Protein AF-A0A9D2ABG2-F1 (afdb_monomer_lite)

Foldseek 3Di:
DDQPFDKDKAKEADDDDADADADFAFAADVLDLQRFTQTQAAAFAWKWKWKDFPNDIAIWIWGWDARHRHRMTMTIGTDDRDPDPDGDDIKMKMKPRPVQADRDPVRRLQSQAFADAEAEAFSGPRSCSVRWMWMFPIDRDRPDHTYIATQKAKEKEWDFDPPDDQWAWFKKKKFWADPVRHGFLADQQFQHNNGDRDRMHMYGYDNHDTGDRIGIDMGITQGWAAFQTKMKIWIATPVQWIKIDIDTRNHTPHRSSVDRDPHSNYDYHYHYDIDTFAEAEQDPPQAADDADFDQDSRTAGEAAYNNNVVNCLVPQQVNQAGEYEYRGAYEYEPPGAQRARAKPVGARQHEYEDSQHEHEEEHEHDPDDDQEWFDENHGEHENYYYGNYHYHYYYDDDSYQYDHHYRYYYD

Secondary structure (DSSP, 8-state):
-----PEEEEEEE--------SS-EEEEGGG-GGG-EEEEPPTT-EEEEEEEETTEEEEEEEEEEE-TTSSEEEEEEEPPP---TT-TT-EEEEEE-GGGS-SSHHHHHHH----SEEEESSS--GGGGGT--EEPPPBS-SSSPEEPEESSEEEEEEEEPPSSS---EEEEEEEEE-TTS-B--SS-SEE-TTS-EESEEEEEEES--S--SEEEEEEEE---B-TT-EEEEEEEETTS-EEEEEEE-SS-B--TTTS---TT-EEEEEE---EEPPEEEE-TTPPP-PPBS-SSSSS-EEE-SHHHHHHHHHSGGGSTT-EEEE-SEEEE-TT-B---BS-SSS-B-SEEE-TT-EEEEEEBPPTT--TT-EESSEEEEES-EEES-EEEEEEPS-SSEE-SSEEEEE-

pLDDT: mean 80.79, std 15.9, range [31.8, 98.19]

Radius of gyration: 24.2 Å; chains: 1; bounding box: 60×40×77 Å

Organism: NCBI:txid2838706

Sequence (411 aa):
MNTNCESIQITARYAMSHQPASKTLIAPVNNNPQYGLSVLWAKNDLICLVQSANGTEQARELLLTEGAGQTTATFTGKGFETSEEGAENLTYQAFYPATKGGGTAEEWKKNATYGGQIQQGYDNALHLANYDYLSTPEVKTLSEDLQFSHIGMIFCFDITMPESTPAIPLSLTLTTLDENRSPIATGGLYQDCNNTPTSSLTLHFAQCTEAVPQFKAYLISNCNIPAGQQLRLTLALEDGNSYSHEMTAARAIPDAATEEYSAGTSYVVPVSEWTKESNSVYNKTTSAKEPTGNGSAEDPYIIENAEHLKYITGNPSSMLDKHFLLAADITIADGVEWKPIGTSTEAFTGSFNGNGHVIKGVLTPPTNSSTNSYFGFFGNTKGATISNLTIQADIAESHYITGSIVGSAYN

Structure (mmCIF, N/CA/C/O backbone):
data_AF-A0A9D2ABG2-F1
#
_entry.id   AF-A0A9D2ABG2-F1
#
loop_
_atom_site.group_PDB
_atom_site.id
_atom_site.type_symbol
_atom_site.label_atom_id
_atom_site.label_alt_id
_atom_site.label_comp_id
_atom_site.label_asym_id
_atom_site.label_entity_id
_atom_site.label_seq_id
_atom_site.pdbx_PDB_ins_code
_atom_site.Cartn_x
_atom_site.Cartn_y
_atom_site.Cartn_z
_atom_site.occupancy
_atom_site.B_iso_or_equiv
_atom_site.auth_seq_id
_atom_site.auth_comp_id
_atom_site.auth_asym_id
_atom_site.auth_atom_id
_atom_site.pdbx_PDB_model_num
ATOM 1 N N . MET A 1 1 ? -6.501 -8.143 53.918 1.00 31.80 1 MET A N 1
ATOM 2 C CA . MET A 1 1 ? -6.275 -8.578 52.525 1.00 31.80 1 MET A CA 1
ATOM 3 C C . MET A 1 1 ? -7.637 -8.896 51.945 1.00 31.80 1 MET A C 1
ATOM 5 O O . MET A 1 1 ? -8.152 -9.969 52.212 1.00 31.80 1 MET A O 1
ATOM 9 N N . ASN A 1 2 ? -8.270 -7.926 51.293 1.00 32.91 2 ASN A N 1
ATOM 10 C CA . ASN A 1 2 ? -9.562 -8.117 50.641 1.00 32.91 2 ASN A CA 1
ATOM 11 C C . ASN A 1 2 ? -9.479 -7.392 49.298 1.00 32.91 2 ASN A C 1
ATOM 13 O O . ASN A 1 2 ? -9.841 -6.230 49.182 1.00 32.91 2 ASN A O 1
ATOM 17 N N . THR A 1 3 ? -8.878 -8.046 48.313 1.00 36.31 3 THR A N 1
ATOM 18 C CA . THR A 1 3 ? -8.955 -7.623 46.915 1.00 36.31 3 THR A CA 1
ATOM 19 C C . THR A 1 3 ? -10.096 -8.418 46.303 1.00 36.31 3 THR A C 1
ATOM 21 O O . THR A 1 3 ? -9.875 -9.472 45.704 1.00 36.31 3 THR A O 1
ATOM 24 N N . ASN A 1 4 ? -11.328 -7.960 46.532 1.00 42.09 4 ASN A N 1
ATOM 25 C CA . ASN A 1 4 ? -12.457 -8.414 45.733 1.00 42.09 4 ASN A CA 1
ATOM 26 C C . ASN A 1 4 ? -12.204 -7.913 44.317 1.00 42.09 4 ASN A C 1
ATOM 28 O O . ASN A 1 4 ? -12.320 -6.728 44.024 1.00 42.09 4 ASN A O 1
ATOM 32 N N . CYS A 1 5 ? -11.760 -8.823 43.462 1.00 42.62 5 CYS A N 1
ATOM 33 C CA . CYS A 1 5 ? -11.614 -8.557 42.051 1.00 42.62 5 CYS A CA 1
ATOM 34 C C . CYS A 1 5 ? -13.003 -8.673 41.426 1.00 42.62 5 CYS A C 1
ATOM 36 O O . CYS A 1 5 ? -13.404 -9.747 40.984 1.00 42.62 5 CYS A O 1
ATOM 38 N N . GLU A 1 6 ? -13.781 -7.597 41.512 1.00 63.25 6 GLU A N 1
ATOM 39 C CA . GLU A 1 6 ? -15.114 -7.548 40.921 1.00 63.25 6 GLU A CA 1
ATOM 40 C C . GLU A 1 6 ? -14.987 -7.598 39.393 1.00 63.25 6 GLU A C 1
ATOM 42 O O . GLU A 1 6 ? -14.109 -6.970 38.795 1.00 63.25 6 GLU A O 1
ATOM 47 N N . SER A 1 7 ? -15.809 -8.427 38.754 1.00 69.50 7 SER A N 1
ATOM 48 C CA . SER A 1 7 ? -15.874 -8.506 37.297 1.00 69.50 7 SER A CA 1
ATOM 49 C C . SER A 1 7 ? -16.583 -7.272 36.747 1.00 69.50 7 SER A C 1
ATOM 51 O O . SER A 1 7 ? -17.663 -6.935 37.229 1.00 69.50 7 SER A O 1
ATOM 53 N N . ILE A 1 8 ? -16.030 -6.644 35.711 1.00 79.12 8 ILE A N 1
ATOM 54 C CA . ILE A 1 8 ? -16.720 -5.582 34.967 1.00 79.12 8 ILE A CA 1
ATOM 55 C C . ILE A 1 8 ? -17.554 -6.232 33.870 1.00 79.12 8 ILE A C 1
ATOM 57 O O . ILE A 1 8 ? -17.042 -7.080 33.139 1.00 79.12 8 ILE A O 1
ATOM 61 N N . GLN A 1 9 ? -18.817 -5.819 33.753 1.00 81.62 9 GLN A N 1
ATOM 62 C CA . GLN A 1 9 ? -19.694 -6.150 32.634 1.00 81.62 9 GLN A CA 1
ATOM 63 C C . GLN A 1 9 ? -20.075 -4.866 31.908 1.00 81.62 9 GLN A C 1
ATOM 65 O O . GLN A 1 9 ? -20.538 -3.924 32.546 1.00 81.62 9 GLN A O 1
ATOM 70 N N . ILE A 1 10 ? -19.890 -4.835 30.591 1.00 82.56 10 ILE A N 1
ATOM 71 C CA . ILE A 1 10 ? -20.325 -3.714 29.754 1.00 82.56 10 ILE A CA 1
ATOM 72 C C . ILE A 1 10 ? -21.073 -4.224 28.534 1.00 82.56 10 ILE A C 1
ATOM 74 O O . ILE A 1 10 ? -20.721 -5.261 27.972 1.00 82.56 10 ILE A O 1
ATOM 78 N N . THR A 1 11 ? -22.091 -3.480 28.119 1.00 81.56 11 THR A N 1
ATOM 79 C CA . THR A 1 11 ? -22.840 -3.758 26.896 1.00 81.56 11 THR A CA 1
ATOM 80 C C . THR A 1 11 ? -22.399 -2.775 25.822 1.00 81.56 11 THR A C 1
ATOM 82 O O . THR A 1 11 ? -22.456 -1.563 26.016 1.00 81.56 11 THR A O 1
ATOM 85 N N . ALA A 1 12 ? -21.950 -3.297 24.689 1.00 74.75 12 ALA A N 1
ATOM 86 C CA . ALA A 1 12 ? -21.613 -2.523 23.506 1.00 74.75 12 ALA A CA 1
ATOM 87 C C . ALA A 1 12 ? -22.784 -2.570 22.522 1.00 74.75 12 ALA A C 1
ATOM 89 O O . ALA A 1 12 ? -23.301 -3.661 22.268 1.00 74.75 12 ALA A O 1
ATOM 90 N N . ARG A 1 13 ? -23.188 -1.436 21.937 1.00 66.44 13 ARG A N 1
ATOM 91 C CA . ARG A 1 13 ? -24.211 -1.402 20.872 1.00 66.44 13 ARG A CA 1
ATOM 92 C C . ARG A 1 13 ? -23.677 -0.819 19.566 1.00 66.44 13 ARG A C 1
ATOM 94 O O . ARG A 1 13 ? -22.856 0.093 19.568 1.00 66.44 13 ARG A O 1
ATOM 101 N N . TYR A 1 14 ? -24.227 -1.338 18.470 1.00 56.59 14 TYR A N 1
ATOM 102 C CA . TYR A 1 14 ? -24.094 -0.849 17.100 1.00 56.59 14 TYR A CA 1
ATOM 103 C C . TYR A 1 14 ? -25.446 -0.952 16.356 1.00 56.59 14 TYR A C 1
ATOM 105 O O . TYR A 1 14 ? -26.240 -1.866 16.617 1.00 56.59 14 TYR A O 1
ATOM 113 N N . ALA A 1 15 ? -25.736 -0.038 15.423 1.00 44.34 15 ALA A N 1
ATOM 114 C CA . ALA A 1 15 ? -27.026 0.046 14.723 1.00 44.34 15 ALA A CA 1
ATOM 115 C C . ALA A 1 15 ? -27.079 -0.741 13.380 1.00 44.34 15 ALA A C 1
ATOM 117 O O . ALA A 1 15 ? -26.440 -0.335 12.423 1.00 44.34 15 ALA A O 1
ATOM 118 N N . MET A 1 16 ? -27.906 -1.813 13.346 1.00 41.91 16 MET A N 1
ATOM 119 C CA . MET A 1 16 ? -28.522 -2.623 12.239 1.00 41.91 16 MET A CA 1
ATOM 120 C C . MET A 1 16 ? -27.646 -3.092 11.039 1.00 41.91 16 MET A C 1
ATOM 122 O O . MET A 1 16 ? -27.058 -2.265 10.374 1.00 41.91 16 MET A O 1
ATOM 126 N N . SER A 1 17 ? -27.612 -4.362 10.574 1.00 40.03 17 SER A N 1
ATOM 127 C CA . SER A 1 17 ? -28.647 -5.424 10.473 1.00 40.03 17 SER A CA 1
ATOM 128 C C . SER A 1 17 ? -28.076 -6.878 10.372 1.00 40.03 17 SER A C 1
ATOM 130 O O . SER A 1 17 ? -26.870 -7.081 10.346 1.00 40.03 17 SER A O 1
ATOM 132 N N . HIS A 1 18 ? -28.968 -7.884 10.361 1.00 38.88 18 HIS A N 1
ATOM 133 C CA . HIS A 1 18 ? -28.826 -9.309 10.745 1.00 38.88 18 HIS A CA 1
ATOM 134 C C . HIS A 1 18 ? -28.024 -10.260 9.813 1.00 38.88 18 HIS A C 1
ATOM 136 O O . HIS A 1 18 ? -28.240 -10.208 8.607 1.00 38.88 18 HIS A O 1
ATOM 142 N N . GLN A 1 19 ? -27.269 -11.229 10.389 1.00 41.66 19 GLN A N 1
ATOM 143 C CA . GLN A 1 19 ? -27.149 -12.686 10.047 1.00 41.66 19 GLN A CA 1
ATOM 144 C C . GLN A 1 19 ? -25.972 -13.352 10.824 1.00 41.66 19 GLN A C 1
ATOM 146 O O . GLN A 1 19 ? -24.907 -12.755 10.906 1.00 41.66 19 GLN A O 1
ATOM 151 N N . PRO A 1 20 ? -26.077 -14.578 11.380 1.00 37.75 20 PRO A N 1
ATOM 152 C CA . PRO A 1 20 ? -25.019 -15.151 12.223 1.00 37.75 20 PRO A CA 1
ATOM 153 C C . PRO A 1 20 ? -23.929 -15.886 11.416 1.00 37.75 20 PRO A C 1
ATOM 155 O O . PRO A 1 20 ? -24.238 -16.781 10.631 1.00 37.75 20 PRO A O 1
ATOM 158 N N . ALA A 1 21 ? -22.647 -15.591 11.672 1.00 41.94 21 ALA A N 1
ATOM 159 C CA . ALA A 1 21 ? -21.513 -16.385 11.185 1.00 41.94 21 ALA A CA 1
ATOM 160 C C . ALA A 1 21 ? -20.320 -16.360 12.161 1.00 41.94 21 ALA A C 1
ATOM 162 O O . ALA A 1 21 ? -20.158 -15.452 12.972 1.00 41.94 21 ALA A O 1
ATOM 163 N N . SER A 1 22 ? -19.489 -17.401 12.100 1.00 45.75 22 SER A N 1
ATOM 164 C CA . SER A 1 22 ? -18.227 -17.518 12.833 1.00 45.75 22 SER A CA 1
ATOM 165 C C . SER A 1 22 ? -17.139 -16.666 12.162 1.00 45.75 22 SER A C 1
ATOM 167 O O . SER A 1 22 ? -16.791 -16.960 11.017 1.00 45.75 22 SER A O 1
ATOM 169 N N . LYS A 1 23 ? -16.581 -15.703 12.917 1.00 53.28 23 LYS A N 1
ATOM 170 C CA . LYS A 1 23 ? -15.739 -14.533 12.552 1.00 53.28 23 LYS A CA 1
ATOM 171 C C . LYS A 1 23 ? -16.563 -13.244 12.459 1.00 53.28 23 LYS A C 1
ATOM 173 O O . LYS A 1 23 ? -17.643 -13.266 11.880 1.00 53.28 23 LYS A O 1
ATOM 178 N N . THR A 1 24 ? -16.052 -12.155 13.043 1.00 56.53 24 THR A N 1
ATOM 179 C CA . THR A 1 24 ? -16.703 -10.836 13.084 1.00 56.53 24 THR A CA 1
ATOM 180 C C . THR A 1 24 ? -16.956 -10.410 11.646 1.00 56.53 24 THR A C 1
ATOM 182 O O . THR A 1 24 ? -16.010 -10.167 10.895 1.00 56.53 24 THR A O 1
ATOM 185 N N . LEU A 1 25 ? -18.217 -10.437 11.211 1.00 56.50 25 LEU A N 1
ATOM 186 C CA . LEU A 1 25 ? -18.556 -10.070 9.842 1.00 56.50 25 LEU A CA 1
ATOM 187 C C . LEU A 1 25 ? -18.533 -8.546 9.776 1.00 56.50 25 LEU A C 1
ATOM 189 O O . LEU A 1 25 ? -19.377 -7.900 10.390 1.00 56.50 25 LEU A O 1
ATOM 193 N N . ILE A 1 26 ? -17.557 -8.000 9.058 1.00 61.38 26 ILE A N 1
ATOM 194 C CA . ILE A 1 26 ? -17.438 -6.575 8.747 1.00 61.38 26 ILE A CA 1
ATOM 195 C C . ILE A 1 26 ? -17.679 -6.481 7.246 1.00 61.38 26 ILE A C 1
ATOM 197 O O . ILE A 1 26 ? -16.774 -6.633 6.429 1.00 61.38 26 ILE A O 1
ATOM 201 N N . ALA A 1 27 ? -18.951 -6.380 6.879 1.00 55.56 27 ALA A N 1
ATOM 202 C CA . ALA A 1 27 ? -19.389 -6.263 5.497 1.00 55.56 27 ALA A CA 1
ATOM 203 C C . ALA A 1 27 ? -20.451 -5.164 5.399 1.00 55.56 27 ALA A C 1
ATOM 205 O O . ALA A 1 27 ? -21.165 -4.921 6.380 1.00 55.56 27 ALA A O 1
ATOM 206 N N . PRO A 1 28 ? -20.581 -4.502 4.237 1.00 54.94 28 PRO A N 1
ATOM 207 C CA . PRO A 1 28 ? -21.670 -3.582 4.006 1.00 54.94 28 PRO A CA 1
ATOM 208 C C . PRO A 1 28 ? -23.030 -4.226 4.239 1.00 54.94 28 PRO A C 1
ATOM 210 O O . PRO A 1 28 ? -23.253 -5.359 3.798 1.00 54.94 28 PRO A O 1
ATOM 213 N N . VAL A 1 29 ? -23.962 -3.500 4.863 1.00 49.66 29 VAL A N 1
ATOM 214 C CA . VAL A 1 29 ? -25.346 -3.976 4.997 1.00 49.66 29 VAL A CA 1
ATOM 215 C C . VAL A 1 29 ? -25.889 -4.320 3.602 1.00 49.66 29 VAL A C 1
ATOM 217 O O . VAL A 1 29 ? -25.983 -3.465 2.723 1.00 49.66 29 VAL A O 1
ATOM 220 N N . ASN A 1 30 ? -26.232 -5.595 3.383 1.00 52.06 30 ASN A N 1
ATOM 221 C CA . ASN A 1 30 ? -26.761 -6.135 2.121 1.00 52.06 30 ASN A CA 1
ATOM 222 C C . ASN A 1 30 ? -25.825 -6.044 0.892 1.00 52.06 30 ASN A C 1
ATOM 224 O O . ASN A 1 30 ? -26.322 -5.873 -0.221 1.00 52.06 30 ASN A O 1
ATOM 228 N N . ASN A 1 31 ? -24.494 -6.130 1.059 1.00 49.91 31 ASN A N 1
ATOM 229 C CA . ASN A 1 31 ? -23.506 -5.884 -0.015 1.00 49.91 31 ASN A CA 1
ATOM 230 C C . ASN A 1 31 ? -23.666 -4.508 -0.685 1.00 49.91 31 ASN A C 1
ATOM 232 O O . ASN A 1 31 ? -23.117 -4.262 -1.759 1.00 49.91 31 ASN A O 1
ATOM 236 N N . ASN A 1 32 ? -24.415 -3.598 -0.058 1.00 52.34 32 ASN A N 1
ATOM 237 C CA . ASN A 1 32 ? -24.592 -2.252 -0.550 1.00 52.34 32 ASN A CA 1
ATOM 238 C C . ASN A 1 32 ? -23.731 -1.316 0.307 1.00 52.34 32 ASN A C 1
ATOM 240 O O . ASN A 1 32 ? -24.111 -0.996 1.436 1.00 52.34 32 ASN A O 1
ATOM 244 N N . PRO A 1 33 ? -22.576 -0.866 -0.218 1.00 49.94 33 PRO A N 1
ATOM 245 C CA . PRO A 1 33 ? -21.683 0.028 0.497 1.00 49.94 33 PRO A CA 1
ATOM 246 C C . PRO A 1 33 ? -22.403 1.265 1.018 1.00 49.94 33 PRO A C 1
ATOM 248 O O . PRO A 1 33 ? -22.036 1.726 2.092 1.00 49.94 33 PRO A O 1
ATOM 251 N N . GLN A 1 34 ? -23.448 1.769 0.345 1.00 49.75 34 GLN A N 1
ATOM 252 C CA . GLN A 1 34 ? -24.168 2.988 0.751 1.00 49.75 34 GLN A CA 1
ATOM 253 C C . GLN A 1 34 ? -24.664 2.977 2.206 1.00 49.75 34 GLN A C 1
ATOM 255 O O . GLN A 1 34 ? -24.920 4.042 2.758 1.00 49.75 34 GLN A O 1
ATOM 260 N N . TYR A 1 35 ? -24.802 1.800 2.818 1.00 51.88 35 TYR A N 1
ATOM 261 C CA . TYR A 1 35 ? -25.272 1.638 4.193 1.00 51.88 35 TYR A CA 1
ATOM 262 C C . TYR A 1 35 ? -24.160 1.412 5.226 1.00 51.88 35 TYR A C 1
ATOM 264 O O . TYR A 1 35 ? -24.470 1.204 6.395 1.00 51.88 35 TYR A O 1
ATOM 272 N N . GLY A 1 36 ? -22.889 1.449 4.818 1.00 55.91 36 GLY A N 1
ATOM 273 C CA . GLY A 1 36 ? -21.758 1.348 5.734 1.00 55.91 36 GLY A CA 1
ATOM 274 C C . GLY A 1 36 ? -21.415 -0.045 6.209 1.00 55.91 36 GLY A C 1
ATOM 275 O O . GLY A 1 36 ? -22.085 -1.008 5.851 1.00 55.91 36 GLY A O 1
ATOM 276 N N . LEU A 1 37 ? -20.357 -0.150 7.017 1.00 63.03 37 LEU A N 1
ATOM 277 C CA . LEU A 1 37 ? -20.048 -1.382 7.738 1.00 63.03 37 LEU A CA 1
ATOM 278 C C . LEU A 1 37 ? -21.123 -1.674 8.769 1.00 63.03 37 LEU A C 1
ATOM 280 O O . LEU A 1 37 ? -21.675 -0.768 9.369 1.00 63.03 37 LEU A O 1
ATOM 284 N N . SER A 1 38 ? -21.372 -2.946 9.027 1.00 64.88 38 SER A N 1
ATOM 285 C CA . SER A 1 38 ? -21.980 -3.375 10.279 1.00 64.88 38 SER A CA 1
ATOM 286 C C . SER A 1 38 ? -21.025 -4.305 10.987 1.00 64.88 38 SER A C 1
ATOM 288 O O . SER A 1 38 ? -20.480 -5.205 10.353 1.00 64.88 38 SER A O 1
ATOM 290 N N . VAL A 1 39 ? -20.849 -4.105 12.291 1.00 71.44 39 VAL A N 1
ATOM 291 C CA . VAL A 1 39 ? -20.107 -5.047 13.128 1.00 71.44 39 VAL A CA 1
ATOM 292 C C . VAL A 1 39 ? -21.084 -6.048 13.723 1.00 71.44 39 VAL A C 1
ATOM 294 O O . VAL A 1 39 ? -21.988 -5.690 14.480 1.00 71.44 39 VAL A O 1
ATOM 297 N N . LEU A 1 40 ? -20.883 -7.319 13.387 1.00 74.88 40 LEU A N 1
ATOM 298 C CA . LEU A 1 40 ? -21.479 -8.436 14.110 1.00 74.88 40 LEU A CA 1
ATOM 299 C C . LEU A 1 40 ? -20.420 -9.046 15.011 1.00 74.88 40 LEU A C 1
ATOM 301 O O . LEU A 1 40 ? -19.460 -9.632 14.513 1.00 74.88 40 LEU A O 1
ATOM 305 N N . TRP A 1 41 ? -20.606 -8.926 16.322 1.00 81.00 41 TRP A N 1
ATOM 306 C CA . TRP A 1 41 ? -19.640 -9.419 17.293 1.00 81.00 41 TRP A CA 1
ATOM 307 C C . TRP A 1 41 ? -19.457 -10.929 17.174 1.00 81.00 41 TRP A C 1
ATOM 309 O O . TRP A 1 41 ? -20.433 -11.674 17.104 1.00 81.00 41 TRP A O 1
ATOM 319 N N . ALA A 1 42 ? -18.224 -11.417 17.174 1.00 82.69 42 ALA A N 1
ATOM 320 C CA . ALA A 1 42 ? -17.938 -12.838 17.118 1.00 82.69 42 ALA A CA 1
ATOM 321 C C . ALA A 1 42 ? -17.609 -13.424 18.484 1.00 82.69 42 ALA A C 1
ATOM 323 O O . ALA A 1 42 ? -17.163 -12.773 19.427 1.00 82.69 42 ALA A O 1
ATOM 324 N N . LYS A 1 43 ? -17.834 -14.735 18.583 1.00 82.69 43 LYS A N 1
ATOM 325 C CA . LYS A 1 43 ? -17.426 -15.497 19.754 1.00 82.69 43 LYS A CA 1
ATOM 326 C C . LYS A 1 43 ? -15.919 -15.329 19.967 1.00 82.69 43 LYS A C 1
ATOM 328 O O . LYS A 1 43 ? -15.143 -15.608 19.056 1.00 82.69 43 LYS A O 1
ATOM 333 N N . ASN A 1 44 ? -15.548 -15.004 21.202 1.00 86.06 44 ASN A N 1
ATOM 334 C CA . ASN A 1 44 ? -14.183 -14.728 21.652 1.00 86.06 44 ASN A CA 1
ATOM 335 C C . ASN A 1 44 ? -13.597 -13.380 21.208 1.00 86.06 44 ASN A C 1
ATOM 337 O O . ASN A 1 44 ? -12.391 -13.187 21.355 1.00 86.06 44 ASN A O 1
ATOM 341 N N . ASP A 1 45 ? -14.418 -12.454 20.710 1.00 88.00 45 ASP A N 1
ATOM 342 C CA . ASP A 1 45 ? -13.974 -11.076 20.522 1.00 88.00 45 ASP A CA 1
ATOM 343 C C . ASP A 1 45 ? -13.519 -10.477 21.859 1.00 88.00 45 ASP A C 1
ATOM 345 O O . ASP A 1 45 ? -14.116 -10.721 22.914 1.00 88.00 45 ASP A O 1
ATOM 349 N N . LEU A 1 46 ? -12.438 -9.701 21.795 1.00 91.06 46 LEU A N 1
ATOM 350 C CA . LEU A 1 46 ? -11.849 -8.995 22.926 1.00 91.06 46 LEU A CA 1
ATOM 351 C C . LEU A 1 46 ? -11.893 -7.495 22.658 1.00 91.06 46 LEU A C 1
ATOM 353 O O . LEU A 1 46 ? -11.454 -7.035 21.600 1.00 91.06 46 LEU A O 1
ATOM 357 N N . ILE A 1 47 ? -12.355 -6.738 23.646 1.00 92.25 47 ILE A N 1
ATOM 358 C CA . ILE A 1 47 ? -12.205 -5.280 23.685 1.00 92.25 47 ILE A CA 1
ATOM 359 C C . ILE A 1 47 ? -11.176 -4.897 24.745 1.00 92.25 47 ILE A C 1
ATOM 361 O O . ILE A 1 47 ? -11.025 -5.588 25.754 1.00 92.25 47 ILE A O 1
ATOM 365 N N . CYS A 1 48 ? -10.468 -3.798 24.513 1.00 92.62 48 CYS A N 1
ATOM 366 C CA . CYS A 1 48 ? -9.611 -3.170 25.506 1.00 92.62 48 CYS A CA 1
ATOM 367 C C . CYS A 1 48 ? -10.392 -2.027 26.153 1.00 92.62 48 CYS A C 1
ATOM 369 O O . CYS A 1 48 ? -10.800 -1.099 25.462 1.00 92.62 48 CYS A O 1
ATOM 371 N N . LEU A 1 49 ? -10.623 -2.100 27.460 1.00 92.81 49 LEU A N 1
ATOM 372 C CA . LEU A 1 49 ? -11.175 -1.009 28.250 1.00 92.81 49 LEU A CA 1
ATOM 373 C C . LEU A 1 49 ? -10.026 -0.288 28.956 1.00 92.81 49 LEU A C 1
ATOM 375 O O . LEU A 1 49 ? -9.316 -0.895 29.758 1.00 92.81 49 LEU A O 1
ATOM 379 N N . VAL A 1 50 ? -9.866 0.997 28.670 1.00 91.56 50 VAL A N 1
ATOM 380 C CA . VAL A 1 50 ? -8.891 1.884 29.303 1.00 91.56 50 VAL A CA 1
ATOM 381 C C . VAL A 1 50 ? -9.607 2.724 30.356 1.00 91.56 50 VAL A C 1
ATOM 383 O O . VAL A 1 50 ? -10.681 3.264 30.099 1.00 91.56 50 VAL A O 1
ATOM 386 N N . GLN A 1 51 ? -9.028 2.798 31.550 1.00 90.50 51 GLN A N 1
ATOM 387 C CA . GLN A 1 51 ? -9.412 3.710 32.621 1.00 90.50 51 GLN A CA 1
ATOM 388 C C . GLN A 1 51 ? -8.316 4.759 32.771 1.00 90.50 51 GLN A C 1
ATOM 390 O O . GLN A 1 51 ? -7.160 4.390 32.989 1.00 90.50 51 GLN A O 1
ATOM 395 N N . SER A 1 52 ? -8.689 6.034 32.733 1.00 89.00 52 SER A N 1
ATOM 396 C CA . SER A 1 52 ? -7.760 7.156 32.867 1.00 89.00 52 SER A CA 1
ATOM 397 C C . SER A 1 52 ? -8.106 7.980 34.110 1.00 89.00 52 SER A C 1
ATOM 399 O O . SER A 1 52 ? -9.264 8.324 34.348 1.00 89.00 52 SER A O 1
ATOM 401 N N . ALA A 1 53 ? -7.100 8.271 34.937 1.00 86.06 53 ALA A N 1
ATOM 402 C CA . ALA A 1 53 ? -7.226 9.078 36.150 1.00 86.06 53 ALA A CA 1
ATOM 403 C C . ALA A 1 53 ? -5.924 9.847 36.404 1.00 86.06 53 ALA A C 1
ATOM 405 O O . ALA A 1 53 ? -4.849 9.250 36.440 1.00 86.06 53 ALA A O 1
ATOM 406 N N . ASN A 1 54 ? -5.999 11.172 36.583 1.00 80.31 54 ASN A N 1
ATOM 407 C CA . ASN A 1 54 ? -4.842 12.016 36.927 1.00 80.31 54 ASN A CA 1
ATOM 408 C C . ASN A 1 54 ? -3.605 11.821 36.014 1.00 80.31 54 ASN A C 1
ATOM 410 O O . ASN A 1 54 ? -2.466 11.868 36.476 1.00 80.31 54 ASN A O 1
ATOM 414 N N . GLY A 1 55 ? -3.820 11.579 34.715 1.00 77.81 55 GLY A N 1
ATOM 415 C CA . GLY A 1 55 ? -2.745 11.334 33.740 1.00 77.81 55 GLY A CA 1
ATOM 416 C C . GLY A 1 55 ? -2.120 9.934 33.801 1.00 77.81 55 GLY A C 1
ATOM 417 O O . GLY A 1 55 ? -1.102 9.698 33.157 1.00 77.81 55 GLY A O 1
ATOM 418 N N . THR A 1 56 ? -2.707 9.011 34.567 1.00 83.69 56 THR A N 1
ATOM 419 C CA . THR A 1 56 ? -2.340 7.590 34.598 1.00 83.69 56 THR A CA 1
ATOM 420 C C . THR A 1 56 ? -3.424 6.768 33.913 1.00 83.69 56 THR A C 1
ATOM 422 O O . THR A 1 56 ? -4.608 6.984 34.170 1.00 83.69 56 THR A O 1
ATOM 425 N N . GLU A 1 57 ? -3.024 5.803 33.083 1.00 88.50 57 GLU A N 1
ATOM 426 C CA . GLU A 1 57 ? -3.948 4.907 32.383 1.00 88.50 57 GLU A CA 1
ATOM 427 C C . GLU A 1 57 ? -3.737 3.446 32.791 1.00 88.50 57 GLU A C 1
ATOM 429 O O . GLU A 1 57 ? -2.610 2.986 32.992 1.00 88.50 57 GLU A O 1
ATOM 434 N N . GLN A 1 58 ? -4.835 2.704 32.915 1.00 88.56 58 GLN A N 1
ATOM 435 C CA . GLN A 1 58 ? -4.836 1.254 33.079 1.00 88.56 58 GLN A CA 1
ATOM 436 C C . GLN A 1 58 ? -5.705 0.619 31.997 1.00 88.56 58 GLN A C 1
ATOM 438 O O . GLN A 1 58 ? -6.843 1.032 31.808 1.00 88.56 58 GLN A O 1
ATOM 443 N N . ALA A 1 59 ? -5.218 -0.445 31.359 1.00 90.38 59 ALA A N 1
ATOM 444 C CA . ALA A 1 59 ? -5.987 -1.236 30.400 1.00 90.38 59 ALA A CA 1
ATOM 445 C C . ALA A 1 59 ? -6.473 -2.568 30.996 1.00 90.38 59 ALA A C 1
ATOM 447 O O . ALA A 1 59 ? -5.808 -3.190 31.839 1.00 90.38 59 ALA A O 1
ATOM 448 N N . ARG A 1 60 ? -7.638 -3.030 30.538 1.00 90.69 60 ARG A N 1
ATOM 449 C CA . ARG A 1 60 ? -8.201 -4.358 30.812 1.00 90.69 60 ARG A CA 1
ATOM 450 C C . ARG A 1 60 ? -8.793 -4.944 29.541 1.00 90.69 60 ARG A C 1
ATOM 452 O O . ARG A 1 60 ? -9.604 -4.307 28.878 1.00 90.69 60 ARG A O 1
ATOM 459 N N . GLU A 1 61 ? -8.438 -6.186 29.242 1.00 93.12 61 GLU A N 1
ATOM 460 C CA . GLU A 1 61 ? -9.110 -6.953 28.198 1.00 93.12 61 GLU A CA 1
ATOM 461 C C . GLU A 1 61 ? -10.419 -7.534 28.738 1.00 93.12 61 GLU A C 1
ATOM 463 O O . GLU A 1 61 ? -10.449 -8.144 29.813 1.00 93.12 61 GLU A O 1
ATOM 468 N N . LEU A 1 62 ? -11.501 -7.353 27.985 1.00 93.31 62 LEU A N 1
ATOM 469 C CA . LEU A 1 62 ? -12.815 -7.902 28.297 1.00 93.31 62 LEU A CA 1
ATOM 470 C C . LEU A 1 62 ? -13.247 -8.831 27.164 1.00 93.31 62 LEU A C 1
ATOM 472 O O . LEU A 1 62 ? -13.202 -8.458 25.992 1.00 93.31 62 LEU A O 1
ATOM 476 N N . LEU A 1 63 ? -13.670 -10.039 27.527 1.00 93.00 63 LEU A N 1
ATOM 477 C CA . LEU A 1 63 ? -14.083 -11.087 26.599 1.00 93.00 63 LEU A CA 1
ATOM 478 C C . LEU A 1 63 ? -15.577 -10.994 26.331 1.00 93.00 63 LEU A C 1
ATOM 480 O O . LEU A 1 63 ? -16.361 -10.832 27.266 1.00 93.00 63 LEU A O 1
ATOM 484 N N . LEU A 1 64 ? -15.979 -11.174 25.077 1.00 91.50 64 LEU A N 1
ATOM 485 C CA . LEU A 1 64 ? -17.383 -11.334 24.733 1.00 91.50 64 LEU A CA 1
ATOM 486 C C . LEU A 1 64 ? -17.982 -12.557 25.440 1.00 91.50 64 LEU A C 1
ATOM 488 O O . LEU A 1 64 ? -17.520 -13.687 25.256 1.00 91.50 64 LEU A O 1
ATOM 492 N N . THR A 1 65 ? -19.051 -12.337 26.199 1.00 92.12 65 THR A N 1
ATOM 493 C CA . THR A 1 65 ? -19.788 -13.382 26.922 1.00 92.12 65 THR A CA 1
ATOM 494 C C . THR A 1 65 ? -21.200 -13.587 26.383 1.00 92.12 65 THR A C 1
ATOM 496 O O . THR A 1 65 ? -21.676 -14.722 26.372 1.00 92.12 65 THR A O 1
ATOM 499 N N . GLU A 1 66 ? -21.842 -12.539 25.857 1.00 90.38 66 GLU A N 1
ATOM 500 C CA . GLU A 1 66 ? -23.185 -12.600 25.264 1.00 90.38 66 GLU A CA 1
ATOM 501 C C . GLU A 1 66 ? -23.273 -11.759 23.982 1.00 90.38 66 GLU A C 1
ATOM 503 O O . GLU A 1 66 ? -22.514 -10.813 23.799 1.00 90.38 66 GLU A O 1
ATOM 508 N N . GLY A 1 67 ? -24.209 -12.094 23.086 1.00 85.44 67 GLY A N 1
ATOM 509 C CA . GLY A 1 67 ? -24.448 -11.323 21.855 1.00 85.44 67 GLY A CA 1
ATOM 510 C C . GLY A 1 67 ? -23.567 -11.685 20.653 1.00 85.44 67 GLY A C 1
ATOM 511 O O . GLY A 1 67 ? -23.456 -10.904 19.713 1.00 85.44 67 GLY A O 1
ATOM 512 N N . ALA A 1 68 ? -22.967 -12.879 20.624 1.00 85.12 68 ALA A N 1
ATOM 513 C CA . ALA A 1 68 ? -22.280 -13.361 19.422 1.00 85.12 68 ALA A CA 1
ATOM 514 C C . ALA A 1 68 ? -23.250 -13.460 18.220 1.00 85.12 68 ALA A C 1
ATOM 516 O O . ALA A 1 68 ? -24.359 -13.988 18.331 1.00 85.12 68 ALA A O 1
ATOM 517 N N . GLY A 1 69 ? -22.820 -12.967 17.061 1.00 76.31 69 GLY A N 1
ATOM 518 C CA . GLY A 1 69 ? -23.613 -12.813 15.842 1.00 76.31 69 GLY A CA 1
ATOM 519 C C . GLY A 1 69 ? -24.601 -11.644 15.880 1.00 76.31 69 GLY A C 1
ATOM 520 O O . GLY A 1 69 ? -25.423 -11.534 14.973 1.00 76.31 69 GLY A O 1
ATOM 521 N N . GLN A 1 70 ? -24.561 -10.807 16.920 1.00 77.69 70 GLN A N 1
ATOM 522 C CA . GLN A 1 70 ? -25.435 -9.647 17.087 1.00 77.69 70 GLN A CA 1
ATOM 523 C C . GLN A 1 70 ? -24.631 -8.349 16.972 1.00 77.69 70 GLN A C 1
ATOM 525 O O . GLN A 1 70 ? -23.414 -8.332 17.143 1.00 77.69 70 GLN A O 1
ATOM 530 N N . THR A 1 71 ? -25.327 -7.240 16.729 1.00 75.50 71 THR A N 1
ATOM 531 C CA . THR A 1 71 ? -24.742 -5.888 16.765 1.00 75.50 71 THR A CA 1
ATOM 532 C C . THR A 1 71 ? -24.662 -5.321 18.187 1.00 75.50 71 THR A C 1
ATOM 534 O O . THR A 1 71 ? -24.132 -4.237 18.408 1.00 75.50 71 THR A O 1
ATOM 537 N N . THR A 1 72 ? -25.226 -6.028 19.169 1.00 83.00 72 THR A N 1
ATOM 538 C CA . THR A 1 72 ? -25.148 -5.699 20.595 1.00 83.00 72 THR A CA 1
ATOM 539 C C . THR A 1 72 ? -24.575 -6.889 21.344 1.00 83.00 72 THR A C 1
ATOM 541 O O . THR A 1 72 ? -25.045 -8.007 21.143 1.00 83.00 72 THR A O 1
ATOM 544 N N . ALA A 1 73 ? -23.585 -6.655 22.197 1.00 89.31 73 ALA A N 1
ATOM 545 C CA . ALA A 1 73 ? -22.911 -7.712 22.941 1.00 89.31 73 ALA A CA 1
ATOM 546 C C . ALA A 1 73 ? -22.548 -7.270 24.352 1.00 89.31 73 ALA A C 1
ATOM 548 O O . ALA A 1 73 ? -22.365 -6.082 24.611 1.00 89.31 73 ALA A O 1
ATOM 549 N N . THR A 1 74 ? -22.409 -8.245 25.245 1.00 91.56 74 THR A N 1
ATOM 550 C CA . THR A 1 74 ? -21.898 -8.034 26.597 1.00 91.56 74 THR A CA 1
ATOM 551 C C . THR A 1 74 ? -20.487 -8.585 26.686 1.00 91.56 74 THR A C 1
ATOM 553 O O . THR A 1 74 ? -20.220 -9.721 26.287 1.00 91.56 74 THR A O 1
ATOM 556 N N . PHE A 1 75 ? -19.588 -7.769 27.226 1.00 93.12 75 PHE A N 1
ATOM 557 C CA . PHE A 1 75 ? -18.201 -8.117 27.483 1.00 93.12 75 PHE A CA 1
ATOM 558 C C . PHE A 1 75 ? -17.966 -8.197 28.982 1.00 93.12 75 PHE A C 1
ATOM 560 O O . PHE A 1 75 ? -18.511 -7.405 29.752 1.00 93.12 75 PHE A O 1
ATOM 567 N N . THR A 1 76 ? -17.173 -9.171 29.413 1.00 93.00 76 THR A N 1
ATOM 568 C CA . THR A 1 76 ? -16.866 -9.395 30.825 1.00 93.00 76 THR A CA 1
ATOM 569 C C . THR A 1 76 ? -15.377 -9.636 31.027 1.00 93.00 76 THR A C 1
ATOM 571 O O . THR A 1 76 ? -14.738 -10.349 30.254 1.00 93.00 76 THR A O 1
ATOM 574 N N . GLY A 1 77 ? -14.818 -9.070 32.093 1.00 90.31 77 GLY A N 1
ATOM 575 C CA . GLY A 1 77 ? -13.416 -9.277 32.447 1.00 90.31 77 GLY A CA 1
ATOM 576 C C . GLY A 1 77 ? -13.059 -8.749 33.831 1.00 90.31 77 GLY A C 1
ATOM 577 O O . GLY A 1 77 ? -13.933 -8.395 34.626 1.00 90.31 77 GLY A O 1
ATOM 578 N N . LYS A 1 78 ? -11.757 -8.743 34.136 1.00 88.88 78 LYS A N 1
ATOM 579 C CA . LYS A 1 78 ? -11.225 -8.313 35.437 1.00 88.88 78 LYS A CA 1
ATOM 580 C C . LYS A 1 78 ? -11.461 -6.812 35.632 1.00 88.88 78 LYS A C 1
ATOM 582 O O . LYS A 1 78 ? -11.123 -6.025 34.752 1.00 88.88 78 LYS A O 1
ATOM 587 N N . GLY A 1 79 ? -11.962 -6.422 36.802 1.00 83.12 79 GLY A N 1
ATOM 588 C CA . GLY A 1 79 ? -12.082 -5.019 37.174 1.00 83.12 79 GLY A CA 1
ATOM 589 C C . GLY A 1 79 ? -10.751 -4.279 37.323 1.00 83.12 79 GLY A C 1
ATOM 590 O O . GLY A 1 79 ? -9.659 -4.867 37.350 1.00 83.12 79 GLY A O 1
ATOM 591 N N . PHE A 1 80 ? -10.851 -2.956 37.426 1.00 83.19 80 PHE A N 1
ATOM 592 C CA . PHE A 1 80 ? -9.731 -2.107 37.814 1.00 83.19 80 PHE A CA 1
ATOM 593 C C . PHE A 1 80 ? -9.498 -2.235 39.318 1.00 83.19 80 PHE A C 1
ATOM 595 O O . PHE A 1 80 ? -10.443 -2.328 40.100 1.00 83.19 80 PHE A O 1
ATOM 602 N N . GLU A 1 81 ? -8.232 -2.298 39.724 1.00 71.12 81 GLU A N 1
ATOM 603 C CA . GLU A 1 81 ? -7.907 -2.290 41.149 1.00 71.12 81 GLU A CA 1
ATOM 604 C C . GLU A 1 81 ? -8.147 -0.862 41.640 1.00 71.12 81 GLU A C 1
ATOM 606 O O . GLU A 1 81 ? -7.675 0.087 41.021 1.00 71.12 81 GLU A O 1
ATOM 611 N N . THR A 1 82 ? -8.959 -0.700 42.686 1.00 58.06 82 THR A N 1
ATOM 612 C CA . THR A 1 82 ? -9.382 0.608 43.196 1.00 58.06 82 THR A CA 1
ATOM 613 C C . THR A 1 82 ? -8.178 1.453 43.612 1.00 58.06 82 THR A C 1
ATOM 615 O O . THR A 1 82 ? -7.652 1.314 44.715 1.00 58.06 82 THR A O 1
ATOM 618 N N . SER A 1 83 ? -7.776 2.360 42.738 1.00 50.38 83 SER A N 1
ATOM 619 C CA . SER A 1 83 ? -7.041 3.581 43.047 1.00 50.38 83 SER A CA 1
ATOM 620 C C . SER A 1 83 ? -7.705 4.643 42.172 1.00 50.38 83 SER A C 1
ATOM 622 O O . SER A 1 83 ? -7.401 4.744 40.995 1.00 50.38 83 SER A O 1
ATOM 624 N N . GLU A 1 84 ? -8.756 5.339 42.580 1.00 49.91 84 GLU A N 1
ATOM 625 C CA . GLU A 1 84 ? -8.879 6.168 43.770 1.00 49.91 84 GLU A CA 1
ATOM 626 C C . GLU A 1 84 ? -10.385 6.432 43.974 1.00 49.91 84 GLU A C 1
ATOM 628 O O . GLU A 1 84 ? -11.020 7.073 43.133 1.00 49.91 84 GLU A O 1
ATOM 633 N N . GLU A 1 85 ? -10.989 5.968 45.074 1.00 43.25 85 GLU A N 1
ATOM 634 C CA . GLU A 1 85 ? -12.237 6.589 45.543 1.00 43.25 85 GLU A CA 1
ATOM 635 C C . GLU A 1 85 ? -11.914 8.065 45.832 1.00 43.25 85 GLU A C 1
ATOM 637 O O . GLU A 1 85 ? -11.289 8.381 46.842 1.00 43.25 85 GLU A O 1
ATOM 642 N N . GLY A 1 86 ? -12.264 8.956 44.899 1.00 49.97 86 GLY A N 1
ATOM 643 C CA . GLY A 1 86 ? -11.951 10.387 44.973 1.00 49.97 86 GLY A CA 1
ATOM 644 C C . GLY A 1 86 ? -11.015 10.935 43.889 1.00 49.97 86 GLY A C 1
ATOM 645 O O . GLY A 1 86 ? -10.644 12.101 43.999 1.00 49.97 86 GLY A O 1
ATOM 646 N N . ALA A 1 87 ? -10.654 10.160 42.855 1.00 56.19 87 ALA A N 1
ATOM 647 C CA . ALA A 1 87 ? -9.945 10.701 41.689 1.00 56.19 87 ALA A CA 1
ATOM 648 C C . ALA A 1 87 ? -10.783 11.810 41.028 1.00 56.19 87 ALA A C 1
ATOM 650 O O . ALA A 1 87 ? -11.886 11.555 40.530 1.00 56.19 87 ALA A O 1
ATOM 651 N N . GLU A 1 88 ? -10.275 13.041 40.990 1.00 60.00 88 GLU A N 1
ATOM 652 C CA . GLU A 1 88 ? -10.833 14.056 40.100 1.00 60.00 88 GLU A CA 1
ATOM 653 C C . GLU A 1 88 ? -10.570 13.613 38.645 1.00 60.00 88 GLU A C 1
ATOM 655 O O . GLU A 1 88 ? -9.456 13.242 38.292 1.00 60.00 88 GLU A O 1
ATOM 660 N N . ASN A 1 89 ? -11.598 13.642 37.788 1.00 75.62 89 ASN A N 1
ATOM 661 C CA . ASN A 1 89 ? -11.513 13.330 36.348 1.00 75.62 89 ASN A CA 1
ATOM 662 C C . ASN A 1 89 ? -11.312 11.851 35.954 1.00 75.62 89 ASN A C 1
ATOM 664 O O . ASN A 1 89 ? -10.642 11.574 34.964 1.00 75.62 89 ASN A O 1
ATOM 668 N N . LEU A 1 90 ? -11.928 10.903 36.670 1.00 86.25 90 LEU A N 1
ATOM 669 C CA . LEU A 1 90 ? -11.996 9.508 36.218 1.00 86.25 90 LEU A CA 1
ATOM 670 C C . LEU A 1 90 ? -12.791 9.373 34.904 1.00 86.25 90 LEU A C 1
ATOM 672 O O . LEU A 1 90 ? -13.960 9.774 34.842 1.00 86.25 90 LEU A O 1
ATOM 676 N N . THR A 1 91 ? -12.178 8.772 33.885 1.00 90.69 91 THR A N 1
ATOM 677 C CA . THR A 1 91 ? -12.816 8.455 32.599 1.00 90.69 91 THR A CA 1
ATOM 678 C C . THR A 1 91 ? -12.512 7.029 32.146 1.00 90.69 91 THR A C 1
ATOM 680 O O . THR A 1 91 ? -11.590 6.369 32.632 1.00 90.69 91 THR A O 1
ATOM 683 N N . TYR A 1 92 ? -13.331 6.544 31.218 1.00 90.19 92 TYR A N 1
ATOM 684 C CA . TYR A 1 92 ? -13.215 5.245 30.581 1.00 90.19 92 TYR A CA 1
ATOM 685 C C . TYR A 1 92 ? -13.379 5.385 29.073 1.00 90.19 92 TYR A C 1
ATOM 687 O O . TYR A 1 92 ? -14.236 6.138 28.608 1.00 90.19 92 TYR A O 1
ATOM 695 N N . GLN A 1 93 ? -12.616 4.603 28.319 1.00 91.06 93 GLN A N 1
ATOM 696 C CA . GLN A 1 93 ? -12.739 4.495 26.871 1.00 91.06 93 GLN A CA 1
ATOM 697 C C . GLN A 1 93 ? -12.500 3.047 26.449 1.00 91.06 93 GLN A C 1
ATOM 699 O O . GLN A 1 93 ? -11.610 2.388 26.985 1.00 91.06 93 GLN A O 1
ATOM 704 N N . ALA A 1 94 ? -13.298 2.528 25.518 1.00 91.00 94 ALA A N 1
ATOM 705 C CA . ALA A 1 94 ? -13.133 1.170 25.017 1.00 91.00 94 ALA A CA 1
ATOM 706 C C . ALA A 1 94 ? -12.698 1.154 23.551 1.00 91.00 94 ALA A C 1
ATOM 708 O O . ALA A 1 94 ? -13.083 2.016 22.761 1.00 91.00 94 ALA A O 1
ATOM 709 N N . PHE A 1 95 ? -11.923 0.133 23.201 1.00 88.88 95 PHE A N 1
ATOM 710 C CA . PHE A 1 95 ? -11.316 -0.041 21.891 1.00 88.88 95 PHE A CA 1
ATOM 711 C C . PHE A 1 95 ? -11.432 -1.484 21.405 1.00 88.88 95 PHE A C 1
ATOM 713 O O . PHE A 1 95 ? -11.397 -2.431 22.196 1.00 88.88 95 PHE A O 1
ATOM 720 N N . TYR A 1 96 ? -11.532 -1.663 20.093 1.00 87.06 96 TYR A N 1
ATOM 721 C CA . TYR A 1 96 ? -11.595 -2.972 19.451 1.00 87.06 96 TYR A CA 1
ATOM 722 C C . TYR A 1 96 ? -10.799 -2.991 18.137 1.00 87.06 96 TYR A C 1
ATOM 724 O O . TYR A 1 96 ? -10.829 -2.001 17.407 1.00 87.06 96 TYR A O 1
ATOM 732 N N . PRO A 1 97 ? -10.145 -4.116 17.785 1.00 85.88 97 PRO A N 1
ATOM 733 C CA . PRO A 1 97 ? -9.980 -5.340 18.584 1.00 85.88 97 PRO A CA 1
ATOM 734 C C . PRO A 1 97 ? -8.807 -5.240 19.560 1.00 85.88 97 PRO A C 1
ATOM 736 O O . PRO A 1 97 ? -7.732 -4.799 19.160 1.00 85.88 97 PRO A O 1
ATOM 739 N N . ALA A 1 98 ? -8.980 -5.689 20.811 1.00 87.56 98 ALA A N 1
ATOM 740 C CA . ALA A 1 98 ? -7.994 -5.527 21.895 1.00 87.56 98 ALA A CA 1
ATOM 741 C C . ALA A 1 98 ? -6.545 -5.850 21.485 1.00 87.56 98 ALA A C 1
ATOM 743 O O . ALA A 1 98 ? -5.605 -5.191 21.909 1.00 87.56 98 ALA A O 1
ATOM 744 N N . THR A 1 99 ? -6.388 -6.836 20.601 1.00 79.94 99 THR A N 1
ATOM 745 C CA . THR A 1 99 ? -5.111 -7.363 20.118 1.00 79.94 99 THR A CA 1
ATOM 746 C C . THR A 1 99 ? -4.348 -6.455 19.152 1.00 79.94 99 THR A C 1
ATOM 748 O O . THR A 1 99 ? -3.220 -6.792 18.802 1.00 79.94 99 THR A O 1
ATOM 751 N N . LYS A 1 100 ? -4.954 -5.381 18.630 1.00 75.00 100 LYS A N 1
ATOM 752 C CA . LYS A 1 100 ? -4.331 -4.524 17.603 1.00 75.00 100 LYS A CA 1
ATOM 753 C C . LYS A 1 100 ? -3.890 -3.150 18.105 1.00 75.00 100 LYS A C 1
ATOM 755 O O . LYS A 1 100 ? -3.212 -2.447 17.362 1.00 75.00 100 LYS A O 1
ATOM 760 N N . GLY A 1 101 ? -4.281 -2.748 19.309 1.00 67.75 101 GLY A N 1
ATOM 761 C CA . GLY A 1 101 ? -3.904 -1.449 19.860 1.00 67.75 101 GLY A CA 1
ATOM 762 C C . GLY A 1 101 ? -2.865 -1.529 20.967 1.00 67.75 101 GLY A C 1
ATOM 763 O O . GLY A 1 101 ? -2.153 -2.521 21.101 1.00 67.75 101 GLY A O 1
ATOM 764 N N . GLY A 1 102 ? -2.752 -0.444 21.731 1.00 71.75 102 GLY A N 1
ATOM 765 C CA . GLY A 1 102 ? -1.885 -0.368 22.904 1.00 71.75 102 GLY A CA 1
ATOM 766 C C . GLY A 1 102 ? -2.640 -0.444 24.230 1.00 71.75 102 GLY A C 1
ATOM 767 O O . GLY A 1 102 ? -3.842 -0.720 24.282 1.00 71.75 102 GLY A O 1
ATOM 768 N N . GLY A 1 103 ? -1.913 -0.198 25.315 1.00 74.81 103 GLY A N 1
ATOM 769 C CA . GLY A 1 103 ? -2.454 -0.067 26.664 1.00 74.81 103 GLY A CA 1
ATOM 770 C C . GLY A 1 103 ? -3.015 1.324 26.971 1.00 74.81 103 GLY A C 1
ATOM 771 O O . GLY A 1 103 ? -3.642 1.483 28.016 1.00 74.81 103 GLY A O 1
ATOM 772 N N . THR A 1 104 ? -2.805 2.304 26.087 1.00 81.56 104 THR A N 1
ATOM 773 C CA . THR A 1 104 ? -3.287 3.685 26.244 1.00 81.56 104 THR A CA 1
ATOM 774 C C . THR A 1 104 ? -4.169 4.135 25.084 1.00 81.56 104 THR A C 1
ATOM 776 O O . THR A 1 104 ? -4.065 3.617 23.966 1.00 81.56 104 THR A O 1
ATOM 779 N N . ALA A 1 105 ? -5.021 5.135 25.320 1.00 73.56 105 ALA A N 1
ATOM 780 C CA . ALA A 1 105 ? -5.857 5.720 24.267 1.00 73.56 105 ALA A CA 1
ATOM 781 C C . ALA A 1 105 ? -5.019 6.332 23.126 1.00 73.56 105 ALA A C 1
ATOM 783 O O . ALA A 1 105 ? -5.375 6.239 21.949 1.00 73.56 105 ALA A O 1
ATOM 784 N N . GLU A 1 106 ? -3.872 6.925 23.464 1.00 76.38 106 GLU A N 1
ATOM 785 C CA . GLU A 1 106 ? -2.934 7.503 22.498 1.00 76.38 106 GLU A CA 1
ATOM 786 C C . GLU A 1 106 ? -2.244 6.427 21.645 1.00 76.38 106 GLU A C 1
ATOM 788 O O . GLU A 1 106 ? -2.153 6.565 20.422 1.00 76.38 106 GLU A O 1
ATOM 793 N N . GLU A 1 107 ? -1.814 5.318 22.255 1.00 78.56 107 GLU A N 1
ATOM 794 C CA . GLU A 1 107 ? -1.219 4.199 21.521 1.00 78.56 107 GLU A CA 1
ATOM 795 C C . GLU A 1 107 ? -2.212 3.580 20.536 1.00 78.56 107 GLU A C 1
ATOM 797 O O . GLU A 1 107 ? -1.826 3.203 19.433 1.00 78.56 107 GLU A O 1
ATOM 802 N N . TRP A 1 108 ? -3.498 3.515 20.884 1.00 73.81 108 TRP A N 1
ATOM 803 C CA . TRP A 1 108 ? -4.540 3.049 19.970 1.00 73.81 108 TRP A CA 1
ATOM 804 C C . TRP A 1 108 ? -4.658 3.893 18.704 1.00 73.81 108 TRP A C 1
ATOM 806 O O . TRP A 1 108 ? -4.753 3.338 17.609 1.00 73.81 108 TRP A O 1
ATOM 816 N N . LYS A 1 109 ? -4.598 5.221 18.838 1.00 68.00 109 LYS A N 1
ATOM 817 C CA . LYS A 1 109 ? -4.632 6.134 17.686 1.00 68.00 109 LYS A CA 1
ATOM 818 C C . LYS A 1 109 ? -3.406 5.963 16.788 1.00 68.00 109 LYS A C 1
ATOM 820 O O . LYS A 1 109 ? -3.534 6.048 15.573 1.00 68.00 109 LYS A O 1
ATOM 825 N N . LYS A 1 110 ? -2.241 5.687 17.379 1.00 70.44 110 LYS A N 1
ATOM 826 C CA . LYS A 1 110 ? -0.962 5.525 16.669 1.00 70.44 110 LYS A CA 1
ATOM 827 C C . LYS A 1 110 ? -0.764 4.140 16.040 1.00 70.44 110 LYS A C 1
ATOM 829 O O . LYS A 1 110 ? -0.085 4.011 15.029 1.00 70.44 110 LYS A O 1
ATOM 834 N N . ASN A 1 111 ? -1.321 3.095 16.649 1.00 73.81 111 ASN A N 1
ATOM 835 C CA . ASN A 1 111 ? -1.141 1.710 16.201 1.00 73.81 111 ASN A CA 1
ATOM 836 C C . ASN A 1 111 ? -2.173 1.282 15.146 1.00 73.81 111 ASN A C 1
ATOM 838 O O . ASN A 1 111 ? -2.091 0.167 14.623 1.00 73.81 111 ASN A O 1
ATOM 842 N N . ALA A 1 112 ? -3.161 2.127 14.839 1.00 72.69 112 ALA A N 1
ATOM 843 C CA . ALA A 1 112 ? -4.110 1.864 13.769 1.00 72.69 112 ALA A CA 1
ATOM 844 C C . ALA A 1 112 ? -3.390 1.886 12.412 1.00 72.69 112 ALA A C 1
ATOM 846 O O . ALA A 1 112 ? -2.971 2.937 11.938 1.00 72.69 112 ALA A O 1
ATOM 847 N N . THR A 1 113 ? -3.238 0.716 11.786 1.00 75.69 113 THR A N 1
ATOM 848 C CA . THR A 1 113 ? -2.522 0.580 10.511 1.00 75.69 113 THR A CA 1
ATOM 849 C C . THR A 1 113 ? -3.468 0.183 9.388 1.00 75.69 113 THR A C 1
ATOM 851 O O . THR A 1 113 ? -4.289 -0.723 9.529 1.00 75.69 113 THR A O 1
ATOM 854 N N . TYR A 1 114 ? -3.325 0.856 8.247 1.00 79.56 114 TYR A N 1
ATOM 855 C CA . TYR A 1 114 ? -4.184 0.656 7.075 1.00 79.56 114 TYR A CA 1
ATOM 856 C C . TYR A 1 114 ? -3.403 0.179 5.841 1.00 79.56 114 TYR A C 1
ATOM 858 O O . TYR A 1 114 ? -3.991 -0.039 4.788 1.00 79.56 114 TYR A O 1
ATOM 866 N N . GLY A 1 115 ? -2.084 -0.005 5.940 1.00 79.12 115 GLY A N 1
ATOM 867 C CA . GLY A 1 115 ? -1.248 -0.483 4.835 1.00 79.12 115 GLY A CA 1
ATOM 868 C C . GLY A 1 115 ? -1.425 -1.975 4.520 1.00 79.12 115 GLY A C 1
ATOM 869 O O . GLY A 1 115 ? -1.759 -2.776 5.389 1.00 79.12 115 GLY A O 1
ATOM 870 N N . GLY A 1 116 ? -1.145 -2.360 3.270 1.00 81.94 116 GLY A N 1
ATOM 871 C CA . GLY A 1 116 ? -1.083 -3.768 2.854 1.00 81.94 116 GLY A CA 1
ATOM 872 C C . GLY A 1 116 ? -2.441 -4.466 2.752 1.00 81.94 116 GLY A C 1
ATOM 873 O O . GLY A 1 116 ? -2.530 -5.656 3.050 1.00 81.94 116 GLY A O 1
ATOM 874 N N . GLN A 1 117 ? -3.496 -3.739 2.372 1.00 89.94 117 GLN A N 1
ATOM 875 C CA . GLN A 1 117 ? -4.848 -4.284 2.203 1.00 89.94 117 GLN A CA 1
ATOM 876 C C . GLN A 1 117 ? -4.919 -5.251 1.020 1.00 89.94 117 GLN A C 1
ATOM 878 O O . GLN A 1 117 ? -4.385 -4.967 -0.051 1.00 89.94 117 GLN A O 1
ATOM 883 N N . ILE A 1 118 ? -5.593 -6.390 1.210 1.00 93.31 118 ILE A N 1
ATOM 884 C CA . ILE A 1 118 ? -5.764 -7.418 0.174 1.00 93.31 118 ILE A CA 1
ATOM 885 C C . ILE A 1 118 ? -7.235 -7.813 0.077 1.00 93.31 118 ILE A C 1
ATOM 887 O O . ILE A 1 118 ? -7.757 -8.498 0.959 1.00 93.31 118 ILE A O 1
ATOM 891 N N . GLN A 1 119 ? -7.880 -7.452 -1.028 1.00 93.75 119 GLN A N 1
ATOM 892 C CA . GLN A 1 119 ? -9.217 -7.914 -1.368 1.00 93.75 119 GLN A CA 1
ATOM 893 C C . GLN A 1 119 ? -9.150 -9.254 -2.113 1.00 93.75 119 GLN A C 1
ATOM 895 O O . GLN A 1 119 ? -8.435 -9.400 -3.102 1.00 93.75 119 GLN A O 1
ATOM 900 N N . GLN A 1 120 ? -9.919 -10.237 -1.639 1.00 93.00 120 GLN A N 1
ATOM 901 C CA . GLN A 1 120 ? -10.042 -11.546 -2.286 1.00 93.00 120 GLN A CA 1
ATOM 902 C C . GLN A 1 120 ? -11.197 -11.519 -3.294 1.00 93.00 120 GLN A C 1
ATOM 904 O O . GLN A 1 120 ? -12.366 -11.517 -2.899 1.00 93.00 120 GLN A O 1
ATOM 909 N N . GLY A 1 121 ? -10.865 -11.515 -4.581 1.00 92.69 121 GLY A N 1
ATOM 910 C CA . GLY A 1 121 ? -11.806 -11.447 -5.690 1.00 92.69 121 GLY A CA 1
ATOM 911 C C . GLY A 1 121 ? -12.443 -10.067 -5.878 1.00 92.69 121 GLY A C 1
ATOM 912 O O . GLY A 1 121 ? -11.964 -9.038 -5.397 1.00 92.69 121 GLY A O 1
ATOM 913 N N . TYR A 1 122 ? -13.557 -10.054 -6.598 1.00 90.00 122 TYR A N 1
ATOM 914 C CA . TYR A 1 122 ? -14.349 -8.856 -6.869 1.00 90.00 122 TYR A CA 1
ATOM 915 C C . TYR A 1 122 ? -15.439 -8.668 -5.816 1.00 90.00 122 TYR A C 1
ATOM 917 O O . TYR A 1 122 ? -15.883 -9.639 -5.203 1.00 90.00 122 TYR A O 1
ATOM 925 N N . ASP A 1 123 ? -15.868 -7.421 -5.607 1.00 88.69 123 ASP A N 1
ATOM 926 C CA . ASP A 1 123 ? -17.043 -7.091 -4.791 1.00 88.69 123 ASP A CA 1
ATOM 927 C C . ASP A 1 123 ? -16.997 -7.628 -3.344 1.00 88.69 123 ASP A C 1
ATOM 929 O O . ASP A 1 123 ? -18.032 -7.851 -2.715 1.00 88.69 123 ASP A O 1
ATOM 933 N N . ASN A 1 124 ? -15.794 -7.826 -2.786 1.00 85.50 124 ASN A N 1
ATOM 934 C CA . ASN A 1 124 ? -15.604 -8.508 -1.507 1.00 85.50 124 ASN A CA 1
ATOM 935 C C . ASN A 1 124 ? -14.973 -7.611 -0.431 1.00 85.50 124 ASN A C 1
ATOM 937 O O . ASN A 1 124 ? -13.764 -7.385 -0.384 1.00 85.50 124 ASN A O 1
ATOM 941 N N . ALA A 1 125 ? -15.796 -7.176 0.516 1.00 82.56 125 ALA A N 1
ATOM 942 C CA . ALA A 1 125 ? -15.378 -6.308 1.611 1.00 82.56 125 ALA A CA 1
ATOM 943 C C . ALA A 1 125 ? -14.825 -7.048 2.849 1.00 82.56 125 ALA A C 1
ATOM 945 O O . ALA A 1 125 ? -14.431 -6.398 3.810 1.00 82.56 125 ALA A O 1
ATOM 946 N N . LEU A 1 126 ? -14.765 -8.388 2.868 1.00 80.88 126 LEU A N 1
ATOM 947 C CA . LEU A 1 126 ? -14.426 -9.144 4.089 1.00 80.88 126 LEU A CA 1
ATOM 948 C C . LEU A 1 126 ? -13.038 -8.820 4.655 1.00 80.88 126 LEU A C 1
ATOM 950 O O . LEU A 1 126 ? -12.810 -8.956 5.856 1.00 80.88 126 LEU A O 1
ATOM 954 N N . HIS A 1 127 ? -12.104 -8.405 3.800 1.00 85.12 127 HIS A N 1
ATOM 955 C CA . HIS A 1 127 ? -10.748 -8.062 4.216 1.00 85.12 127 HIS A CA 1
ATOM 956 C C . HIS A 1 127 ? -10.691 -6.819 5.114 1.00 85.12 127 HIS A C 1
ATOM 958 O O . HIS A 1 127 ? -9.760 -6.705 5.909 1.00 85.12 127 HIS A O 1
ATOM 964 N N . LEU A 1 128 ? -11.690 -5.928 5.039 1.00 82.31 128 LEU A N 1
ATOM 965 C CA . LEU A 1 128 ? -11.760 -4.709 5.848 1.00 82.31 128 LEU A CA 1
ATOM 966 C C . LEU A 1 128 ? -11.740 -5.026 7.349 1.00 82.31 128 LEU A C 1
ATOM 968 O O . LEU A 1 128 ? -11.175 -4.260 8.120 1.00 82.31 128 LEU A O 1
ATOM 972 N N . ALA A 1 129 ? -12.235 -6.201 7.762 1.00 78.69 129 ALA A N 1
ATOM 973 C CA . ALA A 1 129 ? -12.166 -6.674 9.147 1.00 78.69 129 ALA A CA 1
ATOM 974 C C . ALA A 1 129 ? -10.739 -6.700 9.731 1.00 78.69 129 ALA A C 1
ATOM 976 O O . ALA A 1 129 ? -10.523 -6.536 10.936 1.00 78.69 129 ALA A O 1
ATOM 977 N N . ASN A 1 130 ? -9.732 -6.896 8.877 1.00 81.00 130 ASN A N 1
ATOM 978 C CA . ASN A 1 130 ? -8.334 -6.917 9.294 1.00 81.00 130 ASN A CA 1
ATOM 979 C C . ASN A 1 130 ? -7.784 -5.517 9.593 1.00 81.00 130 ASN A C 1
ATOM 981 O O . ASN A 1 130 ? -6.776 -5.417 10.287 1.00 81.00 130 ASN A O 1
ATOM 985 N N . TYR A 1 131 ? -8.481 -4.461 9.182 1.00 81.44 131 TYR A N 1
ATOM 986 C CA . TYR A 1 131 ? -8.048 -3.066 9.294 1.00 81.44 131 TYR A CA 1
ATOM 987 C C . TYR A 1 131 ? -9.102 -2.182 9.973 1.00 81.44 131 TYR A C 1
ATOM 989 O O . TYR A 1 131 ? -8.925 -0.975 10.060 1.00 81.44 131 TYR A O 1
ATOM 997 N N . ASP A 1 132 ? -10.204 -2.769 10.440 1.00 80.19 132 ASP A N 1
ATOM 998 C CA . ASP A 1 132 ? -11.252 -2.048 11.148 1.00 80.19 132 ASP A CA 1
ATOM 999 C C . ASP A 1 132 ? -10.900 -1.931 12.633 1.00 80.19 132 ASP A C 1
ATOM 1001 O O . ASP A 1 132 ? -10.759 -2.935 13.345 1.00 80.19 132 ASP A O 1
ATOM 1005 N N . TYR A 1 133 ? -10.725 -0.691 13.072 1.00 81.69 133 TYR A N 1
ATOM 1006 C CA . TYR A 1 133 ? -10.494 -0.316 14.457 1.00 81.69 133 TYR A CA 1
ATOM 1007 C C . TYR A 1 133 ? -11.721 0.450 14.932 1.00 81.69 133 TYR A C 1
ATOM 1009 O O . TYR A 1 133 ? -12.213 1.320 14.215 1.00 81.69 133 TYR A O 1
ATOM 1017 N N . LEU A 1 134 ? -12.206 0.152 16.134 1.00 82.38 134 LEU A N 1
ATOM 1018 C CA . LEU A 1 134 ? -13.327 0.859 16.738 1.00 82.38 134 LEU A CA 1
ATOM 1019 C C . LEU A 1 134 ? -12.933 1.460 18.081 1.00 82.38 134 LEU A C 1
ATOM 1021 O O . LEU A 1 134 ? -12.150 0.868 18.826 1.00 82.38 134 LEU A O 1
ATOM 1025 N N . SER A 1 135 ? -13.534 2.597 18.410 1.00 84.75 135 SER A N 1
ATOM 1026 C CA . SER A 1 135 ? -13.419 3.239 19.717 1.00 84.75 135 SER A CA 1
ATOM 1027 C C . SER A 1 135 ? -14.762 3.761 20.201 1.00 84.75 135 SER A C 1
ATOM 1029 O O . SER A 1 135 ? -15.672 4.009 19.411 1.00 84.75 135 SER A O 1
ATOM 1031 N N . THR A 1 136 ? -14.872 3.973 21.504 1.00 86.25 136 THR A N 1
ATOM 1032 C CA . THR A 1 136 ? -15.988 4.700 22.114 1.00 86.25 136 THR A CA 1
ATOM 1033 C C . THR A 1 136 ? -15.576 6.146 22.404 1.00 86.25 136 THR A C 1
ATOM 1035 O O . THR A 1 136 ? -14.375 6.419 22.518 1.00 86.25 136 THR A O 1
ATOM 1038 N N . PRO A 1 137 ? -16.531 7.068 22.605 1.00 85.00 137 PRO A N 1
ATOM 1039 C CA . PRO A 1 137 ? -16.252 8.315 23.310 1.00 85.00 137 PRO A CA 1
ATOM 1040 C C . PRO A 1 137 ? -15.712 8.036 24.723 1.00 85.00 137 PRO A C 1
ATOM 1042 O O . PRO A 1 137 ? -15.920 6.948 25.277 1.00 85.00 137 PRO A O 1
ATOM 1045 N N . GLU A 1 138 ? -15.062 9.029 25.330 1.00 88.56 138 GLU A N 1
ATOM 1046 C CA . GLU A 1 138 ? -14.734 8.987 26.757 1.00 88.56 138 GLU A CA 1
ATOM 1047 C C . GLU A 1 138 ? -16.007 9.126 27.606 1.00 88.56 138 GLU A C 1
ATOM 1049 O O . GLU A 1 138 ? -16.806 10.048 27.419 1.00 88.56 138 GLU A O 1
ATOM 1054 N N . VAL A 1 139 ? -16.185 8.236 28.583 1.00 87.88 139 VAL A N 1
ATOM 1055 C CA . VAL A 1 139 ? -17.318 8.258 29.519 1.00 87.88 139 VAL A CA 1
ATOM 1056 C C . VAL A 1 139 ? -16.840 8.314 30.965 1.00 87.88 139 VAL A C 1
ATOM 1058 O O . VAL A 1 139 ? -15.797 7.775 31.312 1.00 87.88 139 VAL A O 1
ATOM 1061 N N . LYS A 1 140 ? -17.616 8.945 31.852 1.00 88.31 140 LYS A N 1
ATOM 1062 C CA . LYS A 1 140 ? -17.271 9.038 33.286 1.00 88.31 140 LYS A CA 1
ATOM 1063 C C . LYS A 1 140 ? -17.678 7.805 34.096 1.00 88.31 140 LYS A C 1
ATOM 1065 O O . LYS A 1 140 ? -17.188 7.600 35.201 1.00 88.31 140 LYS A O 1
ATOM 1070 N N . THR A 1 141 ? -18.605 7.006 33.574 1.00 83.75 141 THR A N 1
ATOM 1071 C CA . THR A 1 141 ? -19.200 5.854 34.263 1.00 83.75 141 THR A CA 1
ATOM 1072 C C . THR A 1 141 ? -19.501 4.736 33.274 1.00 83.75 141 THR A C 1
ATOM 1074 O O . THR A 1 141 ? -19.827 5.007 32.124 1.00 83.75 141 THR A O 1
ATOM 1077 N N . LEU A 1 142 ? -19.486 3.488 33.744 1.00 85.25 142 LEU A N 1
ATOM 1078 C CA . LEU A 1 142 ? -19.836 2.293 32.958 1.00 85.25 142 LEU A CA 1
ATOM 1079 C C . LEU A 1 142 ? -21.277 1.808 33.215 1.00 85.25 142 LEU A C 1
ATOM 1081 O O . LEU A 1 142 ? -21.579 0.631 33.058 1.00 85.25 142 LEU A O 1
ATOM 1085 N N . SER A 1 143 ? -22.161 2.698 33.676 1.00 77.50 143 SER A N 1
ATOM 1086 C CA . SER A 1 143 ? -23.570 2.384 33.961 1.00 77.50 143 SER A CA 1
ATOM 1087 C C . SER A 1 143 ? -24.467 2.378 32.722 1.00 77.50 143 SER A C 1
ATOM 1089 O O . SER A 1 143 ? -25.633 2.004 32.821 1.00 77.50 143 SER A O 1
ATOM 1091 N N . GLU A 1 144 ? -23.947 2.833 31.584 1.00 80.25 144 GLU A N 1
ATOM 1092 C CA . GLU A 1 144 ? -24.653 2.918 30.309 1.00 80.25 144 GLU A CA 1
ATOM 1093 C C . GLU A 1 144 ? -23.913 2.129 29.230 1.00 80.25 144 GLU A C 1
ATOM 1095 O O . GLU A 1 144 ? -22.726 1.815 29.356 1.00 80.25 144 GLU A O 1
ATOM 1100 N N . ASP A 1 145 ? -24.635 1.818 28.157 1.00 85.81 145 ASP A N 1
ATOM 1101 C CA . ASP A 1 145 ? -24.106 1.038 27.050 1.00 85.81 145 ASP A CA 1
ATOM 1102 C C . ASP A 1 145 ? -23.136 1.875 26.218 1.00 85.81 145 ASP A C 1
ATOM 1104 O O . ASP A 1 145 ? -23.461 2.976 25.762 1.00 85.81 145 ASP A O 1
ATOM 1108 N N . LEU A 1 146 ? -21.959 1.316 25.956 1.00 87.94 146 LEU A N 1
ATOM 1109 C CA . LEU A 1 146 ? -20.947 1.982 25.154 1.00 87.94 146 LEU A CA 1
ATOM 1110 C C . LEU A 1 146 ? -21.301 1.888 23.666 1.00 87.94 146 LEU A C 1
ATOM 1112 O O . LEU A 1 146 ? -21.602 0.809 23.146 1.00 87.94 146 LEU A O 1
ATOM 1116 N N . GLN A 1 147 ? -21.245 3.024 22.975 1.00 84.00 147 GLN A N 1
ATOM 1117 C CA . GLN A 1 147 ? -21.411 3.086 21.524 1.00 84.00 147 GLN A CA 1
ATOM 1118 C C . GLN A 1 147 ? -20.034 3.073 20.870 1.00 84.00 147 GLN A C 1
ATOM 1120 O O . GLN A 1 147 ? -19.222 3.962 21.125 1.00 84.00 147 GLN A O 1
ATOM 1125 N N . PHE A 1 148 ? -19.773 2.057 20.052 1.00 82.56 148 PHE A N 1
ATOM 1126 C CA . PHE A 1 148 ? -18.544 1.978 19.270 1.00 82.56 148 PHE A CA 1
ATOM 1127 C C . PHE A 1 148 ? -18.732 2.654 17.913 1.00 82.56 148 PHE A C 1
ATOM 1129 O O . PHE A 1 148 ? -19.720 2.410 17.217 1.00 82.56 148 PHE A O 1
ATOM 1136 N N . SER A 1 149 ? -17.728 3.427 17.523 1.00 77.25 149 SER A N 1
ATOM 1137 C CA . SER A 1 149 ? -17.602 4.056 16.212 1.00 77.25 149 SER A CA 1
ATOM 1138 C C . SER A 1 149 ? -16.339 3.554 15.524 1.00 77.25 149 SER A C 1
ATOM 1140 O O . SER A 1 149 ? -15.333 3.285 16.181 1.00 77.25 149 SER A O 1
ATOM 1142 N N . HIS A 1 150 ? -16.385 3.425 14.199 1.00 78.00 150 HIS A N 1
ATOM 1143 C CA . HIS A 1 150 ? -15.203 3.094 13.406 1.00 78.00 150 HIS A CA 1
ATOM 1144 C C . HIS A 1 150 ? -14.205 4.256 13.432 1.00 78.00 150 HIS A C 1
ATOM 1146 O O . HIS A 1 150 ? -14.589 5.410 13.248 1.00 78.00 150 HIS A O 1
ATOM 1152 N N . ILE A 1 151 ? -12.929 3.927 13.610 1.00 76.31 151 ILE A N 1
ATOM 1153 C CA . ILE A 1 151 ? -11.789 4.835 13.440 1.00 76.31 151 ILE A CA 1
ATOM 1154 C C . ILE A 1 151 ? -11.371 4.874 11.961 1.00 76.31 151 ILE A C 1
ATOM 1156 O O . ILE A 1 151 ? -10.752 5.820 11.505 1.00 76.31 151 ILE A O 1
ATOM 1160 N N . GLY A 1 152 ? -11.679 3.851 11.168 1.00 74.25 152 GLY A N 1
ATOM 1161 C CA . GLY A 1 152 ? -11.418 3.879 9.730 1.00 74.25 152 GLY A CA 1
ATOM 1162 C C . GLY A 1 152 ? -12.625 4.382 8.941 1.00 74.25 152 GLY A C 1
ATOM 1163 O O . GLY A 1 152 ? -13.771 4.063 9.258 1.00 74.25 152 GLY A O 1
ATOM 1164 N N . MET A 1 153 ? -12.372 5.108 7.857 1.00 75.38 153 MET A N 1
ATOM 1165 C CA . MET A 1 153 ? -13.355 5.420 6.824 1.00 75.38 153 MET A CA 1
ATOM 1166 C C . MET A 1 153 ? -13.179 4.493 5.621 1.00 75.38 153 MET A C 1
ATOM 1168 O O . MET A 1 153 ? -12.056 4.171 5.242 1.00 75.38 153 MET A O 1
ATOM 1172 N N . ILE A 1 154 ? -14.286 4.097 4.986 1.00 79.19 154 ILE A N 1
ATOM 1173 C CA . ILE A 1 154 ? -14.265 3.217 3.814 1.00 79.19 154 ILE A CA 1
ATOM 1174 C C . ILE A 1 154 ? -14.581 3.950 2.524 1.00 79.19 154 ILE A C 1
ATOM 1176 O O . ILE A 1 154 ? -15.609 4.614 2.370 1.00 79.19 154 ILE A O 1
ATOM 1180 N N . PHE A 1 155 ? -13.729 3.698 1.547 1.00 82.25 155 PHE A N 1
ATOM 1181 C CA . PHE A 1 155 ? -13.953 3.986 0.151 1.00 82.25 155 PHE A CA 1
ATOM 1182 C C . PHE A 1 155 ? -14.465 2.727 -0.545 1.00 82.25 155 PHE A C 1
ATOM 1184 O O . PHE A 1 155 ? -13.891 1.646 -0.416 1.00 82.25 155 PHE A O 1
ATOM 1191 N N . CYS A 1 156 ? -15.552 2.877 -1.294 1.00 87.00 156 CYS A N 1
ATOM 1192 C CA . CYS A 1 156 ? -16.018 1.893 -2.255 1.00 87.00 156 CYS A CA 1
ATOM 1193 C C . CYS A 1 156 ? -15.861 2.493 -3.649 1.00 87.00 156 CYS A C 1
ATOM 1195 O O . CYS A 1 156 ? -16.656 3.338 -4.061 1.00 87.00 156 CYS A O 1
ATOM 1197 N N . PHE A 1 157 ? -14.879 2.028 -4.405 1.00 89.94 157 PHE A N 1
ATOM 1198 C CA . PHE A 1 157 ? -14.726 2.426 -5.797 1.00 89.94 157 PHE A CA 1
ATOM 1199 C C . PHE A 1 157 ? -15.572 1.504 -6.668 1.00 89.94 157 PHE A C 1
ATOM 1201 O O . PHE A 1 157 ? -15.344 0.297 -6.683 1.00 89.94 157 PHE A O 1
ATOM 1208 N N . ASP A 1 158 ? -16.567 2.068 -7.349 1.00 90.44 158 ASP A N 1
ATOM 1209 C CA . ASP A 1 158 ? -17.390 1.366 -8.335 1.00 90.44 158 ASP A CA 1
ATOM 1210 C C . ASP A 1 158 ? -16.703 1.501 -9.696 1.00 90.44 158 ASP A C 1
ATOM 1212 O O . ASP A 1 158 ? -16.881 2.493 -10.410 1.00 90.44 158 ASP A O 1
ATOM 1216 N N . ILE A 1 159 ? -15.807 0.559 -9.983 1.00 92.94 159 ILE A N 1
ATOM 1217 C CA . ILE A 1 159 ? -14.862 0.638 -11.092 1.00 92.94 159 ILE A CA 1
ATOM 1218 C C . ILE A 1 159 ? -15.507 0.053 -12.337 1.00 92.94 159 ILE A C 1
ATOM 1220 O O . ILE A 1 159 ? -15.924 -1.099 -12.349 1.00 92.94 159 ILE A O 1
ATOM 1224 N N . THR A 1 160 ? -15.517 0.835 -13.410 1.00 93.56 160 THR A N 1
ATOM 1225 C CA . THR A 1 160 ? -15.633 0.349 -14.784 1.00 93.56 160 THR A CA 1
ATOM 1226 C C . THR A 1 160 ? -14.237 0.248 -15.370 1.00 93.56 160 THR A C 1
ATOM 1228 O O . THR A 1 160 ? -13.485 1.221 -15.331 1.00 93.56 160 THR A O 1
ATOM 1231 N N . MET A 1 161 ? -13.872 -0.930 -15.871 1.00 92.56 161 MET A N 1
ATOM 1232 C CA . MET A 1 161 ? -12.537 -1.188 -16.407 1.00 92.56 161 MET A CA 1
ATOM 1233 C C . MET A 1 161 ? -12.246 -0.328 -17.649 1.00 92.56 161 MET A C 1
ATOM 1235 O O . MET A 1 161 ? -13.154 -0.114 -18.457 1.00 92.56 161 MET A O 1
ATOM 1239 N N . PRO A 1 162 ? -10.996 0.145 -17.838 1.00 90.19 162 PRO A N 1
ATOM 1240 C CA . PRO A 1 162 ? -10.598 0.850 -19.055 1.00 90.19 162 PRO A CA 1
ATOM 1241 C C . PRO A 1 162 ? -10.812 -0.030 -20.297 1.00 90.19 162 PRO A C 1
ATOM 1243 O O . PRO A 1 162 ? -10.585 -1.240 -20.254 1.00 90.19 162 PRO A O 1
ATOM 1246 N N . GLU A 1 163 ? -11.232 0.575 -21.415 1.00 72.56 163 GLU A N 1
ATOM 1247 C CA . GLU A 1 163 ? -11.481 -0.118 -22.687 1.00 72.56 163 GLU A CA 1
ATOM 1248 C C . GLU A 1 163 ? -10.177 -0.654 -23.310 1.00 72.56 163 GLU A C 1
ATOM 1250 O O . GLU A 1 163 ? -9.583 -0.067 -24.210 1.00 72.56 163 GLU A O 1
ATOM 1255 N N . SER A 1 164 ? -9.710 -1.802 -22.834 1.00 60.47 164 SER A N 1
ATOM 1256 C CA . SER A 1 164 ? -8.727 -2.646 -23.510 1.00 60.47 164 SER A CA 1
ATOM 1257 C C . SER A 1 164 ? -8.804 -4.050 -22.919 1.00 60.47 164 SER A C 1
ATOM 1259 O O . SER A 1 164 ? -9.016 -4.168 -21.721 1.00 60.47 164 SER A O 1
ATOM 1261 N N . THR A 1 165 ? -8.689 -5.067 -23.784 1.00 59.19 165 THR A N 1
ATOM 1262 C CA . THR A 1 165 ? -8.492 -6.519 -23.549 1.00 59.19 165 THR A CA 1
ATOM 1263 C C . THR A 1 165 ? -8.673 -7.029 -22.109 1.00 59.19 165 THR A C 1
ATOM 1265 O O . THR A 1 165 ? -7.964 -6.550 -21.236 1.00 59.19 165 THR A O 1
ATOM 1268 N N . PRO A 1 166 ? -9.520 -8.051 -21.857 1.00 71.62 166 PRO A N 1
ATOM 1269 C CA . PRO A 1 166 ? -9.855 -8.535 -20.513 1.00 71.62 166 PRO A CA 1
ATOM 1270 C C . PRO A 1 166 ? -8.601 -8.750 -19.658 1.00 71.62 166 PRO A C 1
ATOM 1272 O O . PRO A 1 166 ? -7.896 -9.742 -19.827 1.00 71.62 166 PRO A O 1
ATOM 1275 N N . ALA A 1 167 ? -8.331 -7.807 -18.760 1.00 86.44 167 ALA A N 1
ATOM 1276 C CA . ALA A 1 167 ? -7.174 -7.822 -17.886 1.00 86.44 167 ALA A CA 1
ATOM 1277 C C . ALA A 1 167 ? -7.641 -7.881 -16.435 1.00 86.44 167 ALA A C 1
ATOM 1279 O O . ALA A 1 167 ? -8.640 -7.271 -16.050 1.00 86.44 167 ALA A O 1
ATOM 1280 N N . ILE A 1 168 ? -6.919 -8.658 -15.641 1.00 93.12 168 ILE A N 1
ATOM 1281 C CA . ILE A 1 168 ? -7.198 -8.840 -14.224 1.00 93.12 168 ILE A CA 1
ATOM 1282 C C . ILE A 1 168 ? -6.507 -7.701 -13.460 1.00 93.12 168 ILE A C 1
ATOM 1284 O O . ILE A 1 168 ? -5.339 -7.411 -13.736 1.00 93.12 168 ILE A O 1
ATOM 1288 N N . PRO A 1 169 ? -7.199 -7.011 -12.538 1.00 94.31 169 PRO A N 1
ATOM 1289 C CA . PRO A 1 169 ? -6.569 -5.984 -11.726 1.00 94.31 169 PRO A CA 1
ATOM 1290 C C . PRO A 1 169 ? -5.613 -6.611 -10.710 1.00 94.31 169 PRO A C 1
ATOM 1292 O O . PRO A 1 169 ? -5.922 -7.631 -10.101 1.00 94.31 169 PRO A O 1
ATOM 1295 N N . LEU A 1 170 ? -4.466 -5.966 -10.508 1.00 94.31 170 LEU A N 1
ATOM 1296 C CA . LEU A 1 170 ? -3.464 -6.333 -9.507 1.00 94.31 170 LEU A CA 1
ATOM 1297 C C . LEU A 1 170 ? -3.546 -5.444 -8.274 1.00 94.31 170 LEU A C 1
ATOM 1299 O O . LEU A 1 170 ? -3.471 -5.924 -7.141 1.00 94.31 170 LEU A O 1
ATOM 1303 N N . SER A 1 171 ? -3.709 -4.142 -8.488 1.00 95.12 171 SER A N 1
ATOM 1304 C CA . SER A 1 171 ? -3.811 -3.185 -7.397 1.00 95.12 171 SER A CA 1
ATOM 1305 C C . SER A 1 171 ? -4.557 -1.922 -7.791 1.00 95.12 171 SER A C 1
ATOM 1307 O O . SER A 1 171 ? -4.559 -1.520 -8.953 1.00 95.12 171 SER A O 1
ATOM 1309 N N . LEU A 1 172 ? -5.146 -1.280 -6.788 1.00 95.38 172 LEU A N 1
ATOM 1310 C CA . LEU A 1 172 ? -5.707 0.058 -6.858 1.00 95.38 172 LEU A CA 1
ATOM 1311 C C . LEU A 1 172 ? -5.024 0.922 -5.799 1.00 95.38 172 LEU A C 1
ATOM 1313 O O . LEU A 1 172 ? -5.110 0.627 -4.607 1.00 95.38 172 LEU A O 1
ATOM 1317 N N . THR A 1 173 ? -4.365 1.989 -6.224 1.00 92.81 173 THR A N 1
ATOM 1318 C CA . THR A 1 173 ? -3.648 2.907 -5.339 1.00 92.81 173 THR A CA 1
ATOM 1319 C C . THR A 1 173 ? -4.344 4.256 -5.322 1.00 92.81 173 THR A C 1
ATOM 1321 O O . THR A 1 173 ? -4.545 4.853 -6.373 1.00 92.81 173 THR A O 1
ATOM 1324 N N . LEU A 1 174 ? -4.715 4.733 -4.137 1.00 89.88 174 LEU A N 1
ATOM 1325 C CA . LEU A 1 174 ? -5.210 6.086 -3.912 1.00 89.88 174 LEU A CA 1
ATOM 1326 C C . LEU A 1 174 ? -4.044 6.981 -3.492 1.00 89.88 174 LEU A C 1
ATOM 1328 O O . LEU A 1 174 ? -3.362 6.668 -2.521 1.00 89.88 174 LEU A O 1
ATOM 1332 N N . THR A 1 175 ? -3.860 8.102 -4.180 1.00 87.25 175 THR A N 1
ATOM 1333 C CA . THR A 1 175 ? -2.745 9.035 -3.984 1.00 87.25 175 THR A CA 1
ATOM 1334 C C . THR A 1 175 ? -3.254 10.466 -3.870 1.00 87.25 175 THR A C 1
ATOM 1336 O O . THR A 1 175 ? -4.157 10.866 -4.602 1.00 87.25 175 THR A O 1
ATOM 1339 N N . THR A 1 176 ? -2.666 11.272 -2.987 1.00 84.12 176 THR A N 1
ATOM 1340 C CA . THR A 1 176 ? -2.920 12.722 -2.911 1.00 84.12 176 THR A CA 1
ATOM 1341 C C . THR A 1 176 ? -1.949 13.507 -3.786 1.00 84.12 176 THR A C 1
ATOM 1343 O O . THR A 1 176 ? -0.748 13.232 -3.780 1.00 84.12 176 THR A O 1
ATOM 1346 N N . LEU A 1 177 ? -2.461 14.503 -4.509 1.00 84.62 177 LEU A N 1
ATOM 1347 C CA . LEU A 1 177 ? -1.692 15.321 -5.448 1.00 84.62 177 LEU A CA 1
ATOM 1348 C C . LEU A 1 177 ? -1.575 16.785 -5.007 1.00 84.62 177 LEU A C 1
ATOM 1350 O O . LEU A 1 177 ? -2.485 17.324 -4.378 1.00 84.62 177 LEU A O 1
ATOM 1354 N N . ASP A 1 178 ? -0.474 17.435 -5.372 1.00 81.19 178 ASP A N 1
ATOM 1355 C CA . ASP A 1 178 ? -0.228 18.850 -5.118 1.00 81.19 178 ASP A CA 1
ATOM 1356 C C . ASP A 1 178 ? -0.959 19.725 -6.147 1.00 81.19 178 ASP A C 1
ATOM 1358 O O . ASP A 1 178 ? -1.681 19.246 -7.027 1.00 81.19 178 ASP A O 1
ATOM 1362 N N . GLU A 1 179 ? -0.768 21.039 -6.048 1.00 80.25 179 GLU A N 1
ATOM 1363 C CA . GLU A 1 179 ? -1.333 22.005 -6.996 1.00 80.25 179 GLU A CA 1
ATOM 1364 C C . GLU A 1 179 ? -0.849 21.812 -8.447 1.00 80.25 179 GLU A C 1
ATOM 1366 O O . GLU A 1 179 ? -1.539 22.215 -9.385 1.00 80.25 179 GLU A O 1
ATOM 1371 N N . ASN A 1 180 ? 0.292 21.146 -8.642 1.00 79.56 180 ASN A N 1
ATOM 1372 C CA . ASN A 1 180 ? 0.877 20.825 -9.943 1.00 79.56 180 ASN A CA 1
ATOM 1373 C C . ASN A 1 180 ? 0.498 19.417 -10.437 1.00 79.56 180 ASN A C 1
ATOM 1375 O O . ASN A 1 180 ? 0.971 18.997 -11.493 1.00 79.56 180 ASN A O 1
ATOM 1379 N N . ARG A 1 181 ? -0.380 18.705 -9.717 1.00 79.12 181 ARG A N 1
ATOM 1380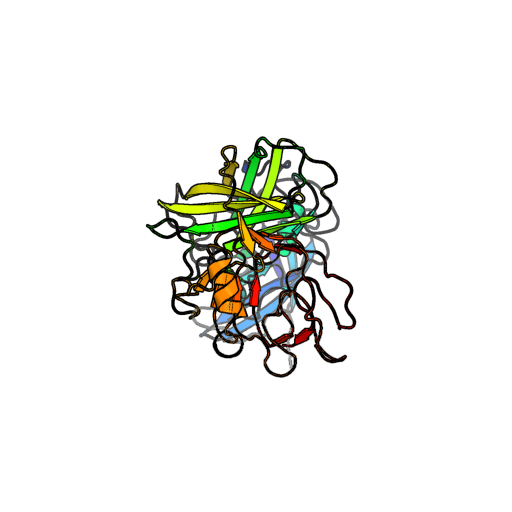 C CA . ARG A 1 181 ? -0.771 17.304 -9.962 1.00 79.12 181 ARG A CA 1
ATOM 1381 C C . ARG A 1 181 ? 0.358 16.282 -9.793 1.00 79.12 181 ARG A C 1
ATOM 1383 O O . ARG A 1 181 ? 0.265 15.157 -10.296 1.00 79.12 181 ARG A O 1
ATOM 1390 N N . SER A 1 182 ? 1.405 16.649 -9.068 1.00 76.00 182 SER A N 1
ATOM 1391 C CA . SER A 1 182 ? 2.457 15.734 -8.641 1.00 76.00 182 SER A CA 1
ATOM 1392 C C . SER A 1 182 ? 2.041 15.057 -7.337 1.00 76.00 182 SER A C 1
ATOM 1394 O O . SER A 1 182 ? 1.389 15.690 -6.506 1.00 76.00 182 SER A O 1
ATOM 1396 N N . PRO A 1 183 ? 2.386 13.783 -7.104 1.00 75.56 183 PRO A N 1
ATOM 1397 C CA . PRO A 1 183 ? 2.096 13.156 -5.821 1.00 75.56 183 PRO A CA 1
ATOM 1398 C C . PRO A 1 183 ? 2.795 13.908 -4.675 1.00 75.56 183 PRO A C 1
ATOM 1400 O O . PRO A 1 183 ? 3.997 14.165 -4.740 1.00 75.56 183 PRO A O 1
ATOM 1403 N N . ILE A 1 184 ? 2.051 14.260 -3.623 1.00 68.56 184 ILE A N 1
ATOM 1404 C CA . ILE A 1 184 ? 2.593 15.010 -2.479 1.00 68.56 184 ILE A CA 1
ATOM 1405 C C . ILE A 1 184 ? 3.352 14.058 -1.566 1.00 68.56 184 ILE A C 1
ATOM 1407 O O . ILE A 1 184 ? 2.724 13.264 -0.877 1.00 68.56 184 ILE A O 1
ATOM 1411 N N . ALA A 1 185 ? 4.674 14.173 -1.475 1.00 52.84 185 ALA A N 1
ATOM 1412 C CA . ALA A 1 185 ? 5.446 13.465 -0.449 1.00 52.84 185 ALA A CA 1
ATOM 1413 C C . ALA A 1 185 ? 5.281 14.064 0.962 1.00 52.84 185 ALA A C 1
ATOM 1415 O O . ALA A 1 185 ? 5.495 13.400 1.973 1.00 52.84 185 ALA A O 1
ATOM 1416 N N . THR A 1 186 ? 4.891 15.333 1.036 1.00 39.78 186 THR A N 1
ATOM 1417 C CA . THR A 1 186 ? 4.926 16.152 2.245 1.00 39.78 186 THR A CA 1
ATOM 1418 C C . THR A 1 186 ? 3.576 16.170 2.975 1.00 39.78 186 THR A C 1
ATOM 1420 O O . THR A 1 186 ? 2.605 16.732 2.482 1.00 39.78 186 THR A O 1
ATOM 1423 N N . GLY A 1 187 ? 3.508 15.629 4.197 1.00 44.00 187 GLY A N 1
ATOM 1424 C CA . GLY A 1 187 ? 2.417 15.967 5.131 1.00 44.00 187 GLY A CA 1
ATOM 1425 C C . GLY A 1 187 ? 1.452 14.858 5.556 1.00 44.00 187 GLY A C 1
ATOM 1426 O O . GLY A 1 187 ? 0.393 15.174 6.083 1.00 44.00 187 GLY A O 1
ATOM 1427 N N . GLY A 1 188 ? 1.812 13.582 5.400 1.00 45.59 188 GLY A N 1
ATOM 1428 C CA . GLY A 1 188 ? 1.308 12.506 6.271 1.00 45.59 188 GLY A CA 1
ATOM 1429 C C . GLY A 1 188 ? -0.197 12.340 6.386 1.00 45.59 188 GLY A C 1
ATOM 1430 O O . GLY A 1 188 ? -0.688 12.012 7.462 1.00 45.59 188 GLY A O 1
ATOM 1431 N N . LEU A 1 189 ? -0.921 12.530 5.285 1.00 46.88 189 LEU A N 1
ATOM 1432 C CA . LEU A 1 189 ? -2.363 12.289 5.272 1.00 46.88 189 LEU A CA 1
ATOM 1433 C C . LEU A 1 189 ? -2.687 10.800 5.446 1.00 46.88 189 LEU A C 1
ATOM 1435 O O . LEU A 1 189 ? -3.733 10.467 5.994 1.00 46.88 189 LEU A O 1
ATOM 1439 N N . TYR A 1 190 ? -1.776 9.916 5.031 1.00 56.41 190 TYR A N 1
ATOM 1440 C CA . TYR A 1 190 ? -1.842 8.480 5.272 1.00 56.41 190 TYR A CA 1
ATOM 1441 C C . TYR A 1 190 ? -0.685 8.063 6.182 1.00 56.41 190 TYR A C 1
ATOM 1443 O O . TYR A 1 190 ? 0.455 8.484 5.977 1.00 56.41 190 TYR A O 1
ATOM 1451 N N . GLN A 1 191 ? -0.964 7.208 7.159 1.00 54.84 191 GLN A N 1
ATOM 1452 C CA . GLN A 1 191 ? 0.058 6.507 7.929 1.00 54.84 191 GLN A CA 1
ATOM 1453 C C . GLN A 1 191 ? 0.213 5.100 7.348 1.00 54.84 191 GLN A C 1
ATOM 1455 O O . GLN A 1 191 ? -0.759 4.345 7.251 1.00 54.84 191 GLN A O 1
ATOM 1460 N N . ASP A 1 192 ? 1.425 4.756 6.907 1.00 50.25 192 ASP A N 1
ATOM 1461 C CA . ASP A 1 192 ? 1.741 3.378 6.531 1.00 50.25 192 ASP A CA 1
ATOM 1462 C C . ASP A 1 192 ? 1.740 2.448 7.764 1.00 50.25 192 ASP A C 1
ATOM 1464 O O . ASP A 1 192 ? 1.471 2.865 8.892 1.00 50.25 192 ASP A O 1
ATOM 1468 N N . CYS A 1 193 ? 2.039 1.158 7.580 1.00 44.66 193 CYS A N 1
ATOM 1469 C CA . CYS A 1 193 ? 2.085 0.198 8.690 1.00 44.66 193 CYS A CA 1
ATOM 1470 C C . CYS A 1 193 ? 3.141 0.514 9.768 1.00 44.66 193 CYS A C 1
ATOM 1472 O O . CYS A 1 193 ? 3.118 -0.106 10.829 1.00 44.66 193 CYS A O 1
ATOM 1474 N N . ASN A 1 194 ? 4.028 1.481 9.520 1.00 47.88 194 ASN A N 1
ATOM 1475 C CA . ASN A 1 194 ? 5.056 1.948 10.441 1.00 47.88 194 ASN A CA 1
ATOM 1476 C C . ASN A 1 194 ? 4.759 3.356 10.980 1.00 47.88 194 ASN A C 1
ATOM 1478 O O . ASN A 1 194 ? 5.649 3.988 11.552 1.00 47.88 194 ASN A O 1
ATOM 1482 N N . ASN A 1 195 ? 3.531 3.860 10.804 1.00 51.97 195 ASN A N 1
ATOM 1483 C CA . ASN A 1 195 ? 3.126 5.201 11.224 1.00 51.97 195 ASN A CA 1
ATOM 1484 C C . ASN A 1 195 ? 3.945 6.317 10.535 1.00 51.97 195 ASN A C 1
ATOM 1486 O O . ASN A 1 195 ? 4.112 7.410 11.081 1.00 51.97 195 ASN A O 1
ATOM 1490 N N . THR A 1 196 ? 4.476 6.033 9.339 1.00 54.88 196 THR A N 1
ATOM 1491 C CA . THR A 1 196 ? 5.213 6.994 8.515 1.00 54.88 196 THR A CA 1
ATOM 1492 C C . THR A 1 196 ? 4.242 7.681 7.555 1.00 54.88 196 THR A C 1
ATOM 1494 O O . THR A 1 196 ? 3.458 6.994 6.892 1.00 54.88 196 THR A O 1
ATOM 1497 N N . PRO A 1 197 ? 4.289 9.020 7.450 1.00 59.91 197 PRO A N 1
ATOM 1498 C CA . PRO A 1 197 ? 3.645 9.772 6.384 1.00 59.91 197 PRO A CA 1
ATOM 1499 C C . PRO A 1 197 ? 3.844 9.140 5.002 1.00 59.91 197 PRO A C 1
ATOM 1501 O O . PRO A 1 197 ? 4.969 9.037 4.522 1.00 59.91 197 PRO A O 1
ATOM 1504 N N . THR A 1 198 ? 2.757 8.749 4.343 1.00 65.44 198 THR A N 1
ATOM 1505 C CA . THR A 1 198 ? 2.763 8.334 2.936 1.00 65.44 198 THR A CA 1
ATOM 1506 C C . THR A 1 198 ? 1.800 9.188 2.122 1.00 65.44 198 THR A C 1
ATOM 1508 O O . THR A 1 198 ? 0.816 9.722 2.634 1.00 65.44 198 THR A O 1
ATOM 1511 N N . SER A 1 199 ? 2.119 9.337 0.840 1.00 69.50 199 SER A N 1
ATOM 1512 C CA . SER A 1 199 ? 1.323 10.039 -0.166 1.00 69.50 199 SER A CA 1
ATOM 1513 C C . SER A 1 199 ? 0.232 9.163 -0.778 1.00 69.50 199 SER A C 1
ATOM 1515 O O . SER A 1 199 ? -0.656 9.668 -1.467 1.00 69.50 199 SER A O 1
ATOM 1517 N N . SER A 1 200 ? 0.325 7.848 -0.557 1.00 80.88 200 SER A N 1
ATOM 1518 C CA . SER A 1 200 ? -0.480 6.857 -1.252 1.00 80.88 200 SER A CA 1
ATOM 1519 C C . SER A 1 200 ? -0.788 5.620 -0.412 1.00 80.88 200 SER A C 1
ATOM 1521 O O . SER A 1 200 ? 0.040 5.166 0.387 1.00 80.88 200 SER A O 1
ATOM 1523 N N . LEU A 1 201 ? -1.959 5.039 -0.664 1.00 84.88 201 LEU A N 1
ATOM 1524 C CA . LEU A 1 201 ? -2.480 3.832 -0.035 1.00 84.88 201 LEU A CA 1
ATOM 1525 C C . LEU A 1 201 ? -2.941 2.836 -1.106 1.00 84.88 201 LEU A C 1
ATOM 1527 O O . LEU A 1 201 ? -3.743 3.183 -1.969 1.00 84.88 201 LEU A O 1
ATOM 1531 N N . THR A 1 202 ? -2.457 1.594 -1.037 1.00 88.94 202 THR A N 1
ATOM 1532 C CA . THR A 1 202 ? -2.744 0.559 -2.044 1.00 88.94 202 THR A CA 1
ATOM 1533 C C . THR A 1 202 ? -3.622 -0.562 -1.502 1.00 88.94 202 THR A C 1
ATOM 1535 O O . THR A 1 202 ? -3.330 -1.144 -0.456 1.00 88.94 202 THR A O 1
ATOM 1538 N N . LEU A 1 203 ? -4.654 -0.898 -2.275 1.00 93.56 203 LEU A N 1
ATOM 1539 C CA . LEU A 1 203 ? -5.386 -2.155 -2.216 1.00 93.56 203 LEU A CA 1
ATOM 1540 C C . LEU A 1 203 ? -4.803 -3.124 -3.246 1.00 93.56 203 LEU A C 1
ATOM 1542 O O . LEU A 1 203 ? -4.746 -2.798 -4.429 1.00 93.56 203 LEU A O 1
ATOM 1546 N N . HIS A 1 204 ? -4.433 -4.327 -2.824 1.00 94.50 204 HIS A N 1
ATOM 1547 C CA . HIS A 1 204 ? -4.101 -5.424 -3.729 1.00 94.50 204 HIS A CA 1
ATOM 1548 C C . HIS A 1 204 ? -5.316 -6.315 -3.976 1.00 94.50 204 HIS A C 1
ATOM 1550 O O . HIS A 1 204 ? -6.108 -6.573 -3.067 1.00 94.50 204 HIS A O 1
ATOM 1556 N N . PHE A 1 205 ? -5.426 -6.837 -5.192 1.00 95.38 205 PHE A N 1
ATOM 1557 C CA . PHE A 1 205 ? -6.406 -7.857 -5.540 1.00 95.38 205 PHE A CA 1
ATOM 1558 C C . PHE A 1 205 ? -5.726 -9.222 -5.583 1.00 95.38 205 PHE A C 1
ATOM 1560 O O . PHE A 1 205 ? -4.645 -9.386 -6.145 1.00 95.38 205 PHE A O 1
ATOM 1567 N N . ALA A 1 206 ? -6.361 -10.215 -4.974 1.00 94.69 206 ALA A N 1
ATOM 1568 C CA . ALA A 1 206 ? -5.928 -11.604 -5.012 1.00 94.69 206 ALA A CA 1
ATOM 1569 C C . ALA A 1 206 ? -7.096 -12.489 -5.450 1.00 94.69 206 ALA A C 1
ATOM 1571 O O . ALA A 1 206 ? -8.251 -12.155 -5.208 1.00 94.69 206 ALA A O 1
ATOM 1572 N N . GLN A 1 207 ? -6.807 -13.634 -6.073 1.00 94.12 207 GLN A N 1
ATOM 1573 C CA . GLN A 1 207 ? -7.826 -14.611 -6.495 1.00 94.12 207 GLN A CA 1
ATOM 1574 C C . GLN A 1 207 ? -8.873 -14.074 -7.492 1.00 94.12 207 GLN A C 1
ATOM 1576 O O . GLN A 1 207 ? -9.952 -14.648 -7.641 1.00 94.12 207 GLN A O 1
ATOM 1581 N N . CYS A 1 208 ? -8.558 -13.004 -8.216 1.00 92.50 208 CYS A N 1
ATOM 1582 C CA . CYS A 1 208 ? -9.295 -12.613 -9.409 1.00 92.50 208 CYS A CA 1
ATOM 1583 C C . CYS A 1 208 ? -8.925 -13.581 -10.545 1.00 92.50 208 CYS A C 1
ATOM 1585 O O . CYS A 1 208 ? -7.751 -13.722 -10.864 1.00 92.50 208 CYS A O 1
ATOM 1587 N N . THR A 1 209 ? -9.898 -14.313 -11.097 1.00 87.38 209 THR A N 1
ATOM 1588 C CA . THR A 1 209 ? -9.636 -15.427 -12.041 1.00 87.38 209 THR A CA 1
ATOM 1589 C C . THR A 1 209 ? -10.098 -15.158 -13.468 1.00 87.38 209 THR A C 1
ATOM 1591 O O . THR A 1 209 ? -9.679 -15.852 -14.392 1.00 87.38 209 THR A O 1
ATOM 1594 N N . GLU A 1 210 ? -10.935 -14.146 -13.665 1.00 90.38 210 GLU A N 1
ATOM 1595 C CA . GLU A 1 210 ? -11.447 -13.731 -14.964 1.00 90.38 210 GLU A CA 1
ATOM 1596 C C . GLU A 1 210 ? -11.617 -12.219 -14.976 1.00 90.38 210 GLU A C 1
ATOM 1598 O O . GLU A 1 210 ? -11.939 -11.626 -13.951 1.00 90.38 210 GLU A O 1
ATOM 1603 N N . ALA A 1 211 ? -11.409 -11.582 -16.123 1.00 91.38 211 ALA A N 1
ATOM 1604 C CA . ALA A 1 211 ? -11.651 -10.154 -16.225 1.00 91.38 211 ALA A CA 1
ATOM 1605 C C . ALA A 1 211 ? -13.153 -9.858 -16.198 1.00 91.38 211 ALA A C 1
ATOM 1607 O O . ALA A 1 211 ? -13.940 -10.487 -16.910 1.00 91.38 211 ALA A O 1
ATOM 1608 N N . VAL A 1 212 ? -13.527 -8.837 -15.436 1.00 91.94 212 VAL A N 1
ATOM 1609 C CA . VAL A 1 212 ? -14.902 -8.350 -15.322 1.00 91.94 212 VAL A CA 1
ATOM 1610 C C . VAL A 1 212 ? -14.974 -6.904 -15.809 1.00 91.94 212 VAL A C 1
ATOM 1612 O O . VAL A 1 212 ? -14.038 -6.142 -15.579 1.00 91.94 212 VAL A O 1
ATOM 1615 N N . PRO A 1 213 ? -16.054 -6.488 -16.492 1.00 91.25 213 PRO A N 1
ATOM 1616 C CA . PRO A 1 213 ? -16.163 -5.125 -17.017 1.00 91.25 213 PRO A CA 1
ATOM 1617 C C . PRO A 1 213 ? -16.339 -4.086 -15.906 1.00 91.25 213 PRO A C 1
ATOM 1619 O O . PRO A 1 213 ? -15.982 -2.922 -16.082 1.00 91.25 213 PRO A O 1
ATOM 1622 N N . GLN A 1 214 ? -16.909 -4.506 -14.776 1.00 92.00 214 GLN A N 1
ATOM 1623 C CA . GLN A 1 214 ? -17.159 -3.682 -13.606 1.00 92.00 214 GLN A CA 1
ATOM 1624 C C . GLN A 1 214 ? -16.973 -4.498 -12.333 1.00 92.00 214 GLN A C 1
ATOM 1626 O O . GLN A 1 214 ? -17.279 -5.691 -12.323 1.00 92.00 214 GLN A O 1
ATOM 1631 N N . PHE A 1 215 ? -16.494 -3.849 -11.277 1.00 92.25 215 PHE A N 1
ATOM 1632 C CA . PHE A 1 215 ? -16.401 -4.423 -9.938 1.00 92.25 215 PHE A CA 1
ATOM 1633 C C . PHE A 1 215 ? -16.245 -3.329 -8.881 1.00 92.25 215 PHE A C 1
ATOM 1635 O O . PHE A 1 215 ? -15.884 -2.189 -9.175 1.00 92.25 215 PHE A O 1
ATOM 1642 N N . LYS A 1 216 ? -16.457 -3.703 -7.624 1.00 90.88 216 LYS A N 1
ATOM 1643 C CA . LYS A 1 216 ? -16.233 -2.868 -6.451 1.00 90.88 216 LYS A CA 1
ATOM 1644 C C . LYS A 1 216 ? -14.911 -3.210 -5.786 1.00 90.88 216 LYS A C 1
ATOM 1646 O O . LYS A 1 216 ? -14.612 -4.373 -5.494 1.00 90.88 216 LYS A O 1
ATOM 1651 N N . ALA A 1 217 ? -14.144 -2.165 -5.513 1.00 92.56 217 ALA A N 1
ATOM 1652 C CA . ALA A 1 217 ? -12.938 -2.212 -4.705 1.00 92.56 217 ALA A CA 1
ATOM 1653 C C . ALA A 1 217 ? -13.190 -1.496 -3.380 1.00 92.56 217 ALA A C 1
ATOM 1655 O O . ALA A 1 217 ? -13.650 -0.351 -3.371 1.00 92.56 217 ALA A O 1
ATOM 1656 N N . TYR A 1 218 ? -12.887 -2.165 -2.271 1.00 89.44 218 TYR A N 1
ATOM 1657 C CA . TYR A 1 218 ? -13.060 -1.607 -0.936 1.00 89.44 218 TYR A CA 1
ATOM 1658 C C . TYR A 1 218 ? -11.707 -1.284 -0.314 1.00 89.44 218 TYR A C 1
ATOM 1660 O O . TYR A 1 218 ? -10.829 -2.136 -0.285 1.00 89.44 218 TYR A O 1
ATOM 1668 N N . LEU A 1 219 ? -11.554 -0.067 0.196 1.00 87.81 219 LEU A N 1
ATOM 1669 C CA . LEU A 1 219 ? -10.338 0.400 0.857 1.00 87.81 219 LEU A CA 1
ATOM 1670 C C . LEU A 1 219 ? -10.730 1.126 2.145 1.00 87.81 219 LEU A C 1
ATOM 1672 O O . LEU A 1 219 ? -11.641 1.950 2.115 1.00 87.81 219 LEU A O 1
ATOM 1676 N N . ILE A 1 220 ? -10.057 0.853 3.261 1.00 82.44 220 ILE A N 1
ATOM 1677 C CA . ILE A 1 220 ? -10.269 1.558 4.535 1.00 82.44 220 ILE A CA 1
ATOM 1678 C C . ILE A 1 220 ? -9.048 2.394 4.918 1.00 82.44 220 ILE A C 1
ATOM 1680 O O . ILE A 1 220 ? -7.914 1.971 4.720 1.00 82.44 220 ILE A O 1
ATOM 1684 N N . SER A 1 221 ? -9.259 3.597 5.442 1.00 79.00 221 SER A N 1
ATOM 1685 C CA . SER A 1 221 ? -8.188 4.490 5.890 1.00 79.00 221 SER A CA 1
ATOM 1686 C C . SER A 1 221 ? -8.675 5.437 6.982 1.00 79.00 221 SER A C 1
ATOM 1688 O O . SER A 1 221 ? -9.841 5.816 6.985 1.00 79.00 221 SER A O 1
ATOM 1690 N N . ASN A 1 222 ? -7.787 5.864 7.876 1.00 72.25 222 ASN A N 1
ATOM 1691 C CA . ASN A 1 222 ? -8.022 6.948 8.838 1.00 72.25 222 ASN A CA 1
ATOM 1692 C C . ASN A 1 222 ? -7.573 8.328 8.315 1.00 72.25 222 ASN A C 1
ATOM 1694 O O . ASN A 1 222 ? -7.358 9.241 9.106 1.00 72.25 222 ASN A O 1
ATOM 1698 N N . CYS A 1 223 ? -7.376 8.480 7.004 1.00 67.88 223 CYS A N 1
ATOM 1699 C CA . CYS A 1 223 ? -6.793 9.687 6.431 1.00 67.88 223 CYS A CA 1
ATOM 1700 C C . CYS A 1 223 ? -7.691 10.921 6.563 1.00 67.88 223 CYS A C 1
ATOM 1702 O O . CYS A 1 223 ? -8.899 10.843 6.343 1.00 67.88 223 CYS A O 1
ATOM 1704 N N . ASN A 1 224 ? -7.069 12.080 6.787 1.00 70.50 224 ASN A N 1
ATOM 1705 C CA . ASN A 1 224 ? -7.720 13.370 6.590 1.00 70.50 224 ASN A CA 1
ATOM 1706 C C . ASN A 1 224 ? -7.540 13.807 5.130 1.00 70.50 224 ASN A C 1
ATOM 1708 O O . ASN A 1 224 ? -6.416 14.031 4.692 1.00 70.50 224 ASN A O 1
ATOM 1712 N N . ILE A 1 225 ? -8.615 13.935 4.360 1.00 75.69 225 ILE A N 1
ATOM 1713 C CA . ILE A 1 225 ? -8.571 14.470 2.995 1.00 75.69 225 ILE A CA 1
ATOM 1714 C C . ILE A 1 225 ? -9.421 15.745 2.961 1.00 75.69 225 ILE A C 1
ATOM 1716 O O . ILE A 1 225 ? -10.651 15.662 2.949 1.00 75.69 225 ILE A O 1
ATOM 1720 N N . PRO A 1 226 ? -8.808 16.940 2.934 1.00 76.19 226 PRO A N 1
ATOM 1721 C CA . PRO A 1 226 ? -9.550 18.193 2.896 1.00 76.19 226 PRO A CA 1
ATOM 1722 C C . PRO A 1 226 ? -10.467 18.303 1.675 1.00 76.19 226 PRO A C 1
ATOM 1724 O O . PRO A 1 226 ? -10.167 17.790 0.595 1.00 76.19 226 PRO A O 1
ATOM 1727 N N . ALA A 1 227 ? -11.566 19.049 1.815 1.00 81.94 227 ALA A N 1
ATOM 1728 C CA . ALA A 1 227 ? -12.381 19.420 0.663 1.00 81.94 227 ALA A CA 1
ATOM 1729 C C . ALA A 1 227 ? -11.513 20.163 -0.366 1.00 81.94 227 ALA A C 1
ATOM 1731 O O . ALA A 1 227 ? -10.763 21.070 -0.010 1.00 81.94 227 ALA A O 1
ATOM 1732 N N . GLY A 1 228 ? -11.627 19.797 -1.639 1.00 83.25 228 GLY A N 1
ATOM 1733 C CA . GLY A 1 228 ? -10.829 20.373 -2.720 1.00 83.25 228 GLY A CA 1
ATOM 1734 C C . GLY A 1 228 ? -9.473 19.699 -2.951 1.00 83.25 228 GLY A C 1
ATOM 1735 O O . GLY A 1 228 ? -8.832 20.004 -3.957 1.00 83.25 228 GLY A O 1
ATOM 1736 N N . GLN A 1 229 ? -9.048 18.769 -2.088 1.00 86.06 229 GLN A N 1
ATOM 1737 C CA . GLN A 1 229 ? -7.815 18.007 -2.286 1.00 86.06 229 GLN A CA 1
ATOM 1738 C C . GLN A 1 229 ? -7.886 17.208 -3.594 1.00 86.06 229 GLN A C 1
ATOM 1740 O O . GLN A 1 229 ? -8.854 16.480 -3.837 1.00 86.06 229 GLN A O 1
ATOM 1745 N N . GLN A 1 230 ? -6.859 17.343 -4.435 1.00 88.69 230 GLN A N 1
ATOM 1746 C CA . GLN A 1 230 ? -6.716 16.537 -5.645 1.00 88.69 230 GLN A CA 1
ATOM 1747 C C . GLN A 1 230 ? -6.244 15.132 -5.275 1.00 88.69 230 GLN A C 1
ATOM 1749 O O . GL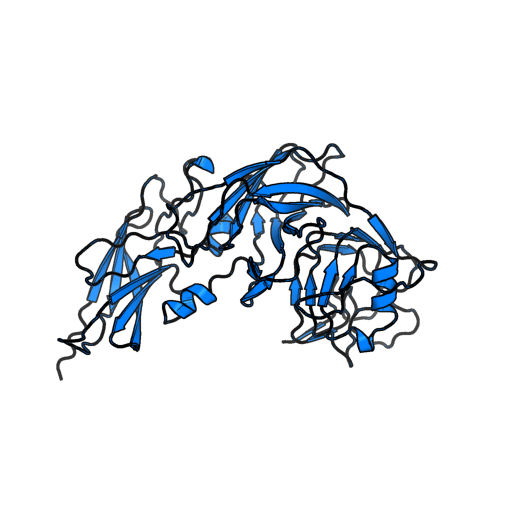N A 1 230 ? -5.336 14.960 -4.455 1.00 88.69 230 GLN A O 1
ATOM 1754 N N . LEU A 1 231 ? -6.875 14.136 -5.882 1.00 88.44 231 LEU A N 1
ATOM 1755 C CA . LEU A 1 231 ? -6.626 12.720 -5.673 1.00 88.44 231 LEU A CA 1
ATOM 1756 C C . LEU A 1 231 ? -6.387 12.043 -7.020 1.00 88.44 231 LEU A C 1
ATOM 1758 O O . LEU A 1 231 ? -7.000 12.410 -8.021 1.00 88.44 231 LEU A O 1
ATOM 1762 N N . ARG A 1 232 ? -5.553 11.008 -7.026 1.00 91.38 232 ARG A N 1
ATOM 1763 C CA . ARG A 1 232 ? -5.374 10.086 -8.145 1.00 91.38 232 ARG A CA 1
ATOM 1764 C C . ARG A 1 232 ? -5.680 8.674 -7.681 1.00 91.38 232 ARG A C 1
ATOM 1766 O O . ARG A 1 232 ? -5.202 8.255 -6.632 1.00 91.38 232 ARG A O 1
ATOM 1773 N N . LEU A 1 233 ? -6.452 7.946 -8.472 1.00 94.12 233 LEU A N 1
ATOM 1774 C CA . LEU A 1 233 ? -6.491 6.493 -8.426 1.00 94.12 233 LEU A CA 1
ATOM 1775 C C . LEU A 1 233 ? -5.595 5.953 -9.523 1.00 94.12 233 LEU A C 1
ATOM 1777 O O . LEU A 1 233 ? -5.775 6.354 -10.667 1.00 94.12 233 LEU A O 1
ATOM 1781 N N . THR A 1 234 ? -4.701 5.032 -9.191 1.00 94.81 234 THR A N 1
ATOM 1782 C CA . THR A 1 234 ? -3.880 4.289 -10.151 1.00 94.81 234 THR A CA 1
ATOM 1783 C C . THR A 1 234 ? -4.269 2.815 -10.092 1.00 94.81 234 THR A C 1
ATOM 1785 O O . THR A 1 234 ? -4.180 2.184 -9.040 1.00 94.81 234 THR A O 1
ATOM 1788 N N . LEU A 1 235 ? -4.729 2.267 -11.212 1.00 95.38 235 LEU A N 1
ATOM 1789 C CA . LEU A 1 235 ? -5.117 0.874 -11.397 1.00 95.38 235 LEU A CA 1
ATOM 1790 C C . LEU A 1 235 ? -4.023 0.152 -12.186 1.00 95.38 235 LEU A C 1
ATOM 1792 O O . LEU A 1 235 ? -3.838 0.439 -13.366 1.00 95.38 235 LEU A O 1
ATOM 1796 N N . ALA A 1 236 ? -3.328 -0.792 -11.553 1.00 94.56 236 ALA A N 1
ATOM 1797 C CA . ALA A 1 236 ? -2.350 -1.659 -12.211 1.00 94.56 236 ALA A CA 1
ATOM 1798 C C . ALA A 1 236 ? -2.987 -3.001 -12.587 1.00 94.56 236 ALA A C 1
ATOM 1800 O O . ALA A 1 236 ? -3.746 -3.571 -11.797 1.00 94.56 236 ALA A O 1
ATOM 1801 N N . LEU A 1 237 ? -2.665 -3.515 -13.773 1.00 93.50 237 LEU A N 1
ATOM 1802 C CA . LEU A 1 237 ? -3.264 -4.720 -14.347 1.00 93.50 237 LEU A CA 1
ATOM 1803 C C . LEU A 1 237 ? -2.221 -5.814 -14.627 1.00 93.50 237 LEU A C 1
ATOM 1805 O O . LEU A 1 237 ? -1.036 -5.543 -14.818 1.00 93.50 237 LEU A O 1
ATOM 1809 N N . GLU A 1 238 ? -2.670 -7.068 -14.710 1.00 91.69 238 GLU A N 1
ATOM 1810 C CA . GLU A 1 238 ? -1.810 -8.226 -14.999 1.00 91.69 238 GLU A CA 1
ATOM 1811 C C . GLU A 1 238 ? -1.120 -8.166 -16.369 1.00 91.69 238 GLU A C 1
ATOM 1813 O O . GLU A 1 238 ? -0.058 -8.757 -16.545 1.00 91.69 238 GLU A O 1
ATOM 1818 N N . ASP A 1 239 ? -1.663 -7.407 -17.322 1.00 89.25 239 ASP A N 1
ATOM 1819 C CA . ASP A 1 239 ? -1.046 -7.183 -18.636 1.00 89.25 239 ASP A CA 1
ATOM 1820 C C . ASP A 1 239 ? 0.158 -6.213 -18.595 1.00 89.25 239 ASP A C 1
ATOM 1822 O O . ASP A 1 239 ? 0.788 -5.926 -19.620 1.00 89.25 239 ASP A O 1
ATOM 1826 N N . GLY A 1 240 ? 0.480 -5.698 -17.406 1.00 88.31 240 GLY A N 1
ATOM 1827 C CA . GLY A 1 240 ? 1.580 -4.783 -17.153 1.00 88.31 240 GLY A CA 1
ATOM 1828 C C . GLY A 1 240 ? 1.294 -3.334 -17.504 1.00 88.31 240 GLY A C 1
ATOM 1829 O O . GLY A 1 240 ? 2.232 -2.540 -17.549 1.00 88.31 240 GLY A O 1
ATOM 1830 N N . ASN A 1 241 ? 0.054 -2.969 -17.813 1.00 89.44 241 ASN A N 1
ATOM 1831 C CA . ASN A 1 241 ? -0.338 -1.573 -17.951 1.00 89.44 241 ASN A CA 1
ATOM 1832 C C . ASN A 1 241 ? -0.900 -1.047 -16.629 1.00 89.44 241 ASN A C 1
ATOM 1834 O O . ASN A 1 241 ? -1.606 -1.762 -15.914 1.00 89.44 241 ASN A O 1
ATOM 1838 N N . SER A 1 242 ? -0.657 0.232 -16.357 1.00 93.69 242 SER A N 1
ATOM 1839 C CA . SER A 1 242 ? -1.439 0.986 -15.388 1.00 93.69 242 SER A CA 1
ATOM 1840 C C . SER A 1 242 ? -2.269 2.096 -16.041 1.00 93.69 242 SER A C 1
ATOM 1842 O O . SER A 1 242 ? -2.028 2.535 -17.173 1.00 93.69 242 SER A O 1
ATOM 1844 N N . TYR A 1 243 ? -3.320 2.498 -15.336 1.00 94.69 243 TYR A N 1
ATOM 1845 C CA . TYR A 1 243 ? -4.260 3.539 -15.730 1.00 94.69 243 TYR A CA 1
ATOM 1846 C C . TYR A 1 243 ? -4.550 4.425 -14.529 1.00 94.69 243 TYR A C 1
ATOM 1848 O O . TYR A 1 243 ? -4.664 3.911 -13.420 1.00 94.69 243 TYR A O 1
ATOM 1856 N N . SER A 1 244 ? -4.753 5.721 -14.739 1.00 94.88 244 SER A N 1
ATOM 1857 C CA . SER A 1 244 ? -5.178 6.628 -13.682 1.00 94.88 244 SER A CA 1
ATOM 1858 C C . SER A 1 244 ? -6.487 7.343 -13.933 1.00 94.88 244 SER A C 1
ATOM 1860 O O . SER A 1 244 ? -6.916 7.573 -15.063 1.00 94.88 244 SER A O 1
ATOM 1862 N N . HIS A 1 245 ? -7.113 7.715 -12.826 1.00 94.69 245 HIS A N 1
ATOM 1863 C CA . HIS A 1 245 ? -8.256 8.601 -12.780 1.00 94.69 245 HIS A CA 1
ATOM 1864 C C . HIS A 1 245 ? -8.007 9.658 -11.706 1.00 94.69 245 HIS A C 1
ATOM 1866 O O . HIS A 1 245 ? -7.787 9.327 -10.540 1.00 94.69 245 HIS A O 1
ATOM 1872 N N . GLU A 1 246 ? -8.022 10.931 -12.093 1.00 93.31 246 GLU A N 1
ATOM 1873 C CA . GLU A 1 246 ? -7.909 12.041 -11.150 1.00 93.31 246 GLU A CA 1
ATOM 1874 C C . GLU A 1 246 ? -9.293 12.529 -10.730 1.00 93.31 246 GLU A C 1
ATOM 1876 O O . GLU A 1 246 ? -10.204 12.649 -11.547 1.00 93.31 246 GLU A O 1
ATOM 1881 N N . MET A 1 247 ? -9.441 12.845 -9.448 1.00 90.38 247 MET A N 1
ATOM 1882 C CA . MET A 1 247 ? -10.671 13.381 -8.878 1.00 90.38 247 MET A CA 1
ATOM 1883 C C . MET A 1 247 ? -10.370 14.428 -7.812 1.00 90.38 247 MET A C 1
ATOM 1885 O O . MET A 1 247 ? -9.262 14.528 -7.294 1.00 90.38 247 MET A O 1
ATOM 1889 N N . THR A 1 248 ? -11.390 15.191 -7.438 1.00 88.50 248 THR A N 1
ATOM 1890 C CA . THR A 1 248 ? -11.309 16.150 -6.336 1.00 88.50 248 THR A CA 1
ATOM 1891 C C . THR A 1 248 ? -12.181 15.681 -5.181 1.00 88.50 248 THR A C 1
ATOM 1893 O O . THR A 1 248 ? -13.348 15.335 -5.381 1.00 88.50 248 THR A O 1
ATOM 1896 N N . ALA A 1 249 ? -11.646 15.710 -3.962 1.00 82.62 249 ALA A N 1
ATOM 1897 C CA . ALA A 1 249 ? -12.421 15.441 -2.759 1.00 82.62 249 ALA A CA 1
ATOM 1898 C C . ALA A 1 249 ? -13.545 16.484 -2.610 1.00 82.62 249 ALA A C 1
ATOM 1900 O O . ALA A 1 249 ? -13.303 17.647 -2.294 1.00 82.62 249 ALA A O 1
ATOM 1901 N N . ALA A 1 250 ? -14.793 16.084 -2.863 1.00 75.88 250 ALA A N 1
ATOM 1902 C CA . ALA A 1 250 ? -15.937 17.004 -2.871 1.00 75.88 250 ALA A CA 1
ATOM 1903 C C . ALA A 1 250 ? -16.300 17.553 -1.479 1.00 75.88 250 ALA A C 1
ATOM 1905 O O . ALA A 1 250 ? -16.930 18.603 -1.360 1.00 75.88 250 ALA A O 1
ATOM 1906 N N . ARG A 1 251 ? -15.919 16.835 -0.422 1.00 71.31 251 ARG A N 1
ATOM 1907 C CA . ARG A 1 251 ? -16.104 17.217 0.978 1.00 71.31 251 ARG A CA 1
ATOM 1908 C C . ARG A 1 251 ? -14.856 16.863 1.762 1.00 71.31 251 ARG A C 1
ATOM 1910 O O . ARG A 1 251 ? -14.110 15.980 1.346 1.00 71.31 251 ARG A O 1
ATOM 1917 N N . ALA A 1 252 ? -14.667 17.551 2.883 1.00 67.12 252 ALA A N 1
ATOM 1918 C CA . ALA A 1 252 ? -13.638 17.174 3.826 1.00 67.12 252 ALA A CA 1
ATOM 1919 C C . ALA A 1 252 ? -13.963 15.774 4.347 1.00 67.12 252 ALA A C 1
ATOM 1921 O O . ALA A 1 252 ? -15.098 15.481 4.726 1.00 67.12 252 ALA A O 1
ATOM 1922 N N . ILE A 1 253 ? -12.956 14.926 4.302 1.00 66.12 253 ILE A N 1
ATOM 1923 C CA . ILE A 1 253 ? -12.885 13.624 4.931 1.00 66.12 253 ILE A CA 1
ATOM 1924 C C . ILE A 1 253 ? -12.031 13.888 6.172 1.00 66.12 253 ILE A C 1
ATOM 1926 O O . ILE A 1 253 ? -10.815 13.946 6.041 1.00 66.12 253 ILE A O 1
ATOM 1930 N N . PRO A 1 254 ? -12.625 14.217 7.329 1.00 57.88 254 PRO A N 1
ATOM 1931 C CA . PRO A 1 254 ? -11.867 14.548 8.533 1.00 57.88 254 PRO A CA 1
ATOM 1932 C C . PRO A 1 254 ? -11.050 13.356 9.047 1.00 57.88 254 PRO A C 1
ATOM 1934 O O . PRO A 1 254 ? -11.355 12.201 8.745 1.00 57.88 254 PRO A O 1
ATOM 1937 N N . ASP A 1 255 ? -10.030 13.651 9.855 1.00 57.59 255 ASP A N 1
ATOM 1938 C CA . ASP A 1 255 ? -9.291 12.644 10.618 1.00 57.59 255 ASP A CA 1
ATOM 1939 C C . ASP A 1 255 ? -10.222 11.988 11.646 1.00 57.59 255 ASP A C 1
ATOM 1941 O O . ASP A 1 255 ? -10.756 12.653 12.545 1.00 57.59 255 ASP A O 1
ATOM 1945 N N . ALA A 1 256 ? -10.372 10.673 11.547 1.00 52.66 256 ALA A N 1
ATOM 1946 C CA . ALA A 1 256 ? -11.185 9.891 12.464 1.00 52.66 256 ALA A CA 1
ATOM 1947 C C . ALA A 1 256 ? -10.650 9.861 13.909 1.00 52.66 256 ALA A C 1
ATOM 1949 O O . ALA A 1 256 ? -11.372 9.473 14.824 1.00 52.66 256 ALA A O 1
ATOM 1950 N N . ALA A 1 257 ? -9.408 10.299 14.149 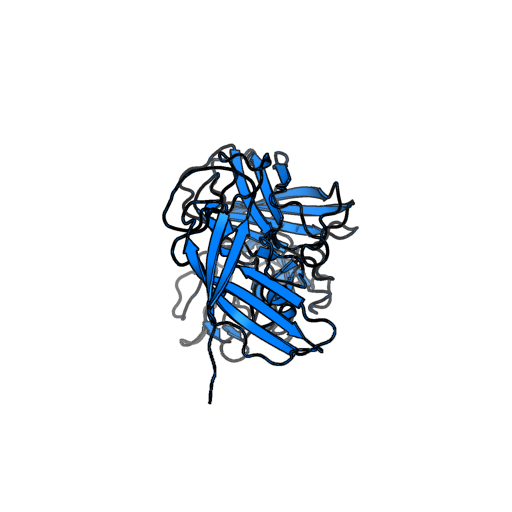1.00 47.50 257 ALA A N 1
ATOM 1951 C CA . ALA A 1 257 ? -8.863 10.499 15.489 1.00 47.50 257 ALA A CA 1
ATOM 1952 C C . ALA A 1 257 ? -9.402 11.761 16.197 1.00 47.50 257 ALA A C 1
ATOM 1954 O O . ALA A 1 257 ? -9.211 11.891 17.417 1.00 47.50 257 ALA A O 1
ATOM 1955 N N . THR A 1 258 ? -10.031 12.684 15.449 1.00 46.25 258 THR A N 1
ATOM 1956 C CA . THR A 1 258 ? -10.471 14.012 15.926 1.00 46.25 258 THR A CA 1
ATOM 1957 C C . THR A 1 258 ? -11.970 14.274 15.792 1.00 46.25 258 THR A C 1
ATOM 1959 O O . THR A 1 258 ? -12.511 15.035 16.592 1.00 46.25 258 THR A O 1
ATOM 1962 N N . GLU A 1 259 ? -12.654 13.625 14.847 1.00 47.44 259 GLU A N 1
ATOM 1963 C CA . GLU A 1 259 ? -14.109 13.704 14.697 1.00 47.44 259 GLU A CA 1
ATOM 1964 C C . GLU A 1 259 ? -14.709 12.294 14.647 1.00 47.44 259 GLU A C 1
ATOM 1966 O O . GLU A 1 259 ? -14.300 11.451 13.847 1.00 47.44 259 GLU A O 1
ATOM 1971 N N . GLU A 1 260 ? -15.687 12.029 15.518 1.00 44.28 260 GLU A N 1
ATOM 1972 C CA . GLU A 1 260 ? -16.443 10.777 15.508 1.00 44.28 260 GLU A CA 1
ATOM 1973 C C . GLU A 1 260 ? -17.271 10.706 14.222 1.00 44.28 260 GLU A C 1
ATOM 1975 O O . GLU A 1 260 ? -18.278 11.400 14.059 1.00 44.28 260 GLU A O 1
ATOM 1980 N N . TYR A 1 261 ? -16.848 9.860 13.283 1.00 45.44 261 TYR A N 1
ATOM 1981 C CA . TYR A 1 261 ? -17.656 9.562 12.111 1.00 45.44 261 TYR A CA 1
ATOM 1982 C C . TYR A 1 261 ? -18.994 8.967 12.543 1.00 45.44 261 TYR A C 1
ATOM 1984 O O . TYR A 1 261 ? -19.070 8.120 13.436 1.00 45.44 261 TYR A O 1
ATOM 1992 N N . SER A 1 262 ? -20.058 9.326 11.822 1.00 44.19 262 SER A N 1
ATOM 1993 C CA . SER A 1 262 ? -21.246 8.478 11.787 1.00 44.19 262 SER A CA 1
ATOM 1994 C C . SER A 1 262 ? -20.799 7.137 11.215 1.00 44.19 262 SER A C 1
ATOM 1996 O O . SER A 1 262 ? -20.481 7.043 10.023 1.00 44.19 262 SER A O 1
ATOM 1998 N N . ALA A 1 263 ? -20.680 6.142 12.090 1.00 41.28 263 ALA A N 1
ATOM 1999 C CA . ALA A 1 263 ? -20.261 4.799 11.754 1.00 41.28 263 ALA A CA 1
ATOM 2000 C C . ALA A 1 263 ? -20.912 4.339 10.437 1.00 41.28 263 ALA A C 1
ATOM 2002 O O . ALA A 1 263 ? -22.128 4.431 10.278 1.00 41.28 263 ALA A O 1
ATOM 2003 N N . GLY A 1 264 ? -20.097 3.900 9.474 1.00 46.22 264 GLY A N 1
ATOM 2004 C CA . GLY A 1 264 ? -20.612 3.384 8.207 1.00 46.22 264 GLY A CA 1
ATOM 2005 C C . GLY A 1 264 ? -20.819 4.402 7.075 1.00 46.22 264 GLY A C 1
ATOM 2006 O O . GLY A 1 264 ? -21.510 4.101 6.106 1.00 46.22 264 GLY A O 1
ATOM 2007 N N . THR A 1 265 ? -20.208 5.588 7.095 1.00 51.06 265 THR A N 1
ATOM 2008 C CA . THR A 1 265 ? -20.215 6.409 5.868 1.00 51.06 265 THR A CA 1
ATOM 2009 C C . THR A 1 265 ? -19.240 5.818 4.852 1.00 51.06 265 THR A C 1
ATOM 2011 O O . THR A 1 265 ? -18.034 6.030 4.946 1.00 51.06 265 THR A O 1
ATOM 2014 N N . SER A 1 266 ? -19.753 5.062 3.879 1.00 60.66 266 SER A N 1
ATOM 2015 C CA . SER A 1 266 ? -18.964 4.706 2.704 1.00 60.66 266 SER A CA 1
ATOM 2016 C C . SER A 1 266 ? -19.059 5.801 1.649 1.00 60.66 266 SER A C 1
ATOM 2018 O O . SER A 1 266 ? -20.105 6.425 1.434 1.00 60.66 266 SER A O 1
ATOM 2020 N N . TYR A 1 267 ? -17.952 6.014 0.957 1.00 70.38 267 TYR A N 1
ATOM 2021 C CA . TYR A 1 267 ? -17.918 6.857 -0.221 1.00 70.38 267 TYR A CA 1
ATOM 2022 C C . TYR A 1 267 ? -17.977 5.948 -1.430 1.00 70.38 267 TYR A C 1
ATOM 2024 O O . TYR A 1 267 ? -16.988 5.301 -1.766 1.00 70.38 267 TYR A O 1
ATOM 2032 N N . VAL A 1 268 ? -19.149 5.876 -2.059 1.00 73.88 268 VAL A N 1
ATOM 2033 C CA . VAL A 1 268 ? -19.270 5.224 -3.361 1.00 73.88 268 VAL A CA 1
ATOM 2034 C C . VAL A 1 268 ? -18.763 6.198 -4.413 1.00 73.88 268 VAL A C 1
ATOM 2036 O O . VAL A 1 268 ? -19.399 7.218 -4.679 1.00 73.88 268 VAL A O 1
ATOM 2039 N N . VAL A 1 269 ? -17.604 5.888 -4.980 1.00 84.31 269 VAL A N 1
ATOM 2040 C CA . VAL A 1 269 ? -16.952 6.693 -6.010 1.00 84.31 269 VAL A CA 1
ATOM 2041 C C . VAL A 1 269 ? -17.054 5.932 -7.329 1.00 84.31 269 VAL A C 1
ATOM 2043 O O . VAL A 1 269 ? -16.356 4.930 -7.494 1.00 84.31 269 VAL A O 1
ATOM 2046 N N . PRO A 1 270 ? -17.934 6.342 -8.259 1.00 88.50 270 PRO A N 1
ATOM 2047 C CA . PRO A 1 270 ? -17.955 5.757 -9.590 1.00 88.50 270 PRO A CA 1
ATOM 2048 C C . PRO A 1 270 ? -16.702 6.182 -10.356 1.00 88.50 270 PRO A C 1
ATOM 2050 O O . PRO A 1 270 ? -16.388 7.368 -10.422 1.00 88.50 270 PRO A O 1
ATOM 2053 N N . VAL A 1 271 ? -16.005 5.219 -10.953 1.00 92.31 271 VAL A N 1
ATOM 2054 C CA . VAL A 1 271 ? -14.792 5.460 -11.741 1.00 92.31 271 VAL A CA 1
ATOM 2055 C C . VAL A 1 271 ? -14.955 4.781 -13.089 1.00 92.31 271 VAL A C 1
ATOM 2057 O O . VAL A 1 271 ? -15.059 3.561 -13.162 1.00 92.31 271 VAL A O 1
ATOM 2060 N N . SER A 1 272 ? -15.017 5.565 -14.161 1.00 91.81 272 SER A N 1
ATOM 2061 C CA . SER A 1 272 ? -15.216 5.037 -15.521 1.00 91.81 272 SER A CA 1
ATOM 2062 C C . SER A 1 272 ? -14.339 5.689 -16.584 1.00 91.81 272 SER A C 1
ATOM 2064 O O . SER A 1 272 ? -14.175 5.126 -17.663 1.00 91.81 272 SER A O 1
ATOM 2066 N N . GLU A 1 273 ? -13.731 6.834 -16.277 1.00 94.12 273 GLU A N 1
ATOM 2067 C CA . GLU A 1 273 ? -12.816 7.530 -17.176 1.00 94.12 273 GLU A CA 1
ATOM 2068 C C . GLU A 1 273 ? -11.378 7.250 -16.752 1.00 94.12 273 GLU A C 1
ATOM 2070 O O . GLU A 1 273 ? -10.992 7.559 -15.629 1.00 94.12 273 GLU A O 1
ATOM 2075 N N . TRP A 1 274 ? -10.573 6.695 -17.650 1.00 94.19 274 TRP A N 1
ATOM 2076 C CA . TRP A 1 274 ? -9.196 6.313 -17.355 1.00 94.19 274 TRP A CA 1
ATOM 2077 C C . TRP A 1 274 ? -8.228 6.944 -18.349 1.00 94.19 274 TRP A C 1
ATOM 2079 O O . TRP A 1 274 ? -8.458 6.932 -19.558 1.00 94.19 274 TRP A O 1
ATOM 2089 N N . THR A 1 275 ? -7.106 7.436 -17.836 1.00 94.25 275 THR A N 1
ATOM 2090 C CA . THR A 1 275 ? -5.943 7.848 -18.619 1.00 94.25 275 THR A CA 1
ATOM 2091 C C . THR A 1 275 ? -4.899 6.749 -18.524 1.00 94.25 275 THR A C 1
ATOM 2093 O O . THR A 1 275 ? -4.513 6.358 -17.429 1.00 94.25 275 THR A O 1
ATOM 2096 N N . LYS A 1 276 ? -4.445 6.210 -19.657 1.00 93.00 276 LYS A N 1
ATOM 2097 C CA . LYS A 1 276 ? -3.359 5.225 -19.644 1.00 93.00 276 LYS A CA 1
ATOM 2098 C C . LYS A 1 276 ? -2.071 5.880 -19.149 1.00 93.00 276 LYS A C 1
ATOM 2100 O O . LYS A 1 276 ? -1.707 6.944 -19.649 1.00 93.00 276 LYS A O 1
ATOM 2105 N N . GLU A 1 277 ? -1.386 5.229 -18.216 1.00 92.38 277 GLU A N 1
ATOM 2106 C CA . GLU A 1 277 ? -0.148 5.759 -17.660 1.00 92.38 277 GLU A CA 1
ATOM 2107 C C . GLU A 1 277 ? 0.990 5.774 -18.677 1.00 92.38 277 GLU A C 1
ATOM 2109 O O . GLU A 1 277 ? 1.075 4.956 -19.603 1.00 92.38 277 GLU A O 1
ATOM 2114 N N . SER A 1 278 ? 1.884 6.746 -18.496 1.00 89.69 278 SER A N 1
ATOM 2115 C CA . SER A 1 278 ? 3.090 6.843 -19.311 1.00 89.69 278 SER A CA 1
ATOM 2116 C C . SER A 1 278 ? 3.993 5.645 -19.035 1.00 89.69 278 SER A C 1
ATOM 2118 O O . SER A 1 278 ? 4.200 5.273 -17.885 1.00 89.69 278 SER A O 1
ATOM 2120 N N . ASN A 1 279 ? 4.566 5.063 -20.091 1.00 92.94 279 ASN A N 1
ATOM 2121 C CA . ASN A 1 279 ? 5.518 3.960 -19.979 1.00 92.94 279 ASN A CA 1
ATOM 2122 C C . ASN A 1 279 ? 6.846 4.339 -20.636 1.00 92.94 279 ASN A C 1
ATOM 2124 O O . ASN A 1 279 ? 6.898 4.619 -21.837 1.00 92.94 279 ASN A O 1
ATOM 2128 N N . SER A 1 280 ? 7.924 4.316 -19.857 1.00 96.44 280 SER A N 1
ATOM 2129 C CA . SER A 1 280 ? 9.283 4.600 -20.322 1.00 96.44 280 SER A CA 1
ATOM 2130 C C . SER A 1 280 ? 10.114 3.320 -20.422 1.00 96.44 280 SER A C 1
ATOM 2132 O O . SER A 1 280 ? 9.915 2.384 -19.653 1.00 96.44 280 SER A O 1
ATOM 2134 N N . VAL A 1 281 ? 11.061 3.251 -21.362 1.00 97.50 281 VAL A N 1
ATOM 2135 C CA . VAL A 1 281 ? 11.866 2.039 -21.594 1.00 97.50 281 VAL A CA 1
ATOM 2136 C C . VAL A 1 281 ? 13.302 2.237 -21.112 1.00 97.50 281 VAL A C 1
ATOM 2138 O O . VAL A 1 281 ? 14.042 3.064 -21.646 1.00 97.50 281 VAL A O 1
ATOM 2141 N N . TYR A 1 282 ? 13.717 1.429 -20.137 1.00 97.00 282 TYR A N 1
ATOM 2142 C CA . TYR A 1 282 ? 15.098 1.308 -19.680 1.00 97.00 282 TYR A CA 1
ATOM 2143 C C . TYR A 1 282 ? 15.837 0.303 -20.564 1.00 97.00 282 TYR A C 1
ATOM 2145 O O . TYR A 1 282 ? 15.538 -0.890 -20.555 1.00 97.00 282 TYR A O 1
ATOM 2153 N N . ASN A 1 283 ? 16.809 0.773 -21.345 1.00 96.50 283 ASN A N 1
ATOM 2154 C CA . ASN A 1 283 ? 17.600 -0.050 -22.251 1.00 96.50 283 ASN A CA 1
ATOM 2155 C C . ASN A 1 283 ? 19.083 0.374 -22.304 1.00 96.50 283 ASN A C 1
ATOM 2157 O O . ASN A 1 283 ? 19.542 1.221 -21.538 1.00 96.50 283 ASN A O 1
ATOM 2161 N N . LYS A 1 284 ? 19.864 -0.230 -23.214 1.00 93.56 284 LYS A N 1
ATOM 2162 C CA . LYS A 1 284 ? 21.312 0.029 -23.357 1.00 93.56 284 LYS A CA 1
ATOM 2163 C C . LYS A 1 284 ? 21.649 1.471 -23.748 1.00 93.56 284 LYS A C 1
ATOM 2165 O O . LYS A 1 284 ? 22.762 1.914 -23.490 1.00 93.56 284 LYS A O 1
ATOM 2170 N N . THR A 1 285 ? 20.717 2.171 -24.389 1.00 95.06 285 THR A N 1
ATOM 2171 C CA . THR A 1 285 ? 20.887 3.543 -24.890 1.00 95.06 285 THR A CA 1
ATOM 2172 C C . THR A 1 285 ? 20.268 4.604 -23.984 1.00 95.06 285 THR A C 1
ATOM 2174 O O . THR A 1 285 ? 20.454 5.788 -24.244 1.00 95.06 285 THR A O 1
ATOM 2177 N N . THR A 1 286 ? 19.563 4.208 -22.919 1.00 96.19 286 THR A N 1
ATOM 2178 C CA . THR A 1 286 ? 18.991 5.145 -21.945 1.00 96.19 286 THR A CA 1
ATOM 2179 C C . THR A 1 286 ? 20.104 5.959 -21.282 1.00 96.19 286 THR A C 1
ATOM 2181 O O . THR A 1 286 ? 20.992 5.399 -20.632 1.00 96.19 286 THR A O 1
ATOM 2184 N N . SER A 1 287 ? 20.051 7.281 -21.438 1.00 96.25 287 SER A N 1
ATOM 2185 C CA . SER A 1 287 ? 20.933 8.225 -20.750 1.00 96.25 287 SER A CA 1
ATOM 2186 C C . SER A 1 287 ? 20.493 8.436 -19.305 1.00 96.25 287 SER A C 1
ATOM 2188 O O . SER A 1 287 ? 19.306 8.416 -19.005 1.00 96.25 287 SER A O 1
ATOM 2190 N N . ALA A 1 288 ? 21.449 8.645 -18.401 1.00 97.06 288 ALA A N 1
ATOM 2191 C CA . ALA A 1 288 ? 21.154 9.028 -17.025 1.00 97.06 288 ALA A CA 1
ATOM 2192 C C . ALA A 1 288 ? 20.822 10.524 -16.950 1.00 97.06 288 ALA A C 1
ATOM 2194 O O . ALA A 1 288 ? 21.602 11.349 -17.430 1.00 97.06 288 ALA A O 1
ATOM 2195 N N . LYS A 1 289 ? 19.704 10.861 -16.305 1.00 97.88 289 LYS A N 1
ATOM 2196 C CA . LYS A 1 289 ? 19.301 12.238 -16.009 1.00 97.88 289 LYS A CA 1
ATOM 2197 C C . LYS A 1 289 ? 18.844 12.334 -14.559 1.00 97.88 289 LYS A C 1
ATOM 2199 O O . LYS A 1 289 ? 18.058 11.505 -14.116 1.00 97.88 289 LYS A O 1
ATOM 2204 N N . GLU A 1 290 ? 19.349 13.326 -13.836 1.00 96.88 290 GLU A N 1
ATOM 2205 C CA . GLU A 1 290 ? 18.973 13.541 -12.438 1.00 96.88 290 GLU A CA 1
ATOM 2206 C C . GLU A 1 290 ? 17.468 13.850 -12.321 1.00 96.88 290 GLU A C 1
ATOM 2208 O O . GLU A 1 290 ? 16.983 14.722 -13.053 1.00 96.88 290 GLU A O 1
ATOM 2213 N N . PRO A 1 291 ? 16.726 13.128 -11.459 1.00 95.25 291 PRO A N 1
ATOM 2214 C CA . PRO A 1 291 ? 15.326 13.428 -11.175 1.00 95.25 291 PRO A CA 1
ATOM 2215 C C . PRO A 1 291 ? 15.165 14.736 -10.391 1.00 95.25 291 PRO A C 1
ATOM 2217 O O . PRO A 1 291 ? 16.100 15.229 -9.766 1.00 95.25 291 PRO A O 1
ATOM 2220 N N . THR A 1 292 ? 13.950 15.282 -10.391 1.00 92.44 292 THR A N 1
ATOM 2221 C CA . THR A 1 292 ? 13.568 16.365 -9.473 1.00 92.44 292 THR A CA 1
ATOM 2222 C C . THR A 1 292 ? 13.428 15.852 -8.039 1.00 92.44 292 THR A C 1
ATOM 2224 O O . THR A 1 292 ? 13.275 14.649 -7.824 1.00 92.44 292 THR A O 1
ATOM 2227 N N . GLY A 1 293 ? 13.425 16.777 -7.078 1.00 90.31 293 GLY A N 1
ATOM 2228 C CA . GLY A 1 293 ? 13.480 16.486 -5.644 1.00 90.31 293 GLY A CA 1
ATOM 2229 C C . GLY A 1 293 ? 14.919 16.435 -5.128 1.00 90.31 293 GLY A C 1
ATOM 2230 O O . GLY A 1 293 ? 15.870 16.550 -5.904 1.00 90.31 293 GLY A O 1
ATOM 2231 N N . ASN A 1 294 ? 15.091 16.293 -3.815 1.00 91.75 294 ASN A N 1
ATOM 2232 C CA . ASN A 1 294 ? 16.413 16.236 -3.178 1.00 91.75 294 ASN A CA 1
ATOM 2233 C C . ASN A 1 294 ? 16.719 14.883 -2.505 1.00 91.75 294 ASN A C 1
ATOM 2235 O O . ASN A 1 294 ? 17.825 14.670 -1.999 1.00 91.75 294 ASN A O 1
ATOM 2239 N N . GLY A 1 295 ? 15.754 13.962 -2.522 1.00 91.69 295 GLY A N 1
ATOM 2240 C CA . GLY A 1 295 ? 15.883 12.617 -1.978 1.00 91.69 295 GLY A CA 1
ATOM 2241 C C . GLY A 1 295 ? 15.694 12.522 -0.463 1.00 91.69 295 GLY A C 1
ATOM 2242 O O . GLY A 1 295 ? 15.977 11.453 0.081 1.00 91.69 295 GLY A O 1
ATOM 2243 N N . SER A 1 296 ? 15.243 13.583 0.222 1.00 89.81 296 SER A N 1
ATOM 2244 C CA . SER A 1 296 ? 14.770 13.516 1.614 1.00 89.81 296 SER A CA 1
ATOM 2245 C C . SER A 1 296 ? 13.370 12.901 1.698 1.00 89.81 296 SER A C 1
ATOM 2247 O O . SER A 1 296 ? 12.691 12.738 0.686 1.00 89.81 296 SER A O 1
ATOM 2249 N N . ALA A 1 297 ? 12.922 12.554 2.906 1.00 82.69 297 ALA A N 1
ATOM 2250 C CA . ALA A 1 297 ? 11.584 12.001 3.115 1.00 82.69 297 ALA A CA 1
ATOM 2251 C C . ALA A 1 297 ? 10.474 12.991 2.709 1.00 82.69 297 ALA A C 1
ATOM 2253 O O . ALA A 1 297 ? 9.430 12.585 2.208 1.00 82.69 297 ALA A O 1
ATOM 2254 N N . GLU A 1 298 ? 10.713 14.289 2.903 1.00 78.81 298 GLU A N 1
ATOM 2255 C CA . GLU A 1 298 ? 9.789 15.384 2.595 1.00 78.81 298 GLU A CA 1
ATOM 2256 C C . GLU A 1 298 ? 9.782 15.777 1.110 1.00 78.81 298 GLU A C 1
ATOM 2258 O O . GLU A 1 298 ? 8.778 16.310 0.630 1.00 78.81 298 GLU A O 1
ATOM 2263 N N . ASP A 1 299 ? 10.893 15.531 0.409 1.00 84.81 299 ASP A N 1
ATOM 2264 C CA . ASP A 1 299 ? 11.127 15.887 -0.996 1.00 84.81 299 ASP A CA 1
ATOM 2265 C C . ASP A 1 299 ? 11.913 14.766 -1.721 1.00 84.81 299 ASP A C 1
ATOM 2267 O O . ASP A 1 299 ? 13.105 14.914 -2.032 1.00 84.81 299 ASP A O 1
ATOM 2271 N N . PRO A 1 300 ? 11.274 13.599 -1.943 1.00 90.25 300 PRO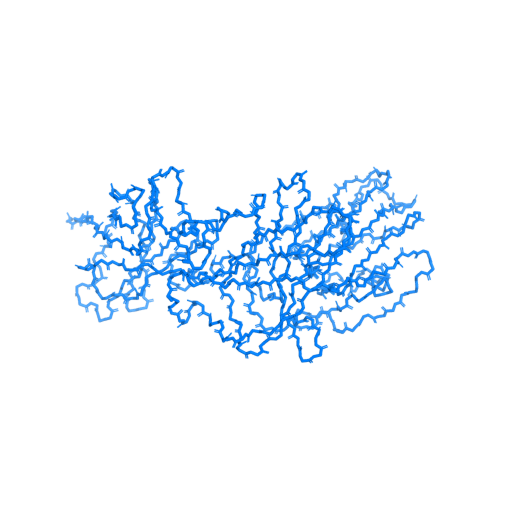 A N 1
ATOM 2272 C CA . PRO A 1 300 ? 11.896 12.427 -2.538 1.00 90.25 300 PRO A CA 1
ATOM 2273 C C . PRO A 1 300 ? 12.229 12.666 -4.009 1.00 90.25 300 PRO A C 1
ATOM 2275 O O . PRO A 1 300 ? 11.628 13.495 -4.689 1.00 90.25 300 PRO A O 1
ATOM 2278 N N . TYR A 1 301 ? 13.150 11.870 -4.539 1.00 94.12 301 TYR A N 1
ATOM 2279 C CA . TYR A 1 301 ? 13.437 11.879 -5.966 1.00 94.12 301 TYR A CA 1
ATOM 2280 C C . TYR A 1 301 ? 12.261 11.309 -6.773 1.00 94.12 301 TYR A C 1
ATOM 2282 O O . TYR A 1 301 ? 11.858 10.159 -6.565 1.00 94.12 301 TYR A O 1
ATOM 2290 N N . ILE A 1 302 ? 11.746 12.092 -7.727 1.00 92.62 302 ILE A N 1
ATOM 2291 C CA . ILE A 1 302 ? 10.593 11.718 -8.561 1.00 92.62 302 ILE A CA 1
ATOM 2292 C C . ILE A 1 302 ? 11.051 11.015 -9.848 1.00 92.62 302 ILE A C 1
ATOM 2294 O O . ILE A 1 302 ? 11.708 11.592 -10.722 1.00 92.62 302 ILE A O 1
ATOM 2298 N N . ILE A 1 303 ? 10.689 9.743 -9.991 1.00 95.19 303 ILE A N 1
ATOM 2299 C CA . ILE A 1 303 ? 11.066 8.892 -11.123 1.00 95.19 303 ILE A CA 1
ATOM 2300 C C . ILE A 1 303 ? 9.944 8.917 -12.169 1.00 95.19 303 ILE A C 1
ATOM 2302 O O . ILE A 1 303 ? 9.048 8.079 -12.167 1.00 95.19 303 ILE A O 1
ATOM 2306 N N . GLU A 1 304 ? 10.000 9.882 -13.083 1.00 94.06 304 GLU A N 1
ATOM 2307 C CA . GLU A 1 304 ? 9.002 10.059 -14.152 1.00 94.06 304 GLU A CA 1
ATOM 2308 C C . GLU A 1 304 ? 9.295 9.216 -15.404 1.00 94.06 304 GLU A C 1
ATOM 2310 O O . GLU A 1 304 ? 8.480 9.138 -16.320 1.00 94.06 304 GLU A O 1
ATOM 2315 N N . ASN A 1 305 ? 10.496 8.644 -15.512 1.00 96.62 305 ASN A N 1
ATOM 2316 C CA . ASN A 1 305 ? 10.939 7.922 -16.702 1.00 96.62 305 ASN A CA 1
ATOM 2317 C C . ASN A 1 305 ? 12.183 7.055 -16.425 1.00 96.62 305 ASN A C 1
ATOM 2319 O O . ASN A 1 305 ? 12.793 7.091 -15.353 1.00 96.62 305 ASN A O 1
ATOM 2323 N N . ALA A 1 306 ? 12.596 6.288 -17.436 1.00 97.81 306 ALA A N 1
ATOM 2324 C CA . ALA A 1 306 ? 13.748 5.403 -17.362 1.00 97.81 306 ALA A CA 1
ATOM 2325 C C . ALA A 1 306 ? 15.098 6.132 -17.225 1.00 97.81 306 ALA A C 1
ATOM 2327 O O . ALA A 1 306 ? 16.042 5.535 -16.707 1.00 97.81 306 ALA A O 1
ATOM 2328 N N . GLU A 1 307 ? 15.220 7.394 -17.655 1.00 98.19 307 GLU A N 1
ATOM 2329 C CA . GLU A 1 307 ? 16.458 8.177 -17.509 1.00 98.19 307 GLU A CA 1
ATOM 2330 C C . GLU A 1 307 ? 16.734 8.515 -16.041 1.00 98.19 307 GLU A C 1
ATOM 2332 O O . GLU A 1 307 ? 17.878 8.424 -15.587 1.00 98.19 307 GLU A O 1
ATOM 2337 N N . HIS A 1 308 ? 15.676 8.823 -15.283 1.00 97.81 308 HIS A N 1
ATOM 2338 C CA . HIS A 1 308 ? 15.744 9.048 -13.837 1.00 97.81 308 HIS A CA 1
ATOM 2339 C C . HIS A 1 308 ? 16.143 7.756 -13.110 1.00 97.81 308 HIS A C 1
ATOM 2341 O O . HIS A 1 308 ? 17.065 7.750 -12.293 1.00 97.81 308 HIS A O 1
ATOM 2347 N N . LEU A 1 309 ? 15.538 6.618 -13.476 1.00 97.00 309 LEU A N 1
ATOM 2348 C CA . LEU A 1 309 ? 15.930 5.319 -12.916 1.00 97.00 309 LEU A CA 1
ATOM 2349 C C . LEU A 1 309 ? 17.379 4.941 -13.285 1.00 97.00 309 LEU A C 1
ATOM 2351 O O . LEU A 1 309 ? 18.113 4.351 -12.483 1.00 97.00 309 LEU A O 1
ATOM 2355 N N . LYS A 1 310 ? 17.835 5.310 -14.489 1.00 97.06 310 LYS A N 1
ATOM 2356 C CA . LYS A 1 310 ? 19.228 5.128 -14.917 1.00 97.06 310 LYS A CA 1
ATOM 2357 C C . LYS A 1 310 ? 20.199 5.967 -14.097 1.00 97.06 310 LYS A C 1
ATOM 2359 O O . LYS A 1 310 ? 21.276 5.474 -13.773 1.00 97.06 310 LYS A O 1
ATOM 2364 N N . TYR A 1 311 ? 19.822 7.188 -13.733 1.00 97.19 311 TYR A N 1
ATOM 2365 C CA . TYR A 1 311 ? 20.618 8.025 -12.841 1.00 97.19 311 TYR A CA 1
ATOM 2366 C C . TYR A 1 311 ? 20.777 7.396 -11.455 1.00 97.19 311 TYR A C 1
ATOM 2368 O O . TYR A 1 311 ? 21.900 7.294 -10.967 1.00 97.19 311 TYR A O 1
ATOM 2376 N N . ILE A 1 312 ? 19.694 6.887 -10.863 1.00 95.25 312 ILE A N 1
ATOM 2377 C CA . ILE A 1 312 ? 19.725 6.241 -9.539 1.00 95.25 312 ILE A CA 1
ATOM 2378 C C . ILE A 1 312 ? 20.631 5.002 -9.561 1.00 95.25 312 ILE A C 1
ATOM 2380 O O . ILE A 1 312 ? 21.580 4.897 -8.787 1.00 95.25 312 ILE A O 1
ATOM 2384 N N . THR A 1 313 ? 20.402 4.092 -10.513 1.00 92.81 313 THR A N 1
ATOM 2385 C CA . THR A 1 313 ? 21.207 2.859 -10.656 1.00 92.81 313 THR A CA 1
ATOM 2386 C C . THR A 1 313 ? 22.656 3.121 -11.097 1.00 92.81 313 THR A C 1
ATOM 2388 O O . THR A 1 313 ? 23.525 2.262 -10.935 1.00 92.81 313 THR A O 1
ATOM 2391 N N . GLY A 1 314 ? 22.939 4.305 -11.649 1.00 91.94 314 GLY A N 1
ATOM 2392 C CA . GLY A 1 314 ? 24.278 4.763 -12.020 1.00 91.94 314 GLY A CA 1
ATOM 2393 C C . GLY A 1 314 ? 25.099 5.342 -10.863 1.00 91.94 314 GLY A C 1
ATOM 2394 O O . GLY A 1 314 ? 26.321 5.404 -10.986 1.00 91.94 314 GLY A O 1
ATOM 2395 N N . ASN A 1 315 ? 24.461 5.713 -9.747 1.00 91.81 315 ASN A N 1
ATOM 2396 C CA . ASN A 1 315 ? 25.090 6.361 -8.590 1.00 91.81 315 ASN A CA 1
ATOM 2397 C C . ASN A 1 315 ? 24.829 5.579 -7.282 1.00 91.81 315 ASN A C 1
ATOM 2399 O O . ASN A 1 315 ? 24.291 6.137 -6.329 1.00 91.81 315 ASN A O 1
ATOM 2403 N N . PRO A 1 316 ? 25.183 4.282 -7.200 1.00 83.25 316 PRO A N 1
ATOM 2404 C CA . PRO A 1 316 ? 24.662 3.383 -6.172 1.00 83.25 316 PRO A CA 1
ATOM 2405 C C . PRO A 1 316 ? 24.922 3.862 -4.740 1.00 83.25 316 PRO A C 1
ATOM 2407 O O . PRO A 1 316 ? 23.976 3.893 -3.969 1.00 83.25 316 PRO A O 1
ATOM 2410 N N . SER A 1 317 ? 26.137 4.296 -4.386 1.00 88.88 317 SER A N 1
ATOM 2411 C CA . SER A 1 317 ? 26.475 4.631 -2.991 1.00 88.88 317 SER A CA 1
ATOM 2412 C C . SER A 1 317 ? 25.844 5.937 -2.479 1.00 88.88 317 SER A C 1
ATOM 2414 O O . SER A 1 317 ? 25.581 6.043 -1.286 1.00 88.88 317 SER A O 1
ATOM 2416 N N . SER A 1 318 ? 25.567 6.929 -3.338 1.00 93.69 318 SER A N 1
ATOM 2417 C CA . SER A 1 318 ? 24.926 8.196 -2.923 1.00 93.69 318 SER A CA 1
ATOM 2418 C C . SER A 1 318 ? 23.397 8.123 -2.867 1.00 93.69 318 SER A C 1
ATOM 2420 O O . SER A 1 318 ? 22.754 9.088 -2.457 1.00 93.69 318 SER A O 1
ATOM 2422 N N . MET A 1 319 ? 22.826 6.991 -3.287 1.00 95.62 319 MET A N 1
ATOM 2423 C CA . MET A 1 319 ? 21.385 6.776 -3.415 1.00 95.62 319 MET A CA 1
ATOM 2424 C C . MET A 1 319 ? 20.815 5.853 -2.325 1.00 95.62 319 MET A C 1
ATOM 2426 O O . MET A 1 319 ? 19.602 5.675 -2.256 1.00 95.62 319 MET A O 1
ATOM 2430 N N . LEU A 1 320 ? 21.657 5.250 -1.474 1.00 95.81 320 LEU A N 1
ATOM 2431 C CA . LEU A 1 320 ? 21.235 4.161 -0.580 1.00 95.81 320 LEU A CA 1
ATOM 2432 C C . LEU A 1 320 ? 20.342 4.591 0.583 1.00 95.81 320 LEU A C 1
ATOM 2434 O O . LEU A 1 320 ? 19.558 3.784 1.072 1.00 95.81 320 LEU A O 1
ATOM 2438 N N . ASP A 1 321 ? 20.459 5.836 1.024 1.00 95.88 321 ASP A N 1
ATOM 2439 C CA . ASP A 1 321 ? 19.683 6.421 2.118 1.00 95.88 321 ASP A CA 1
ATOM 2440 C C . ASP A 1 321 ? 18.568 7.351 1.614 1.00 95.88 321 ASP A C 1
ATOM 2442 O O . ASP A 1 321 ? 17.906 8.006 2.414 1.00 95.88 321 ASP A O 1
ATOM 2446 N N . LYS A 1 322 ? 18.381 7.438 0.291 1.00 96.19 322 LYS A N 1
ATOM 2447 C CA . LYS A 1 322 ? 17.452 8.377 -0.341 1.00 96.19 322 LYS A CA 1
ATOM 2448 C C . LYS A 1 322 ? 16.045 7.814 -0.458 1.00 96.19 322 LYS A C 1
ATOM 2450 O O . LYS A 1 322 ? 15.824 6.603 -0.470 1.00 96.19 322 LYS A O 1
ATOM 2455 N N . HIS A 1 323 ? 15.098 8.731 -0.571 1.00 92.75 323 HIS A N 1
ATOM 2456 C CA . HIS A 1 323 ? 13.683 8.445 -0.730 1.00 92.75 323 HIS A CA 1
ATOM 2457 C C . HIS A 1 323 ? 13.263 8.657 -2.187 1.00 92.75 323 HIS A C 1
ATOM 2459 O O . HIS A 1 323 ? 13.653 9.643 -2.818 1.00 92.75 323 HIS A O 1
ATOM 2465 N N . PHE A 1 324 ? 12.476 7.725 -2.721 1.00 93.38 324 PHE A N 1
ATOM 2466 C CA . PHE A 1 324 ? 12.068 7.684 -4.124 1.00 93.38 324 PHE A CA 1
ATOM 2467 C C . PHE A 1 324 ? 10.559 7.548 -4.268 1.00 93.38 324 PHE A C 1
ATOM 2469 O O . PHE A 1 324 ? 9.912 6.829 -3.501 1.00 93.38 324 PHE A O 1
ATOM 2476 N N . LEU A 1 325 ? 10.023 8.182 -5.307 1.00 91.56 325 LEU A N 1
ATOM 2477 C CA . LEU A 1 325 ? 8.622 8.101 -5.691 1.00 91.56 325 LEU A CA 1
ATOM 2478 C C . LEU A 1 325 ? 8.517 7.848 -7.195 1.00 91.56 325 LEU A C 1
ATOM 2480 O O . LEU A 1 325 ? 9.034 8.623 -7.999 1.00 91.56 325 LEU A O 1
ATOM 2484 N N . LEU A 1 326 ? 7.859 6.761 -7.583 1.00 93.50 326 LEU A N 1
ATOM 2485 C CA . LEU A 1 326 ? 7.623 6.435 -8.986 1.00 93.50 326 LEU A CA 1
ATOM 2486 C C . LEU A 1 326 ? 6.419 7.232 -9.514 1.00 93.50 326 LEU A C 1
ATOM 2488 O O . LEU A 1 326 ? 5.404 7.350 -8.833 1.00 93.50 326 LEU A O 1
ATOM 2492 N N . ALA A 1 327 ? 6.534 7.790 -10.718 1.00 91.75 327 ALA A N 1
ATOM 2493 C CA . ALA A 1 327 ? 5.492 8.615 -11.341 1.00 91.75 327 ALA A CA 1
ATOM 2494 C C . ALA A 1 327 ? 5.116 8.152 -12.762 1.00 91.75 327 ALA A C 1
ATOM 2496 O O . ALA A 1 327 ? 4.367 8.833 -13.458 1.00 91.75 327 ALA A O 1
ATOM 2497 N N . ALA A 1 328 ? 5.665 7.021 -13.208 1.00 94.00 328 ALA A N 1
ATOM 2498 C CA . ALA A 1 328 ? 5.371 6.408 -14.496 1.00 94.00 328 ALA A CA 1
ATOM 2499 C C . ALA A 1 328 ? 5.672 4.907 -14.457 1.00 94.00 328 ALA A C 1
ATOM 2501 O O . ALA A 1 328 ? 6.513 4.452 -13.676 1.00 94.00 328 ALA A O 1
ATOM 2502 N N . ASP A 1 329 ? 5.055 4.151 -15.364 1.00 97.06 329 ASP A N 1
ATOM 2503 C CA . ASP A 1 329 ? 5.463 2.773 -15.612 1.00 97.06 329 ASP A CA 1
ATOM 2504 C C . ASP A 1 329 ? 6.853 2.744 -16.264 1.00 97.06 329 ASP A C 1
ATOM 2506 O O . ASP A 1 329 ? 7.210 3.588 -17.099 1.00 97.06 329 ASP A O 1
ATOM 2510 N N . ILE A 1 330 ? 7.652 1.738 -15.906 1.00 97.50 330 ILE A N 1
ATOM 2511 C CA . ILE A 1 330 ? 8.978 1.535 -16.493 1.00 97.50 330 ILE A CA 1
ATOM 2512 C C . ILE A 1 330 ? 9.115 0.104 -16.999 1.00 97.50 330 ILE A C 1
ATOM 2514 O O . ILE A 1 330 ? 8.985 -0.867 -16.260 1.00 97.50 330 ILE A O 1
ATOM 2518 N N . THR A 1 331 ? 9.458 -0.030 -18.276 1.00 97.50 331 THR A N 1
ATOM 2519 C CA . THR A 1 331 ? 9.813 -1.308 -18.893 1.00 97.50 331 THR A CA 1
ATOM 2520 C C . THR A 1 331 ? 11.331 -1.469 -18.928 1.00 97.50 331 THR A C 1
ATOM 2522 O O . THR A 1 331 ? 12.015 -0.734 -19.639 1.00 97.50 331 THR A O 1
ATOM 2525 N N . ILE A 1 332 ? 11.867 -2.451 -18.207 1.00 96.88 332 ILE A N 1
ATOM 2526 C CA . ILE A 1 332 ? 13.257 -2.898 -18.324 1.00 96.88 332 ILE A CA 1
ATOM 2527 C C . ILE A 1 332 ? 13.367 -3.824 -19.538 1.00 96.88 332 ILE A C 1
ATOM 2529 O O . ILE A 1 332 ? 12.808 -4.920 -19.553 1.00 96.88 332 ILE A O 1
ATOM 2533 N N . ALA A 1 333 ? 14.051 -3.366 -20.585 1.00 96.12 333 ALA A N 1
ATOM 2534 C CA . ALA A 1 333 ? 14.201 -4.138 -21.811 1.00 96.12 333 ALA A CA 1
ATOM 2535 C C . ALA A 1 333 ? 15.106 -5.363 -21.606 1.00 96.12 333 ALA A C 1
ATOM 2537 O O . ALA A 1 333 ? 16.106 -5.303 -20.890 1.00 96.12 333 ALA A O 1
ATOM 2538 N N . ASP A 1 334 ? 14.781 -6.448 -22.306 1.00 93.44 334 ASP A N 1
ATOM 2539 C CA . ASP A 1 334 ? 15.589 -7.665 -22.316 1.00 93.44 334 ASP A CA 1
ATOM 2540 C C . ASP A 1 334 ? 17.017 -7.416 -22.849 1.00 93.44 334 ASP A C 1
ATOM 2542 O O . ASP A 1 334 ? 17.277 -6.523 -23.666 1.00 93.44 334 ASP A O 1
ATOM 2546 N N . GLY A 1 335 ? 17.968 -8.207 -22.354 1.00 88.44 335 GLY A N 1
ATOM 2547 C CA . GLY A 1 335 ? 19.380 -8.147 -22.716 1.00 88.44 335 GLY A CA 1
ATOM 2548 C C . GLY A 1 335 ? 20.129 -6.935 -22.159 1.00 88.44 335 GLY A C 1
ATOM 2549 O O . GLY A 1 335 ? 21.244 -6.653 -22.616 1.00 88.44 335 GLY A O 1
ATOM 2550 N N . VAL A 1 336 ? 19.540 -6.200 -21.213 1.00 91.19 336 VAL A N 1
ATOM 2551 C CA . VAL A 1 336 ? 20.151 -5.063 -20.512 1.00 91.19 336 VAL A CA 1
ATOM 2552 C C . VAL A 1 336 ? 20.516 -5.503 -19.103 1.00 91.19 336 VAL A C 1
ATOM 2554 O O . VAL A 1 336 ? 19.657 -5.957 -18.354 1.00 91.19 336 VAL A O 1
ATOM 2557 N N . GLU A 1 337 ? 21.785 -5.339 -18.726 1.00 91.12 337 GLU A N 1
ATOM 2558 C CA . GLU A 1 337 ? 22.219 -5.656 -17.366 1.00 91.12 337 GLU A CA 1
ATOM 2559 C C . GLU A 1 337 ? 21.514 -4.741 -16.355 1.00 91.12 337 GLU A C 1
ATOM 2561 O O . GLU A 1 337 ? 21.607 -3.509 -16.426 1.00 91.12 337 GLU A O 1
ATOM 2566 N N . TRP A 1 338 ? 20.831 -5.363 -15.400 1.00 92.06 338 TRP A N 1
ATOM 2567 C CA . TRP A 1 338 ? 20.242 -4.709 -14.249 1.00 92.06 338 TRP A CA 1
ATOM 2568 C C . TRP A 1 338 ? 21.249 -4.690 -13.101 1.00 92.06 338 TRP A C 1
ATOM 2570 O O . TRP A 1 338 ? 21.807 -5.720 -12.717 1.00 92.06 338 TRP A O 1
ATOM 2580 N N . LYS A 1 339 ? 21.475 -3.500 -12.541 1.00 89.81 339 LYS A N 1
ATOM 2581 C CA . LYS A 1 339 ? 22.265 -3.315 -11.323 1.00 89.81 339 LYS A CA 1
ATOM 2582 C C . LYS A 1 339 ? 21.292 -3.118 -10.163 1.00 89.81 339 LYS A C 1
ATOM 2584 O O . LYS A 1 339 ? 20.648 -2.069 -10.132 1.00 89.81 339 LYS A O 1
ATOM 2589 N N . PRO A 1 340 ? 21.176 -4.087 -9.239 1.00 91.44 340 PRO A N 1
ATOM 2590 C CA . PRO A 1 340 ? 20.265 -3.960 -8.114 1.00 91.44 340 PRO A CA 1
ATOM 2591 C C . PRO A 1 340 ? 20.588 -2.744 -7.248 1.00 91.44 340 PRO A C 1
ATOM 2593 O O . PRO A 1 340 ? 21.756 -2.390 -7.062 1.00 91.44 340 PRO A O 1
ATOM 2596 N N . ILE A 1 341 ? 19.549 -2.126 -6.692 1.00 93.38 341 ILE A N 1
ATOM 2597 C CA . ILE A 1 341 ? 19.705 -1.061 -5.700 1.00 93.38 341 ILE A CA 1
ATOM 2598 C C . ILE A 1 341 ? 20.067 -1.709 -4.358 1.00 93.38 341 ILE A C 1
ATOM 2600 O O . ILE A 1 341 ? 19.345 -2.574 -3.860 1.00 93.38 341 ILE A O 1
ATOM 2604 N N . GLY A 1 342 ? 21.198 -1.303 -3.784 1.00 91.88 342 GLY A N 1
ATOM 2605 C CA . GLY A 1 342 ? 21.765 -1.932 -2.594 1.00 91.88 342 GLY A CA 1
ATOM 2606 C C . GLY A 1 342 ? 22.481 -3.257 -2.886 1.00 91.88 342 GLY A C 1
ATOM 2607 O O . GLY A 1 342 ? 22.113 -4.026 -3.773 1.00 91.88 342 GLY A O 1
ATOM 2608 N N . THR A 1 343 ? 23.527 -3.533 -2.115 1.00 88.88 343 THR A N 1
ATOM 2609 C CA . THR A 1 343 ? 24.394 -4.713 -2.226 1.00 88.88 343 THR A CA 1
ATOM 2610 C C . THR A 1 343 ? 24.601 -5.365 -0.859 1.00 88.88 343 THR A C 1
ATOM 2612 O O . THR A 1 343 ? 24.244 -4.811 0.183 1.00 88.88 343 THR A O 1
ATOM 2615 N N . SER A 1 344 ? 25.220 -6.547 -0.827 1.00 85.81 344 SER A N 1
ATOM 2616 C CA . SER A 1 344 ? 25.544 -7.232 0.431 1.00 85.81 344 SER A CA 1
ATOM 2617 C C . SER A 1 344 ? 26.431 -6.403 1.373 1.00 85.81 344 SER A C 1
ATOM 2619 O O . SER A 1 344 ? 26.377 -6.614 2.580 1.00 85.81 344 SER A O 1
ATOM 2621 N N . THR A 1 345 ? 27.247 -5.481 0.847 1.00 87.88 345 THR A N 1
ATOM 2622 C CA . THR A 1 345 ? 28.121 -4.598 1.642 1.00 87.88 345 THR A CA 1
ATOM 2623 C C . THR A 1 345 ? 27.521 -3.221 1.896 1.00 87.88 345 THR A C 1
ATOM 2625 O O . THR A 1 345 ? 27.825 -2.612 2.915 1.00 87.88 345 THR A O 1
ATOM 2628 N N . GLU A 1 346 ? 26.672 -2.734 0.993 1.00 91.38 346 GLU A N 1
ATOM 2629 C CA . GLU A 1 346 ? 26.032 -1.424 1.095 1.00 91.38 346 GLU A CA 1
ATOM 2630 C C . GLU A 1 346 ? 24.522 -1.584 0.877 1.00 91.38 346 GLU A C 1
ATOM 2632 O O . GLU A 1 346 ? 24.037 -1.543 -0.253 1.00 91.38 346 GLU A O 1
ATOM 2637 N N . ALA A 1 347 ? 23.780 -1.850 1.951 1.00 94.44 347 ALA A N 1
ATOM 2638 C CA . ALA A 1 347 ? 22.337 -2.068 1.878 1.00 94.44 347 ALA A CA 1
ATOM 2639 C C . ALA A 1 347 ? 21.583 -0.765 1.568 1.00 94.44 347 ALA A C 1
ATOM 2641 O O . ALA A 1 347 ? 21.984 0.306 2.018 1.00 94.44 347 ALA A O 1
ATOM 2642 N N . PHE A 1 348 ? 20.462 -0.870 0.855 1.00 96.50 348 PHE A N 1
ATOM 2643 C CA . PHE A 1 348 ? 19.494 0.221 0.758 1.00 96.50 348 PHE A CA 1
ATOM 2644 C C . PHE A 1 348 ? 18.777 0.390 2.106 1.00 96.50 348 PHE A C 1
ATOM 2646 O O . PHE A 1 348 ? 18.302 -0.598 2.669 1.00 96.50 348 PHE A O 1
ATOM 2653 N N . THR A 1 349 ? 18.717 1.617 2.620 1.00 95.69 349 THR A N 1
ATOM 2654 C CA . THR A 1 349 ? 18.095 1.984 3.907 1.00 95.69 349 THR A CA 1
ATOM 2655 C C . THR A 1 349 ? 17.056 3.098 3.775 1.00 95.69 349 THR A C 1
ATOM 2657 O O . THR A 1 349 ? 16.435 3.461 4.768 1.00 95.69 349 THR A O 1
ATOM 2660 N N . GLY A 1 350 ? 16.904 3.682 2.584 1.00 93.81 350 GLY A N 1
ATOM 2661 C CA . GLY A 1 350 ? 15.910 4.715 2.303 1.00 93.81 350 GLY A CA 1
ATOM 2662 C C . GLY A 1 350 ? 14.502 4.153 2.080 1.00 93.81 350 GLY A C 1
ATOM 2663 O O . GLY A 1 350 ? 14.165 3.058 2.542 1.00 93.81 350 GLY A O 1
ATOM 2664 N N . SER A 1 351 ? 13.669 4.887 1.337 1.00 91.81 351 SER A N 1
ATOM 2665 C CA . SER A 1 351 ? 12.344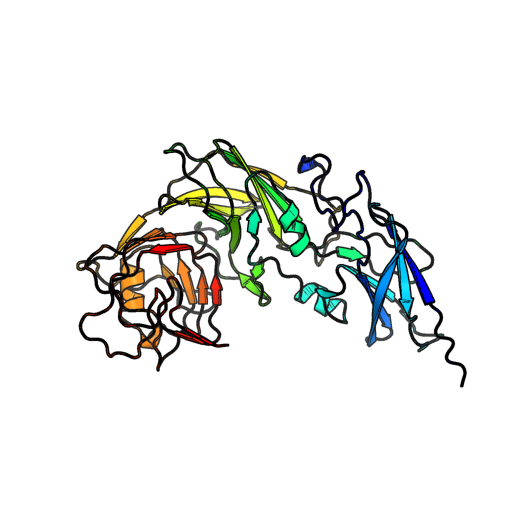 4.401 0.930 1.00 91.81 351 SER A CA 1
ATOM 2666 C C . SER A 1 351 ? 12.118 4.441 -0.578 1.00 91.81 351 SER A C 1
ATOM 2668 O O . SER A 1 351 ? 12.652 5.292 -1.284 1.00 91.81 351 SER A O 1
ATOM 2670 N N . PHE A 1 352 ? 11.309 3.513 -1.080 1.00 93.44 352 PHE A N 1
ATOM 2671 C CA . PHE A 1 352 ? 10.858 3.492 -2.465 1.00 93.44 352 PHE A CA 1
ATOM 2672 C C . PHE A 1 352 ? 9.345 3.291 -2.502 1.00 93.44 352 PHE A C 1
ATOM 2674 O O . PHE A 1 352 ? 8.848 2.197 -2.225 1.00 93.44 352 PHE A O 1
ATOM 2681 N N . ASN A 1 353 ? 8.618 4.349 -2.849 1.00 90.88 353 ASN A N 1
ATOM 2682 C CA . ASN A 1 353 ? 7.175 4.318 -3.035 1.00 90.88 353 ASN A CA 1
ATOM 2683 C C . ASN A 1 353 ? 6.858 4.186 -4.533 1.00 90.88 353 ASN A C 1
ATOM 2685 O O . ASN A 1 353 ? 7.111 5.099 -5.317 1.00 90.88 353 ASN A O 1
ATOM 2689 N N . GLY A 1 354 ? 6.303 3.047 -4.942 1.00 91.81 354 GLY A N 1
ATOM 2690 C CA . GLY A 1 354 ? 5.913 2.790 -6.328 1.00 91.81 354 GLY A CA 1
ATOM 2691 C C . GLY A 1 354 ? 4.660 3.543 -6.780 1.00 91.81 354 GLY A C 1
ATOM 2692 O O . GLY A 1 354 ? 4.394 3.588 -7.977 1.00 91.81 354 GLY A O 1
ATOM 2693 N N . ASN A 1 355 ? 3.903 4.145 -5.853 1.00 89.56 355 ASN A N 1
ATOM 2694 C CA . ASN A 1 355 ? 2.733 4.978 -6.142 1.00 89.56 355 ASN A CA 1
ATOM 2695 C C . ASN A 1 355 ? 1.698 4.319 -7.090 1.00 89.56 355 ASN A C 1
ATOM 2697 O O . ASN A 1 355 ? 1.024 4.992 -7.867 1.00 89.56 355 ASN A O 1
ATOM 2701 N N . GLY A 1 356 ? 1.594 2.987 -7.050 1.00 89.06 356 GLY A N 1
ATOM 2702 C CA . GLY A 1 356 ? 0.686 2.206 -7.895 1.00 89.06 356 GLY A CA 1
ATOM 2703 C C . GLY A 1 356 ? 1.173 1.957 -9.324 1.00 89.06 356 GLY A C 1
ATOM 2704 O O . GLY A 1 356 ? 0.473 1.289 -10.083 1.00 89.06 356 GLY A O 1
ATOM 2705 N N . HIS A 1 357 ? 2.356 2.450 -9.695 1.00 93.12 357 HIS A N 1
ATOM 2706 C CA . HIS A 1 357 ? 2.966 2.198 -10.998 1.00 93.12 357 HIS A CA 1
ATOM 2707 C C . HIS A 1 357 ? 3.696 0.851 -11.044 1.00 93.12 357 HIS A C 1
ATOM 2709 O O . HIS A 1 357 ? 4.079 0.261 -10.024 1.00 93.12 357 HIS A O 1
ATOM 2715 N N . VAL A 1 358 ? 3.905 0.374 -12.269 1.00 95.12 358 VAL A N 1
ATOM 2716 C CA . VAL A 1 358 ? 4.489 -0.932 -12.562 1.00 95.12 358 VAL A CA 1
ATOM 2717 C C . VAL A 1 358 ? 5.906 -0.780 -13.104 1.00 95.12 358 VAL A C 1
ATOM 2719 O O . VAL A 1 358 ? 6.161 -0.039 -14.056 1.00 95.12 358 VAL A O 1
ATOM 2722 N N . ILE A 1 359 ? 6.831 -1.574 -12.564 1.00 96.25 359 ILE A N 1
ATOM 2723 C CA . ILE A 1 359 ? 8.101 -1.868 -13.231 1.00 96.25 359 ILE A CA 1
ATOM 2724 C C . ILE A 1 359 ? 8.022 -3.280 -13.806 1.00 96.25 359 ILE A C 1
ATOM 2726 O O . ILE A 1 359 ? 7.815 -4.246 -13.072 1.00 96.25 359 ILE A O 1
ATOM 2730 N N . LYS A 1 360 ? 8.194 -3.409 -15.123 1.00 95.44 360 LYS A N 1
ATOM 2731 C CA . LYS A 1 360 ? 8.032 -4.675 -15.855 1.00 95.44 360 LYS A CA 1
ATOM 2732 C C . LYS A 1 360 ? 9.210 -5.009 -16.756 1.00 95.44 360 LYS A C 1
ATOM 2734 O O . LYS A 1 360 ? 10.031 -4.143 -17.042 1.00 95.44 360 LYS A O 1
ATOM 2739 N N . GLY A 1 361 ? 9.262 -6.239 -17.260 1.00 95.19 361 GLY A N 1
ATOM 2740 C CA . GLY A 1 361 ? 10.236 -6.667 -18.270 1.00 95.19 361 GLY A CA 1
ATOM 2741 C C . GLY A 1 361 ? 11.185 -7.747 -17.762 1.00 95.19 361 GLY A C 1
ATOM 2742 O O . GLY A 1 361 ? 10.726 -8.724 -17.184 1.00 95.19 361 GLY A O 1
ATOM 2743 N N . VAL A 1 362 ? 12.493 -7.606 -17.996 1.00 94.19 362 VAL A N 1
ATOM 2744 C CA . VAL A 1 362 ? 13.479 -8.638 -17.623 1.00 94.19 362 VAL A CA 1
ATOM 2745 C C . VAL A 1 362 ? 14.643 -8.031 -16.843 1.00 94.19 362 VAL A C 1
ATOM 2747 O O . VAL A 1 362 ? 15.344 -7.146 -17.331 1.00 94.19 362 VAL A O 1
ATOM 2750 N N . LEU A 1 363 ? 14.890 -8.539 -15.636 1.00 93.50 363 LEU A N 1
ATOM 2751 C CA . LEU A 1 363 ? 16.067 -8.225 -14.831 1.00 93.50 363 LEU A CA 1
ATOM 2752 C C . LEU A 1 363 ? 17.190 -9.202 -15.194 1.00 93.50 363 LEU A C 1
ATOM 2754 O O . LEU A 1 363 ? 17.208 -10.345 -14.736 1.00 93.50 363 LEU A O 1
ATOM 2758 N N . THR A 1 364 ? 18.136 -8.756 -16.024 1.00 91.44 364 THR A N 1
ATOM 2759 C CA . THR A 1 364 ? 19.300 -9.572 -16.411 1.00 91.44 364 THR A CA 1
ATOM 2760 C C . THR A 1 364 ? 20.472 -9.305 -15.467 1.00 91.44 364 THR A C 1
ATOM 2762 O O . THR A 1 364 ? 20.929 -8.161 -15.404 1.00 91.44 364 THR A O 1
ATOM 2765 N N . PRO A 1 365 ? 20.995 -10.304 -14.737 1.00 86.69 365 PRO A N 1
ATOM 2766 C CA . PRO A 1 365 ? 22.144 -10.090 -13.866 1.00 86.69 365 PRO A CA 1
ATOM 2767 C C . PRO A 1 365 ? 23.423 -9.701 -14.630 1.00 86.69 365 PRO A C 1
ATOM 2769 O O . PRO A 1 365 ? 23.599 -10.113 -15.779 1.00 86.69 365 PRO A O 1
ATOM 2772 N N . PRO A 1 366 ? 24.354 -8.950 -14.009 1.00 81.69 366 PRO A N 1
ATOM 2773 C CA . PRO A 1 366 ? 25.636 -8.624 -14.625 1.00 81.69 366 PRO A CA 1
ATOM 2774 C C . PRO A 1 366 ? 26.476 -9.876 -14.898 1.00 81.69 366 PRO A C 1
ATOM 2776 O O . PRO A 1 366 ? 26.620 -10.743 -14.036 1.00 81.69 366 PRO A O 1
ATOM 2779 N N . THR A 1 367 ? 27.106 -9.933 -16.069 1.00 75.19 367 THR A N 1
ATOM 2780 C CA . THR A 1 367 ? 27.855 -11.109 -16.560 1.00 75.19 367 THR A CA 1
ATOM 2781 C C . THR A 1 367 ? 29.140 -11.447 -15.784 1.00 75.19 367 THR A C 1
ATOM 2783 O O . THR A 1 367 ? 29.718 -12.515 -15.980 1.00 75.19 367 THR A O 1
ATOM 2786 N N . ASN A 1 368 ? 29.606 -10.566 -14.894 1.00 66.75 368 ASN A N 1
ATOM 2787 C CA . ASN A 1 368 ? 30.893 -10.661 -14.195 1.00 66.75 368 ASN A CA 1
ATOM 2788 C C . ASN A 1 368 ? 30.795 -10.556 -12.658 1.00 66.75 368 ASN A C 1
ATOM 2790 O O . ASN A 1 368 ? 31.767 -10.174 -12.003 1.00 66.75 368 ASN A O 1
ATOM 2794 N N . SER A 1 369 ? 29.641 -10.878 -12.068 1.00 61.62 369 SER A N 1
ATOM 2795 C CA . SER A 1 369 ? 29.417 -10.772 -10.619 1.00 61.62 369 SER A CA 1
ATOM 2796 C C . SER A 1 369 ? 29.662 -12.104 -9.881 1.00 61.62 369 SER A C 1
ATOM 2798 O O . SER A 1 369 ? 29.333 -13.180 -10.377 1.00 61.62 369 SER A O 1
ATOM 2800 N N . SER A 1 370 ? 30.269 -12.038 -8.691 1.00 57.47 370 SER A N 1
ATOM 2801 C CA . SER A 1 370 ? 30.698 -13.197 -7.894 1.00 57.47 370 SER A CA 1
ATOM 2802 C C . SER A 1 370 ? 29.535 -13.967 -7.240 1.00 57.47 370 SER A C 1
ATOM 2804 O O . SER A 1 370 ? 28.462 -13.426 -6.971 1.00 57.47 370 SER A O 1
ATOM 2806 N N . THR A 1 371 ? 29.774 -15.251 -6.943 1.00 52.69 371 THR A N 1
ATOM 2807 C CA . THR A 1 371 ? 28.799 -16.304 -6.580 1.00 52.69 371 THR A CA 1
ATOM 2808 C C . THR A 1 371 ? 28.127 -16.195 -5.197 1.00 52.69 371 THR A C 1
ATOM 2810 O O . THR A 1 371 ? 27.639 -17.198 -4.698 1.00 52.69 371 THR A O 1
ATOM 2813 N N . ASN A 1 372 ? 28.078 -15.018 -4.566 1.00 54.44 372 ASN A N 1
ATOM 2814 C CA . ASN A 1 372 ? 27.430 -14.799 -3.256 1.00 54.44 372 ASN A CA 1
ATOM 2815 C C . ASN A 1 372 ? 26.591 -13.505 -3.208 1.00 54.44 372 ASN A C 1
ATOM 2817 O O . ASN A 1 372 ? 26.359 -12.954 -2.132 1.00 54.44 372 ASN A O 1
ATOM 2821 N N . SER A 1 373 ? 26.176 -12.980 -4.362 1.00 74.56 373 SER A N 1
ATOM 2822 C CA . SER A 1 373 ? 25.413 -11.727 -4.407 1.00 74.56 373 SER A CA 1
ATOM 2823 C C . SER A 1 373 ? 23.906 -11.976 -4.261 1.00 74.56 373 SER A C 1
ATOM 2825 O O . SER A 1 373 ? 23.393 -13.033 -4.632 1.00 74.56 373 SER A O 1
ATOM 2827 N N . TYR A 1 374 ? 23.200 -10.992 -3.711 1.00 86.75 374 TYR A N 1
ATOM 2828 C CA . TYR A 1 374 ? 21.740 -10.949 -3.673 1.00 86.75 374 TYR A CA 1
ATOM 2829 C C . TYR A 1 374 ? 21.225 -10.227 -4.916 1.00 86.75 374 TYR A C 1
ATOM 2831 O O . TYR A 1 374 ? 21.789 -9.197 -5.299 1.00 86.75 374 TYR A O 1
ATOM 2839 N N . PHE A 1 375 ? 20.179 -10.753 -5.552 1.00 89.06 375 PHE A N 1
ATOM 2840 C CA . PHE A 1 375 ? 19.666 -10.196 -6.800 1.00 89.06 375 PHE A CA 1
ATOM 2841 C C . PHE A 1 375 ? 18.141 -10.061 -6.805 1.00 89.06 375 PHE A C 1
ATOM 2843 O O . PHE A 1 375 ? 17.408 -10.944 -6.370 1.00 89.06 375 PHE A O 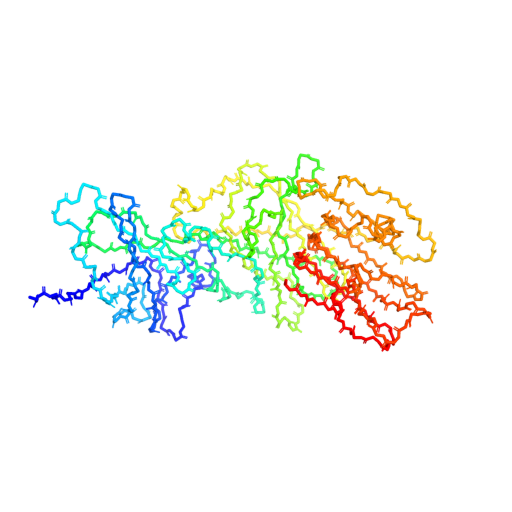1
ATOM 2850 N N . GLY A 1 376 ? 17.690 -8.931 -7.328 1.00 91.69 376 GLY A N 1
ATOM 2851 C CA . GLY A 1 376 ? 16.305 -8.493 -7.417 1.00 91.69 376 GLY A CA 1
ATOM 2852 C C . GLY A 1 376 ? 16.283 -7.080 -7.986 1.00 91.69 376 GLY A C 1
ATOM 2853 O O . GLY A 1 376 ? 17.330 -6.558 -8.391 1.00 91.69 376 GLY A O 1
ATOM 2854 N N . PHE A 1 377 ? 15.124 -6.421 -7.983 1.00 94.38 377 PHE A N 1
ATOM 2855 C CA . PHE A 1 377 ? 15.103 -4.980 -8.241 1.00 94.38 377 PHE A CA 1
ATOM 2856 C C . PHE A 1 377 ? 15.990 -4.244 -7.215 1.00 94.38 377 PHE A C 1
ATOM 2858 O O . PHE A 1 377 ? 16.881 -3.471 -7.581 1.00 94.38 377 PHE A O 1
ATOM 2865 N N . PHE A 1 378 ? 15.843 -4.617 -5.943 1.00 94.62 378 PHE A N 1
ATOM 2866 C CA . PHE A 1 378 ? 16.781 -4.338 -4.861 1.00 94.62 378 PHE A CA 1
ATOM 2867 C C . PHE A 1 378 ? 17.655 -5.563 -4.590 1.00 94.62 378 PHE A C 1
ATOM 2869 O O . PHE A 1 378 ? 17.167 -6.692 -4.510 1.00 94.62 378 PHE A O 1
ATOM 2876 N N . GLY A 1 379 ? 18.958 -5.353 -4.419 1.00 92.62 379 GLY A N 1
ATOM 2877 C CA . GLY A 1 379 ? 19.876 -6.435 -4.077 1.00 92.62 379 GLY A CA 1
ATOM 2878 C C . GLY A 1 379 ? 19.741 -6.779 -2.603 1.00 92.62 379 GLY A C 1
ATOM 2879 O O . GLY A 1 379 ? 19.397 -7.903 -2.251 1.00 92.62 379 GLY A O 1
ATOM 2880 N N . ASN A 1 380 ? 19.967 -5.793 -1.738 1.00 93.19 380 ASN A N 1
ATOM 2881 C CA . ASN A 1 380 ? 19.919 -5.964 -0.291 1.00 93.19 380 ASN A CA 1
ATOM 2882 C C . ASN A 1 380 ? 19.341 -4.723 0.391 1.00 93.19 380 ASN A C 1
ATOM 2884 O O . ASN A 1 380 ? 19.753 -3.602 0.075 1.00 93.19 380 ASN A O 1
ATOM 2888 N N . THR A 1 381 ? 18.450 -4.923 1.357 1.00 95.50 381 THR A N 1
ATOM 2889 C CA . THR A 1 381 ? 17.852 -3.845 2.153 1.00 95.50 381 THR A CA 1
ATOM 2890 C C . THR A 1 381 ? 18.128 -4.020 3.645 1.00 95.50 381 THR A C 1
ATOM 2892 O O . THR A 1 381 ? 18.270 -5.138 4.147 1.00 95.50 381 THR A O 1
ATOM 2895 N N . LYS A 1 382 ? 18.212 -2.897 4.366 1.00 95.25 382 LYS A N 1
ATOM 2896 C CA . LYS A 1 382 ? 18.313 -2.862 5.827 1.00 95.25 382 LYS A CA 1
ATOM 2897 C C . LYS A 1 382 ? 17.422 -1.756 6.383 1.00 95.25 382 LYS A C 1
ATOM 2899 O O . LYS A 1 382 ? 17.730 -0.585 6.189 1.00 95.25 382 LYS A O 1
ATOM 2904 N N . GLY A 1 383 ? 16.334 -2.127 7.056 1.00 91.56 383 GLY A N 1
ATOM 2905 C CA . GLY A 1 383 ? 15.372 -1.165 7.608 1.00 91.56 383 GLY A CA 1
ATOM 2906 C C . GLY A 1 383 ? 14.734 -0.237 6.562 1.00 91.56 383 GLY A C 1
ATOM 2907 O O . GLY A 1 383 ? 14.256 0.834 6.917 1.00 91.56 383 GLY A O 1
ATOM 2908 N N . ALA A 1 384 ? 14.765 -0.616 5.279 1.00 92.38 384 ALA A N 1
ATOM 2909 C CA . ALA A 1 384 ? 14.194 0.174 4.192 1.00 92.38 384 ALA A CA 1
ATOM 2910 C C . ALA A 1 384 ? 12.683 -0.037 4.071 1.00 92.38 384 ALA A C 1
ATOM 2912 O O . ALA A 1 384 ? 12.181 -1.140 4.300 1.00 92.38 384 ALA A O 1
ATOM 2913 N N . THR A 1 385 ? 11.986 0.987 3.584 1.00 88.81 385 THR A N 1
ATOM 2914 C CA . THR A 1 385 ? 10.548 0.916 3.294 1.00 88.81 385 THR A CA 1
ATOM 2915 C C . THR A 1 385 ? 10.319 0.831 1.790 1.00 88.81 385 THR A C 1
ATOM 2917 O O . THR A 1 385 ? 10.612 1.775 1.061 1.00 88.81 385 THR A O 1
ATOM 2920 N N . ILE A 1 386 ? 9.758 -0.279 1.311 1.00 90.12 386 ILE A N 1
ATOM 2921 C CA . ILE A 1 386 ? 9.310 -0.429 -0.081 1.00 90.12 386 ILE A CA 1
ATOM 2922 C C . ILE A 1 386 ? 7.793 -0.592 -0.058 1.00 90.12 386 ILE A C 1
ATOM 2924 O O . ILE A 1 386 ? 7.284 -1.514 0.576 1.00 90.12 386 ILE A O 1
ATOM 2928 N N . SER A 1 387 ? 7.070 0.304 -0.725 1.00 86.25 387 SER A N 1
ATOM 2929 C CA . SER A 1 387 ? 5.607 0.359 -0.663 1.00 86.25 387 SER A CA 1
ATOM 2930 C C . SER A 1 387 ? 4.992 0.657 -2.026 1.00 86.25 387 SER A C 1
ATOM 2932 O O . SER A 1 387 ? 5.634 1.243 -2.893 1.00 86.25 387 SER A O 1
ATOM 2934 N N . ASN A 1 388 ? 3.737 0.237 -2.219 1.00 86.00 388 ASN A N 1
ATOM 2935 C CA . ASN A 1 388 ? 2.913 0.559 -3.395 1.00 86.00 388 ASN A CA 1
ATOM 2936 C C . ASN A 1 388 ? 3.597 0.281 -4.752 1.00 86.00 388 ASN A C 1
ATOM 2938 O O . ASN A 1 388 ? 3.355 0.998 -5.720 1.00 86.00 388 ASN A O 1
ATOM 2942 N N . LEU A 1 389 ? 4.486 -0.715 -4.809 1.00 90.12 389 LEU A N 1
ATOM 2943 C CA . LEU A 1 389 ? 5.290 -1.048 -5.982 1.00 90.12 389 LEU A CA 1
ATOM 2944 C C . LEU A 1 389 ? 4.900 -2.420 -6.519 1.00 90.12 389 LEU A C 1
ATOM 2946 O O . LEU A 1 389 ? 4.978 -3.417 -5.801 1.00 90.12 389 LEU A O 1
ATOM 2950 N N . THR A 1 390 ? 4.572 -2.466 -7.806 1.00 91.19 390 THR A N 1
ATOM 2951 C CA . THR A 1 390 ? 4.342 -3.712 -8.536 1.00 91.19 390 THR A CA 1
ATOM 2952 C C . THR A 1 390 ? 5.549 -4.006 -9.424 1.00 91.19 390 THR A C 1
ATOM 2954 O O . THR A 1 390 ? 5.874 -3.229 -10.322 1.00 91.19 390 THR A O 1
ATOM 2957 N N . ILE A 1 391 ? 6.214 -5.140 -9.179 1.00 92.56 391 ILE A N 1
ATOM 2958 C CA . ILE A 1 391 ? 7.278 -5.666 -10.046 1.00 92.56 391 ILE A CA 1
ATOM 2959 C C . ILE A 1 391 ? 6.719 -6.838 -10.857 1.00 92.56 391 ILE A C 1
ATOM 2961 O O . ILE A 1 391 ? 6.456 -7.905 -10.306 1.00 92.56 391 ILE A O 1
ATOM 2965 N N . GLN A 1 392 ? 6.579 -6.651 -12.167 1.00 92.88 392 GLN A N 1
ATOM 2966 C CA . GLN A 1 392 ? 6.215 -7.687 -13.142 1.00 92.88 392 GLN A CA 1
ATOM 2967 C C . GLN A 1 392 ? 7.394 -7.954 -14.075 1.00 92.88 392 GLN A C 1
ATOM 2969 O O . GLN A 1 392 ? 7.334 -7.720 -15.285 1.00 92.88 392 GLN A O 1
ATOM 2974 N N . ALA A 1 393 ? 8.509 -8.368 -13.480 1.00 91.12 393 ALA A N 1
ATOM 2975 C CA . ALA A 1 393 ? 9.731 -8.641 -14.210 1.00 91.12 393 ALA A CA 1
ATOM 2976 C C . ALA A 1 393 ? 10.240 -10.057 -13.950 1.00 91.12 393 ALA A C 1
ATOM 2978 O O . ALA A 1 393 ? 10.300 -10.504 -12.801 1.00 91.12 393 ALA A O 1
ATOM 2979 N N . ASP A 1 394 ? 10.650 -10.722 -15.025 1.00 91.12 394 ASP A N 1
ATOM 2980 C CA . ASP A 1 394 ? 11.333 -12.007 -14.960 1.00 91.12 394 ASP A CA 1
ATOM 2981 C C . ASP A 1 394 ? 12.804 -11.795 -14.591 1.00 91.12 394 ASP A C 1
ATOM 2983 O O . ASP A 1 394 ? 13.432 -10.819 -15.007 1.00 91.12 394 ASP A O 1
ATOM 2987 N N . ILE A 1 395 ? 13.383 -12.722 -13.830 1.00 88.94 395 ILE A N 1
ATOM 2988 C CA . ILE A 1 395 ? 14.827 -12.751 -13.581 1.00 88.94 395 ILE A CA 1
ATOM 2989 C C . ILE A 1 395 ? 15.453 -13.720 -14.586 1.00 88.94 395 ILE A C 1
ATOM 2991 O O . ILE A 1 395 ? 15.157 -14.915 -14.556 1.00 88.94 395 ILE A O 1
ATOM 2995 N N . ALA A 1 396 ? 16.327 -13.220 -15.464 1.00 84.25 396 ALA A N 1
ATOM 2996 C CA . ALA A 1 396 ? 17.100 -14.083 -16.359 1.00 84.25 396 ALA A CA 1
ATOM 2997 C C . ALA A 1 396 ? 18.074 -14.955 -15.541 1.00 84.25 396 ALA A C 1
ATOM 2999 O O . ALA A 1 396 ? 18.556 -14.502 -14.502 1.00 84.25 396 ALA A O 1
ATOM 3000 N N . GLU A 1 397 ? 18.339 -16.192 -15.997 1.00 68.88 397 GLU A N 1
ATOM 3001 C CA . GLU A 1 397 ? 19.112 -17.232 -15.286 1.00 68.88 397 GLU A CA 1
ATOM 3002 C C . GLU A 1 397 ? 20.206 -16.669 -14.365 1.00 68.88 397 GLU A C 1
ATOM 3004 O O . GLU A 1 397 ? 21.113 -15.953 -14.792 1.00 68.88 397 GLU A O 1
ATOM 3009 N N . SER A 1 398 ? 20.112 -16.995 -13.075 1.00 63.62 398 SER A N 1
ATOM 3010 C CA . SER A 1 398 ? 20.916 -16.365 -12.032 1.00 63.62 398 SER A CA 1
ATOM 3011 C C . SER A 1 398 ? 21.541 -17.421 -11.115 1.00 63.62 398 SER A C 1
ATOM 3013 O O . SER A 1 398 ? 20.868 -18.358 -10.686 1.00 63.62 398 SER A O 1
ATOM 3015 N N . HIS A 1 399 ? 22.813 -17.235 -10.752 1.00 68.38 399 HIS A N 1
ATOM 3016 C CA . HIS A 1 399 ? 23.492 -18.000 -9.695 1.00 68.38 399 HIS A CA 1
ATOM 3017 C C . HIS A 1 399 ? 23.418 -17.295 -8.325 1.00 68.38 399 HIS A C 1
ATOM 3019 O O . HIS A 1 399 ? 24.238 -17.555 -7.445 1.00 68.38 399 HIS A O 1
ATOM 3025 N N . TYR A 1 400 ? 22.466 -16.371 -8.164 1.00 72.44 400 TYR A N 1
ATOM 3026 C CA . TYR A 1 400 ? 22.290 -15.527 -6.985 1.00 72.44 400 TYR A CA 1
ATOM 3027 C C . TYR A 1 400 ? 21.180 -16.045 -6.073 1.00 72.44 400 TYR A C 1
ATOM 3029 O O . TYR A 1 400 ? 20.275 -16.764 -6.503 1.00 72.44 400 TYR A O 1
ATOM 3037 N N . ILE A 1 401 ? 21.210 -15.610 -4.813 1.00 78.62 401 ILE A N 1
ATOM 3038 C CA . ILE A 1 401 ? 20.015 -15.647 -3.966 1.00 78.62 401 ILE A CA 1
ATOM 3039 C C . ILE A 1 401 ? 19.075 -14.572 -4.513 1.00 78.62 401 ILE A C 1
ATOM 3041 O O . ILE A 1 401 ? 19.445 -13.395 -4.565 1.00 78.62 401 ILE A O 1
ATOM 3045 N N . THR A 1 402 ? 17.900 -14.991 -4.979 1.00 83.62 402 THR A N 1
ATOM 3046 C CA . THR A 1 402 ? 16.988 -14.134 -5.740 1.00 83.62 402 THR A CA 1
ATOM 3047 C C . THR A 1 402 ? 15.665 -13.896 -5.041 1.00 83.62 402 THR A C 1
ATOM 3049 O O . THR A 1 402 ? 15.100 -14.788 -4.412 1.00 83.62 402 THR A O 1
ATOM 3052 N N . GLY A 1 403 ? 15.144 -12.691 -5.241 1.00 84.75 403 GLY A N 1
ATOM 3053 C CA . GLY A 1 403 ? 13.745 -12.347 -5.041 1.00 84.75 403 GLY A CA 1
ATOM 3054 C C . GLY A 1 403 ? 13.368 -11.244 -6.022 1.00 84.75 403 GLY A C 1
ATOM 3055 O O . GLY A 1 403 ? 14.161 -10.338 -6.261 1.00 84.75 403 GLY A O 1
ATOM 3056 N N . SER A 1 404 ? 12.175 -11.314 -6.620 1.00 82.69 404 SER A N 1
ATOM 3057 C CA . SER A 1 404 ? 11.782 -10.386 -7.696 1.00 82.69 404 SER A CA 1
ATOM 3058 C C . SER A 1 404 ? 11.841 -8.917 -7.263 1.00 82.69 404 SER A C 1
ATOM 3060 O O . SER A 1 404 ? 12.309 -8.068 -8.019 1.00 82.69 404 SER A O 1
ATOM 3062 N N . ILE A 1 405 ? 11.434 -8.623 -6.023 1.00 90.38 405 ILE A N 1
ATOM 3063 C CA . ILE A 1 405 ? 11.529 -7.276 -5.443 1.00 90.38 405 ILE A CA 1
ATOM 3064 C C . ILE A 1 405 ? 12.874 -7.093 -4.735 1.00 90.38 405 ILE A C 1
ATOM 3066 O O . ILE A 1 405 ? 13.633 -6.201 -5.103 1.00 90.38 405 ILE A O 1
ATOM 3070 N N . VAL A 1 406 ? 13.179 -7.933 -3.742 1.00 92.25 406 VAL A N 1
ATOM 3071 C CA . VAL A 1 406 ? 14.397 -7.834 -2.925 1.00 92.25 406 VAL A CA 1
ATOM 3072 C C . VAL A 1 406 ? 15.103 -9.185 -2.868 1.00 92.25 406 VAL A C 1
ATOM 3074 O O . VAL A 1 406 ? 14.468 -10.187 -2.544 1.00 92.25 406 VAL A O 1
ATOM 3077 N N . GLY A 1 407 ? 16.412 -9.210 -3.135 1.00 90.75 407 GLY A N 1
ATOM 3078 C CA . GLY A 1 407 ? 17.230 -10.420 -3.005 1.00 90.75 407 GLY A CA 1
ATOM 3079 C C . GLY A 1 407 ? 17.461 -10.858 -1.551 1.00 90.75 407 GLY A C 1
ATOM 3080 O O . GLY A 1 407 ? 17.396 -12.048 -1.251 1.00 90.75 407 GLY A O 1
ATOM 3081 N N . SER A 1 408 ? 17.712 -9.912 -0.639 1.00 92.06 408 SER A N 1
ATOM 3082 C CA . SER A 1 408 ? 17.767 -10.142 0.814 1.00 92.06 408 SER A CA 1
ATOM 3083 C C . SER A 1 408 ? 17.339 -8.906 1.608 1.00 92.06 408 SER A C 1
ATOM 3085 O O . SER A 1 408 ? 17.635 -7.779 1.214 1.00 92.06 408 SER A O 1
ATOM 3087 N N . ALA A 1 409 ? 16.644 -9.114 2.726 1.00 90.88 409 ALA A N 1
ATOM 3088 C CA . ALA A 1 409 ? 16.142 -8.048 3.587 1.00 90.88 409 ALA A CA 1
ATOM 3089 C C . ALA A 1 409 ? 16.428 -8.356 5.061 1.00 90.88 409 ALA A C 1
ATOM 3091 O O . ALA A 1 409 ? 16.199 -9.475 5.526 1.00 90.88 409 ALA A O 1
ATOM 3092 N N . TYR A 1 410 ? 16.888 -7.345 5.797 1.00 88.50 410 TYR A N 1
ATOM 3093 C CA . TYR A 1 410 ? 17.086 -7.395 7.247 1.00 88.50 410 TYR A CA 1
ATOM 3094 C C . TYR A 1 410 ? 16.450 -6.167 7.905 1.00 88.50 410 TYR A C 1
ATOM 3096 O O . TYR A 1 410 ? 16.381 -5.098 7.294 1.00 88.50 410 TYR A O 1
ATOM 3104 N N . ASN A 1 411 ? 16.013 -6.321 9.155 1.00 75.19 411 ASN A N 1
ATOM 3105 C CA . ASN A 1 411 ? 15.503 -5.212 9.965 1.00 75.19 411 ASN A CA 1
ATOM 3106 C C . ASN A 1 411 ? 16.636 -4.465 10.668 1.00 75.19 411 ASN A C 1
ATOM 3108 O O . ASN A 1 411 ? 17.555 -5.137 11.196 1.00 75.19 411 ASN A O 1
#